Protein AF-0000000067241934 (afdb_homodimer)

Structure (mmCIF, N/CA/C/O backbone):
data_AF-0000000067241934-model_v1
#
loop_
_entity.id
_entity.type
_entity.pdbx_description
1 polymer 'Uncharacterized protein'
#
loop_
_atom_site.group_PDB
_atom_site.id
_atom_site.type_symbol
_atom_site.label_atom_id
_atom_site.label_alt_id
_atom_site.label_comp_id
_atom_site.label_asym_id
_atom_site.label_entity_id
_atom_site.label_seq_id
_atom_site.pdbx_PDB_ins_code
_atom_site.Cartn_x
_atom_site.Cartn_y
_atom_site.Cartn_z
_atom_site.occupancy
_atom_site.B_iso_or_equiv
_atom_site.auth_seq_id
_atom_site.auth_comp_id
_atom_site.auth_asym_id
_atom_site.auth_atom_id
_atom_site.pdbx_PDB_model_num
ATOM 1 N N . MET A 1 1 ? 17.984 2.82 23.75 1 70.12 1 MET A N 1
ATOM 2 C CA . MET A 1 1 ? 17.891 3.857 22.734 1 70.12 1 MET A CA 1
ATOM 3 C C . MET A 1 1 ? 16.5 3.887 22.094 1 70.12 1 MET A C 1
ATOM 5 O O . MET A 1 1 ? 15.758 2.916 22.203 1 70.12 1 MET A O 1
ATOM 9 N N . SER A 1 2 ? 15.906 5.117 21.625 1 90.62 2 SER A N 1
ATOM 10 C CA . SER A 1 2 ? 14.547 5.367 21.141 1 90.62 2 SER A CA 1
ATOM 11 C C . SER A 1 2 ? 14.445 5.148 19.641 1 90.62 2 SER A C 1
ATOM 13 O O . SER A 1 2 ? 15.453 4.938 18.969 1 90.62 2 SER A O 1
ATOM 15 N N . LEU A 1 3 ? 13.258 4.977 19.141 1 98.19 3 LEU A N 1
ATOM 16 C CA . LEU A 1 3 ? 12.992 4.961 17.703 1 98.19 3 LEU A CA 1
ATOM 17 C C . LEU A 1 3 ? 13.531 6.219 17.031 1 98.19 3 LEU A C 1
ATOM 19 O O . LEU A 1 3 ? 13.531 7.297 17.641 1 98.19 3 LEU A O 1
ATOM 23 N N . LYS A 1 4 ? 14.07 6.039 15.773 1 98.69 4 LYS A N 1
ATOM 24 C CA . LYS A 1 4 ? 14.484 7.184 14.969 1 98.69 4 LYS A CA 1
ATOM 25 C C . LYS A 1 4 ? 13.766 7.195 13.625 1 98.69 4 LYS A C 1
ATOM 27 O O . LYS A 1 4 ? 13.594 6.145 13 1 98.69 4 LYS A O 1
ATOM 32 N N . ILE A 1 5 ? 13.328 8.344 13.227 1 98.75 5 ILE A N 1
ATOM 33 C CA . ILE A 1 5 ? 12.789 8.531 11.883 1 98.75 5 ILE A CA 1
ATOM 34 C C . ILE A 1 5 ? 13.781 9.328 11.039 1 98.75 5 ILE A C 1
ATOM 36 O O . ILE A 1 5 ? 14.078 10.484 11.344 1 98.75 5 ILE A O 1
ATOM 40 N N . HIS A 1 6 ? 14.32 8.703 10.023 1 98.81 6 HIS A N 1
ATOM 41 C CA . HIS A 1 6 ? 15.203 9.359 9.062 1 98.81 6 HIS A CA 1
ATOM 42 C C . HIS A 1 6 ? 14.406 9.953 7.902 1 98.81 6 HIS A C 1
ATOM 44 O O . HIS A 1 6 ? 13.734 9.219 7.168 1 98.81 6 HIS A O 1
ATOM 50 N N . TYR A 1 7 ? 14.508 11.258 7.723 1 98.12 7 TYR A N 1
ATOM 51 C CA . TYR A 1 7 ? 13.75 11.883 6.641 1 98.12 7 TYR A CA 1
ATOM 52 C C . TYR A 1 7 ? 14.273 13.289 6.355 1 98.12 7 TYR A C 1
ATOM 54 O O . TYR A 1 7 ? 15.352 13.664 6.82 1 98.12 7 TYR A O 1
ATOM 62 N N . PHE A 1 8 ? 13.648 14.016 5.457 1 96.5 8 PHE A N 1
ATOM 63 C CA . PHE A 1 8 ? 13.961 15.398 5.102 1 96.5 8 PHE A CA 1
ATOM 64 C C . PHE A 1 8 ? 13.227 16.375 6.02 1 96.5 8 PHE A C 1
ATOM 66 O O . PHE A 1 8 ? 12.32 15.977 6.754 1 96.5 8 PHE A O 1
ATOM 73 N N . PRO A 1 9 ? 13.586 17.625 6.043 1 94.31 9 PRO A N 1
ATOM 74 C CA . PRO A 1 9 ? 12.953 18.609 6.918 1 94.31 9 PRO A CA 1
ATOM 75 C C . PRO A 1 9 ? 11.609 19.109 6.379 1 94.31 9 PRO A C 1
ATOM 77 O O . PRO A 1 9 ? 11.391 20.312 6.27 1 94.31 9 PRO A O 1
ATOM 80 N N . VAL A 1 10 ? 10.742 18.266 5.988 1 95 10 VAL A N 1
ATOM 81 C CA . VAL A 1 10 ? 9.383 18.484 5.512 1 95 10 VAL A CA 1
ATOM 82 C C . VAL A 1 10 ? 8.453 17.422 6.07 1 95 10 VAL A C 1
ATOM 84 O O . VAL A 1 10 ? 8.906 16.344 6.496 1 95 10 VAL A O 1
ATOM 87 N N . PRO A 1 11 ? 7.137 17.656 6.215 1 95.94 11 PRO A N 1
ATOM 88 C CA . PRO A 1 11 ? 6.238 16.594 6.672 1 95.94 11 PRO A CA 1
ATOM 89 C C . PRO A 1 11 ? 6.348 15.336 5.824 1 95.94 11 PRO A C 1
ATOM 91 O O . PRO A 1 11 ? 6.84 14.305 6.297 1 95.94 11 PRO A O 1
ATOM 94 N N . GLY A 1 12 ? 5.98 15.484 4.484 1 94.12 12 GLY A N 1
ATOM 95 C CA . GLY A 1 12 ? 6.156 14.438 3.49 1 94.12 12 GLY A CA 1
ATOM 96 C C . GLY A 1 12 ? 5.66 13.078 3.955 1 94.12 12 GLY A C 1
ATOM 97 O O . GLY A 1 12 ? 4.691 12.992 4.711 1 94.12 12 GLY A O 1
ATOM 98 N N . ARG A 1 13 ? 6.324 12.031 3.561 1 96.56 13 ARG A N 1
ATOM 99 C CA . ARG A 1 13 ? 5.887 10.648 3.725 1 96.56 13 ARG A CA 1
ATOM 100 C C . ARG A 1 13 ? 6.199 10.141 5.129 1 96.56 13 ARG A C 1
ATOM 102 O O . ARG A 1 13 ? 5.727 9.07 5.523 1 96.56 13 ARG A O 1
ATOM 109 N N . ALA A 1 14 ? 6.898 10.898 5.926 1 98.31 14 ALA A N 1
ATOM 110 C CA . ALA A 1 14 ? 7.227 10.484 7.289 1 98.31 14 ALA A CA 1
ATOM 111 C C . ALA A 1 14 ? 6.191 11 8.281 1 98.31 14 ALA A C 1
ATOM 113 O O . ALA A 1 14 ? 6.203 10.609 9.453 1 98.31 14 ALA A O 1
ATOM 114 N N . GLU A 1 15 ? 5.332 11.812 7.824 1 98.5 15 GLU A N 1
ATOM 115 C CA . GLU A 1 15 ? 4.535 12.633 8.734 1 98.5 15 GLU A CA 1
ATOM 116 C C . GLU A 1 15 ? 3.471 11.797 9.438 1 98.5 15 GLU A C 1
ATOM 118 O O . GLU A 1 15 ? 3.135 12.062 10.602 1 98.5 15 GLU A O 1
ATOM 123 N N . VAL A 1 16 ? 2.869 10.844 8.766 1 98.88 16 VAL A N 1
ATOM 124 C CA . VAL A 1 16 ? 1.875 9.984 9.398 1 98.88 16 VAL A CA 1
ATOM 125 C C . VAL A 1 16 ? 2.502 9.242 10.578 1 98.88 16 VAL A C 1
ATOM 127 O O . VAL A 1 16 ? 1.904 9.156 11.656 1 98.88 16 VAL A O 1
ATOM 130 N N . ALA A 1 17 ? 3.695 8.734 10.391 1 98.88 17 ALA A N 1
ATOM 131 C CA . ALA A 1 17 ? 4.395 8.023 11.461 1 98.88 17 ALA A CA 1
ATOM 132 C C . ALA A 1 17 ? 4.676 8.961 12.633 1 98.88 17 ALA A C 1
ATOM 134 O O . ALA A 1 17 ? 4.508 8.57 13.797 1 98.88 17 ALA A O 1
ATOM 135 N N . ARG A 1 18 ? 5.098 10.195 12.344 1 98.62 18 ARG A N 1
ATOM 136 C CA . ARG A 1 18 ? 5.324 11.188 13.391 1 98.62 18 ARG A CA 1
ATOM 137 C C . ARG A 1 18 ? 4.055 11.43 14.195 1 98.62 18 ARG A C 1
ATOM 139 O O . ARG A 1 18 ? 4.094 11.477 15.43 1 98.62 18 ARG A O 1
ATOM 146 N N . LEU A 1 19 ? 2.971 11.594 13.516 1 98.75 19 LEU A N 1
ATOM 147 C CA . LEU A 1 19 ? 1.688 11.82 14.172 1 98.75 19 LEU A CA 1
ATOM 148 C C . LEU A 1 19 ? 1.309 10.633 15.047 1 98.75 19 LEU A C 1
ATOM 150 O O . LEU A 1 19 ? 0.893 10.812 16.203 1 98.75 19 LEU A O 1
ATOM 154 N N . CYS A 1 20 ? 1.387 9.391 14.492 1 98.81 20 CYS A N 1
ATOM 155 C CA . CYS A 1 20 ? 1.052 8.203 15.258 1 98.81 20 CYS A CA 1
ATOM 156 C C . CYS A 1 20 ? 1.867 8.133 16.547 1 98.81 20 CYS A C 1
ATOM 158 O O . CYS A 1 20 ? 1.31 7.957 17.625 1 98.81 20 CYS A O 1
ATOM 160 N N . LEU A 1 21 ? 3.18 8.273 16.422 1 98.69 21 LEU A N 1
ATOM 161 C CA . LEU A 1 21 ? 4.059 8.172 17.594 1 98.69 21 LEU A CA 1
ATOM 162 C C . LEU A 1 21 ? 3.75 9.266 18.609 1 98.69 21 LEU A C 1
ATOM 164 O O . LEU A 1 21 ? 3.75 9.016 19.812 1 98.69 21 LEU A O 1
ATOM 168 N N . SER A 1 22 ? 3.48 10.438 18.109 1 98.38 22 SER A N 1
ATOM 169 C CA . SER A 1 22 ? 3.168 11.555 19 1 98.38 22 SER A CA 1
ATOM 170 C C . SER A 1 22 ? 1.851 11.32 19.734 1 98.38 22 SER A C 1
ATOM 172 O O . SER A 1 22 ? 1.782 11.469 20.953 1 98.38 22 SER A O 1
ATOM 174 N N . ILE A 1 23 ? 0.813 11 19.031 1 98.31 23 ILE A N 1
ATOM 175 C CA . ILE A 1 23 ? -0.504 10.758 19.609 1 98.31 23 ILE A CA 1
ATOM 176 C C . ILE A 1 23 ? -0.421 9.617 20.625 1 98.31 23 ILE A C 1
ATOM 178 O O . ILE A 1 23 ? -1.091 9.648 21.656 1 98.31 23 ILE A O 1
ATOM 182 N N . GLY A 1 24 ? 0.376 8.609 20.312 1 98 24 GLY A N 1
ATOM 183 C CA . GLY A 1 24 ? 0.55 7.465 21.203 1 98 24 GLY A CA 1
ATOM 184 C C . GLY A 1 24 ? 1.517 7.727 22.328 1 98 24 GLY A C 1
ATOM 185 O O . GLY A 1 24 ? 1.747 6.855 23.172 1 98 24 GLY A O 1
ATOM 186 N N . ASN A 1 25 ? 2.123 8.859 22.375 1 97.94 25 ASN A N 1
ATOM 187 C CA . ASN A 1 25 ? 3.115 9.242 23.375 1 97.94 25 ASN A CA 1
ATOM 188 C C . ASN A 1 25 ? 4.316 8.305 23.359 1 97.94 25 ASN A C 1
ATOM 190 O O . ASN A 1 25 ? 4.766 7.848 24.406 1 97.94 25 ASN A O 1
ATOM 194 N N . ILE A 1 26 ? 4.758 7.973 22.25 1 98 26 ILE A N 1
ATOM 195 C CA . ILE A 1 26 ? 5.934 7.133 22.062 1 98 26 ILE A CA 1
ATOM 196 C C . ILE A 1 26 ? 7.125 7.996 21.641 1 98 26 ILE A C 1
ATOM 198 O O . ILE A 1 26 ? 7.105 8.625 20.578 1 98 26 ILE A O 1
ATOM 202 N N . PRO A 1 27 ? 8.125 7.996 22.406 1 97.69 27 PRO A N 1
ATOM 203 C CA . PRO A 1 27 ? 9.273 8.844 22.094 1 97.69 27 PRO A CA 1
ATOM 204 C C . PRO A 1 27 ? 10.008 8.391 20.828 1 97.69 27 PRO A C 1
ATOM 206 O O . PRO A 1 27 ? 10.141 7.188 20.594 1 97.69 27 PRO A O 1
ATOM 209 N N . TYR A 1 28 ? 10.477 9.383 20.109 1 98.25 28 TYR A N 1
ATOM 210 C CA . TYR A 1 28 ? 11.297 9.117 18.922 1 98.25 28 TYR A CA 1
ATOM 211 C C . TYR A 1 28 ? 12.195 10.312 18.609 1 98.25 28 TYR A C 1
ATOM 213 O O . TYR A 1 28 ? 11.961 11.422 19.109 1 98.25 28 TYR A O 1
ATOM 221 N N . GLU A 1 29 ? 13.164 10.062 17.812 1 97.94 29 GLU A N 1
ATOM 222 C CA . GLU A 1 29 ? 14.07 11.102 17.328 1 97.94 29 GLU A CA 1
ATOM 223 C C . GLU A 1 29 ? 13.938 11.297 15.82 1 97.94 29 GLU A C 1
ATOM 225 O O . GLU A 1 29 ? 13.906 10.32 15.062 1 97.94 29 GLU A O 1
ATOM 230 N N . ASP A 1 30 ? 13.844 12.555 15.383 1 96.88 30 ASP A N 1
ATOM 231 C CA . ASP A 1 30 ? 13.898 12.875 13.961 1 96.88 30 ASP A CA 1
ATOM 232 C C . ASP A 1 30 ? 15.336 13.109 13.5 1 96.88 30 ASP A C 1
ATOM 234 O O . ASP A 1 30 ? 16 14.016 13.992 1 96.88 30 ASP A O 1
ATOM 238 N N . VAL A 1 31 ? 15.789 12.344 12.641 1 97.88 31 VAL A N 1
ATOM 239 C CA . VAL A 1 31 ? 17.094 12.547 12.008 1 97.88 31 VAL A CA 1
ATOM 240 C C . VAL A 1 31 ? 16.906 13.164 10.617 1 97.88 31 VAL A C 1
ATOM 242 O O . VAL A 1 31 ? 16.453 12.492 9.688 1 97.88 31 VAL A O 1
ATOM 245 N N . ILE A 1 32 ? 17.297 14.375 10.461 1 97.44 32 ILE A N 1
ATOM 246 C CA . ILE A 1 32 ? 16.953 15.172 9.297 1 97.44 32 ILE A CA 1
ATOM 247 C C . ILE A 1 32 ? 18.125 15.219 8.328 1 97.44 32 ILE A C 1
ATOM 249 O O . ILE A 1 32 ? 19.281 15.398 8.742 1 97.44 32 ILE A O 1
ATOM 253 N N . TYR A 1 33 ? 17.812 15.023 7.098 1 97.06 33 TYR A N 1
ATOM 254 C CA . TYR A 1 33 ? 18.812 15.07 6.043 1 97.06 33 TYR A CA 1
ATOM 255 C C . TYR A 1 33 ? 18.547 16.219 5.078 1 97.06 33 TYR A C 1
ATOM 257 O O . TYR A 1 33 ? 17.391 16.609 4.879 1 97.06 33 TYR A O 1
ATOM 265 N N . THR A 1 34 ? 19.625 16.781 4.539 1 92.62 34 THR A N 1
ATOM 266 C CA . THR A 1 34 ? 19.594 17.719 3.42 1 92.62 34 THR A CA 1
ATOM 267 C C . THR A 1 34 ? 20.125 17.062 2.152 1 92.62 34 THR A C 1
ATOM 269 O O . THR A 1 34 ? 20.641 15.938 2.195 1 92.62 34 THR A O 1
ATOM 272 N N . GLY A 1 35 ? 19.891 17.734 1.041 1 86 35 GLY A N 1
ATOM 273 C CA . GLY A 1 35 ? 20.438 17.203 -0.194 1 86 35 GLY A CA 1
ATOM 274 C C . GLY A 1 35 ? 21.891 16.766 -0.07 1 86 35 GLY A C 1
ATOM 275 O O . GLY A 1 35 ? 22.266 15.695 -0.531 1 86 35 GLY A O 1
ATOM 276 N N . ALA A 1 36 ? 22.719 17.5 0.621 1 90.12 36 ALA A N 1
ATOM 277 C CA . ALA A 1 36 ? 24.141 17.25 0.76 1 90.12 36 ALA A CA 1
ATOM 278 C C . ALA A 1 36 ? 24.422 16.078 1.68 1 90.12 36 ALA A C 1
ATOM 280 O O . ALA A 1 36 ? 25.281 15.234 1.386 1 90.12 36 ALA A O 1
ATOM 281 N N . THR A 1 37 ? 23.656 15.969 2.684 1 94.31 37 THR A N 1
ATOM 282 C CA . THR A 1 37 ? 23.938 14.93 3.668 1 94.31 37 THR A CA 1
ATOM 283 C C . THR A 1 37 ? 23.281 13.609 3.27 1 94.31 37 THR A C 1
ATOM 285 O O . THR A 1 37 ? 23.75 12.539 3.656 1 94.31 37 THR A O 1
ATOM 288 N N . PHE A 1 38 ? 22.219 13.727 2.498 1 95.56 38 PHE A N 1
ATOM 289 C CA . PHE A 1 38 ? 21.484 12.523 2.115 1 95.56 38 PHE A CA 1
ATOM 290 C C . PHE A 1 38 ? 22.297 11.68 1.145 1 95.56 38 PHE A C 1
ATOM 292 O O . PHE A 1 38 ? 22.25 10.445 1.196 1 95.56 38 PHE A O 1
ATOM 299 N N . GLY A 1 39 ? 22.922 12.312 0.162 1 94.69 39 GLY A N 1
ATOM 300 C CA . GLY A 1 39 ? 23.75 11.578 -0.779 1 94.69 39 GLY A CA 1
ATOM 301 C C . GLY A 1 39 ? 24.703 10.617 -0.103 1 94.69 39 GLY A C 1
ATOM 302 O O . GLY A 1 39 ? 24.859 9.477 -0.534 1 94.69 39 GLY A O 1
ATOM 303 N N . GLU A 1 40 ? 25.344 11 1.034 1 95.38 40 GLU A N 1
ATOM 304 C CA . GLU A 1 40 ? 26.312 10.188 1.776 1 95.38 40 GLU A CA 1
ATOM 305 C C . GLU A 1 40 ? 25.594 9.117 2.598 1 95.38 40 GLU A C 1
ATOM 307 O O . GLU A 1 40 ? 26.156 8.031 2.816 1 95.38 40 GLU A O 1
ATOM 312 N N . ALA A 1 41 ? 24.422 9.445 3.012 1 96.75 41 ALA A N 1
ATOM 313 C CA . ALA A 1 41 ? 23.703 8.555 3.92 1 96.75 41 ALA A CA 1
ATOM 314 C C . ALA A 1 41 ? 22.953 7.477 3.146 1 96.75 41 ALA A C 1
ATOM 316 O O . ALA A 1 41 ? 22.609 6.426 3.699 1 96.75 41 ALA A O 1
ATOM 317 N N . LYS A 1 42 ? 22.719 7.68 1.909 1 95.81 42 LYS A N 1
ATOM 318 C CA . LYS A 1 42 ? 21.812 6.891 1.065 1 95.81 42 LYS A CA 1
ATOM 319 C C . LYS A 1 42 ? 22.172 5.406 1.128 1 95.81 42 LYS A C 1
ATOM 321 O O . LYS A 1 42 ? 21.297 4.559 1.284 1 95.81 42 LYS A O 1
ATOM 326 N N . PRO A 1 43 ? 23.438 5.008 1.109 1 95.06 43 PRO A N 1
ATOM 327 C CA . PRO A 1 43 ? 23.797 3.588 1.084 1 95.06 43 PRO A CA 1
ATOM 328 C C . PRO A 1 43 ? 23.516 2.883 2.41 1 95.06 43 PRO A C 1
ATOM 330 O O . PRO A 1 43 ? 23.5 1.651 2.467 1 95.06 43 PRO A O 1
ATOM 333 N N . LYS A 1 44 ? 23.281 3.607 3.416 1 95.56 44 LYS A N 1
ATOM 334 C CA . LYS A 1 44 ? 23.047 3.025 4.73 1 95.56 44 LYS A CA 1
ATOM 335 C C . LYS A 1 44 ? 21.609 2.525 4.852 1 95.56 44 LYS A C 1
ATOM 337 O O . LYS A 1 44 ? 21.281 1.746 5.754 1 95.56 44 LYS A O 1
ATOM 342 N N . PHE A 1 45 ? 20.812 3.033 3.973 1 97.75 45 PHE A N 1
ATOM 343 C CA . PHE A 1 45 ? 19.391 2.721 4.098 1 97.75 45 PHE A CA 1
ATOM 344 C C . PHE A 1 45 ? 19.047 1.48 3.287 1 97.75 45 PHE A C 1
ATOM 346 O O . PHE A 1 45 ? 19.641 1.225 2.24 1 97.75 45 PHE A O 1
ATOM 353 N N . PRO A 1 46 ? 18.016 0.747 3.738 1 97.06 46 PRO A N 1
ATOM 354 C CA . PRO A 1 46 ? 17.688 -0.541 3.123 1 97.06 46 PRO A CA 1
ATOM 355 C C . PRO A 1 46 ? 17.5 -0.444 1.611 1 97.06 46 PRO A C 1
ATOM 357 O O . PRO A 1 46 ? 17.984 -1.305 0.87 1 97.06 46 PRO A O 1
ATOM 360 N N . PHE A 1 47 ? 16.797 0.578 1.145 1 97.31 47 PHE A N 1
ATOM 361 C CA . PHE A 1 47 ? 16.5 0.688 -0.277 1 97.31 47 PHE A CA 1
ATOM 362 C C . PHE A 1 47 ? 16.984 2.02 -0.834 1 97.31 47 PHE A C 1
ATOM 364 O O . PHE A 1 47 ? 16.484 2.496 -1.853 1 97.31 47 PHE A O 1
ATOM 371 N N . GLY A 1 48 ? 17.859 2.645 -0.06 1 96.25 48 GLY A N 1
ATOM 372 C CA . GLY A 1 48 ? 18.453 3.893 -0.505 1 96.25 48 GLY A CA 1
ATOM 373 C C . GLY A 1 48 ? 17.469 5.043 -0.551 1 96.25 48 GLY A C 1
ATOM 374 O O . GLY A 1 48 ? 17.609 5.957 -1.364 1 96.25 48 GLY A O 1
ATOM 375 N N . GLN A 1 49 ? 16.453 4.938 0.19 1 95.88 49 GLN A N 1
ATOM 376 C CA . GLN A 1 49 ? 15.422 5.969 0.242 1 95.88 49 GLN A CA 1
ATOM 377 C C . GLN A 1 49 ? 15.008 6.266 1.682 1 95.88 49 GLN A C 1
ATOM 379 O O . GLN A 1 49 ? 15.336 5.504 2.596 1 95.88 49 GLN A O 1
ATOM 384 N N . VAL A 1 50 ? 14.391 7.305 1.905 1 97.5 50 VAL A N 1
ATOM 385 C CA . VAL A 1 50 ? 13.742 7.688 3.156 1 97.5 50 VAL A CA 1
ATOM 386 C C . VAL A 1 50 ? 12.273 8.008 2.904 1 97.5 50 VAL A C 1
ATOM 388 O O . VAL A 1 50 ? 11.891 8.336 1.78 1 97.5 50 VAL A O 1
ATOM 391 N N . PRO A 1 51 ? 11.398 7.781 3.9 1 98.38 51 PRO A N 1
ATOM 392 C CA . PRO A 1 51 ? 11.68 7.633 5.332 1 98.38 51 PRO A CA 1
ATOM 393 C C . PRO A 1 51 ? 12.148 6.227 5.695 1 98.38 51 PRO A C 1
ATOM 395 O O . PRO A 1 51 ? 11.867 5.27 4.973 1 98.38 51 PRO A O 1
ATOM 398 N N . VAL A 1 52 ? 12.922 6.148 6.746 1 98.81 52 VAL A N 1
ATOM 399 C CA . VAL A 1 52 ? 13.344 4.906 7.383 1 98.81 52 VAL A CA 1
ATOM 400 C C . VAL A 1 52 ? 13.133 5 8.891 1 98.81 52 VAL A C 1
ATOM 402 O O . VAL A 1 52 ? 13.438 6.027 9.508 1 98.81 52 VAL A O 1
ATOM 405 N N . LEU A 1 53 ? 12.484 4.035 9.461 1 98.88 53 LEU A N 1
ATOM 406 C CA . LEU A 1 53 ? 12.375 3.9 10.906 1 98.88 53 LEU A CA 1
ATOM 407 C C . LEU A 1 53 ? 13.484 3.008 11.453 1 98.88 53 LEU A C 1
ATOM 409 O O . LEU A 1 53 ? 13.602 1.842 11.07 1 98.88 53 LEU A O 1
ATOM 413 N N . GLU A 1 54 ? 14.305 3.537 12.273 1 98.75 54 GLU A N 1
ATOM 414 C CA . GLU A 1 54 ? 15.383 2.781 12.898 1 98.75 54 GLU A CA 1
ATOM 415 C C . GLU A 1 54 ? 15.008 2.352 14.32 1 98.75 54 GLU A C 1
ATOM 417 O O . GLU A 1 54 ? 14.625 3.184 15.141 1 98.75 54 GLU A O 1
ATOM 422 N N . PHE A 1 55 ? 15.117 1.077 14.57 1 98.19 55 PHE A N 1
ATOM 423 C CA . PHE A 1 55 ? 14.844 0.516 15.883 1 98.19 55 PHE A CA 1
ATOM 424 C C . PHE A 1 55 ? 16.031 0.719 16.828 1 98.19 55 PHE A C 1
ATOM 426 O O . PHE A 1 55 ? 17.141 0.993 16.375 1 98.19 55 PHE A O 1
ATOM 433 N N . PRO A 1 56 ? 15.781 0.542 18.141 1 96.69 56 PRO A N 1
ATOM 434 C CA . PRO A 1 56 ? 16.859 0.729 19.109 1 96.69 56 PRO A CA 1
ATOM 435 C C . PRO A 1 56 ? 18.047 -0.209 18.859 1 96.69 56 PRO A C 1
ATOM 437 O O . PRO A 1 56 ? 19.188 0.144 19.156 1 96.69 56 PRO A O 1
ATOM 440 N N . ASP A 1 57 ? 17.797 -1.371 18.297 1 96 57 ASP A N 1
ATOM 441 C CA . ASP A 1 57 ? 18.859 -2.348 18.062 1 96 57 ASP A CA 1
ATOM 442 C C . ASP A 1 57 ? 19.578 -2.08 16.75 1 96 57 ASP A C 1
ATOM 444 O O . ASP A 1 57 ? 20.469 -2.836 16.359 1 96 57 ASP A O 1
ATOM 448 N N . GLY A 1 58 ? 19.141 -1.08 16.047 1 96.19 58 GLY A N 1
ATOM 449 C CA . GLY A 1 58 ? 19.828 -0.684 14.828 1 96.19 58 GLY A CA 1
ATOM 450 C C . GLY A 1 58 ? 19.156 -1.193 13.562 1 96.19 58 GLY A C 1
ATOM 451 O O . GLY A 1 58 ? 19.453 -0.733 12.461 1 96.19 58 GLY A O 1
ATOM 452 N N . LYS A 1 59 ? 18.25 -2.129 13.727 1 96.19 59 LYS A N 1
ATOM 453 C CA . LYS A 1 59 ? 17.484 -2.594 12.562 1 96.19 59 LYS A CA 1
ATOM 454 C C . LYS A 1 59 ? 16.672 -1.461 11.945 1 96.19 59 LYS A C 1
ATOM 456 O O . LYS A 1 59 ? 16.203 -0.574 12.656 1 96.19 59 LYS A O 1
ATOM 461 N N . MET A 1 60 ? 16.469 -1.48 10.594 1 98.38 60 MET A N 1
ATOM 462 C CA . MET A 1 60 ? 15.812 -0.387 9.891 1 98.38 60 MET A CA 1
ATOM 463 C C . MET A 1 60 ? 14.617 -0.901 9.086 1 98.38 60 MET A C 1
ATOM 465 O O . MET A 1 60 ? 14.695 -1.963 8.469 1 98.38 60 MET A O 1
ATOM 469 N N . LEU A 1 61 ? 13.578 -0.191 9.219 1 98.44 61 LEU A N 1
ATOM 470 C CA . LEU A 1 61 ? 12.352 -0.432 8.469 1 98.44 61 LEU A CA 1
ATOM 471 C C . LEU A 1 61 ? 12.117 0.672 7.441 1 98.44 61 LEU A C 1
ATOM 473 O O . LEU A 1 61 ? 12.078 1.854 7.793 1 98.44 61 LEU A O 1
ATOM 477 N N . ALA A 1 62 ? 11.984 0.264 6.16 1 98.44 62 ALA A N 1
ATOM 478 C CA . ALA A 1 62 ? 11.727 1.221 5.09 1 98.44 62 ALA A CA 1
ATOM 479 C C . ALA A 1 62 ? 10.281 1.131 4.605 1 98.44 62 ALA A C 1
ATOM 481 O O . ALA A 1 62 ? 9.492 0.351 5.145 1 98.44 62 ALA A O 1
ATOM 482 N N . GLN A 1 63 ? 9.984 1.946 3.637 1 98.38 63 GLN A N 1
ATOM 483 C CA . GLN A 1 63 ? 8.648 2.01 3.047 1 98.38 63 GLN A CA 1
ATOM 484 C C . GLN A 1 63 ? 7.66 2.697 3.986 1 98.38 63 GLN A C 1
ATOM 486 O O . GLN A 1 63 ? 7.242 2.115 4.988 1 98.38 63 GLN A O 1
ATOM 491 N N . SER A 1 64 ? 7.199 3.84 3.588 1 98.31 64 SER A N 1
ATOM 492 C CA . SER A 1 64 ? 6.355 4.66 4.449 1 98.31 64 SER A CA 1
ATOM 493 C C . SER A 1 64 ? 5.09 3.914 4.859 1 98.31 64 SER A C 1
ATOM 495 O O . SER A 1 64 ? 4.633 4.035 5.996 1 98.31 64 SER A O 1
ATOM 497 N N . GLY A 1 65 ? 4.504 3.119 3.941 1 98.38 65 GLY A N 1
ATOM 498 C CA . GLY A 1 65 ? 3.309 2.365 4.285 1 98.38 65 GLY A CA 1
ATOM 499 C C . GLY A 1 65 ? 3.529 1.378 5.414 1 98.38 65 GLY A C 1
ATOM 500 O O . GLY A 1 65 ? 2.666 1.212 6.281 1 98.38 65 GLY A O 1
ATOM 501 N N . ALA A 1 66 ? 4.648 0.687 5.379 1 98.62 66 ALA A N 1
ATOM 502 C CA . ALA A 1 66 ? 5 -0.252 6.441 1 98.62 66 ALA A CA 1
ATOM 503 C C . ALA A 1 66 ? 5.258 0.479 7.758 1 98.62 66 ALA A C 1
ATOM 505 O O . ALA A 1 66 ? 4.797 0.049 8.812 1 98.62 66 ALA A O 1
ATOM 506 N N . ILE A 1 67 ? 5.977 1.578 7.664 1 98.88 67 ILE A N 1
ATOM 507 C CA . ILE A 1 67 ? 6.316 2.381 8.836 1 98.88 67 ILE A CA 1
ATOM 508 C C . ILE A 1 67 ? 5.043 2.914 9.484 1 98.88 67 ILE A C 1
ATOM 510 O O . ILE A 1 67 ? 4.887 2.848 10.703 1 98.88 67 ILE A O 1
ATOM 514 N N . ASP A 1 68 ? 4.145 3.438 8.625 1 98.88 68 ASP A N 1
ATOM 515 C CA . ASP A 1 68 ? 2.891 3.992 9.125 1 98.88 68 ASP A CA 1
ATOM 516 C C . ASP A 1 68 ? 2.086 2.938 9.883 1 98.88 68 ASP A C 1
ATOM 518 O O . ASP A 1 68 ? 1.585 3.203 10.977 1 98.88 68 ASP A O 1
ATOM 522 N N . ARG A 1 69 ? 1.942 1.771 9.352 1 98.31 69 ARG A N 1
ATOM 523 C CA . ARG A 1 69 ? 1.158 0.71 9.977 1 98.31 69 ARG A CA 1
ATOM 524 C C . ARG A 1 69 ? 1.791 0.265 11.289 1 98.31 69 ARG A C 1
ATOM 526 O O . ARG A 1 69 ? 1.09 0.043 12.281 1 98.31 69 ARG A O 1
ATOM 533 N N . TYR A 1 70 ? 3.08 0.129 11.312 1 98.69 70 TYR A N 1
ATOM 534 C CA . TYR A 1 70 ? 3.779 -0.278 12.523 1 98.69 70 TYR A CA 1
ATOM 535 C C . TYR A 1 70 ? 3.576 0.744 13.641 1 98.69 70 TYR A C 1
ATOM 537 O O . TYR A 1 70 ? 3.205 0.386 14.758 1 98.69 70 TYR A O 1
ATOM 545 N N . THR A 1 71 ? 3.82 1.997 13.336 1 98.88 71 THR A N 1
ATOM 546 C CA . THR A 1 71 ? 3.709 3.037 14.352 1 98.88 71 THR A CA 1
ATOM 547 C C . THR A 1 71 ? 2.256 3.215 14.781 1 98.88 71 THR A C 1
ATOM 549 O O . THR A 1 71 ? 1.983 3.529 15.945 1 98.88 71 THR A O 1
ATOM 552 N N . ALA A 1 72 ? 1.334 3.041 13.844 1 98.62 72 ALA A N 1
ATOM 553 C CA . ALA A 1 72 ? -0.083 3.078 14.195 1 98.62 72 ALA A CA 1
ATOM 554 C C . ALA A 1 72 ? -0.425 1.984 15.203 1 98.62 72 ALA A C 1
ATOM 556 O O . ALA A 1 72 ? -1.178 2.221 16.156 1 98.62 72 ALA A O 1
ATOM 557 N N . LYS A 1 73 ? 0.102 0.803 14.953 1 97.75 73 LYS A N 1
ATOM 558 C CA . LYS A 1 73 ? -0.128 -0.296 15.891 1 97.75 73 LYS A CA 1
ATOM 559 C C . LYS A 1 73 ? 0.432 0.03 17.266 1 97.75 73 LYS A C 1
ATOM 561 O O . LYS A 1 73 ? -0.23 -0.199 18.281 1 97.75 73 LYS A O 1
ATOM 566 N N . LEU A 1 74 ? 1.628 0.552 17.344 1 97.38 74 LEU A N 1
ATOM 567 C CA . LEU A 1 74 ? 2.24 0.947 18.609 1 97.38 74 LEU A CA 1
ATOM 568 C C . LEU A 1 74 ? 1.363 1.954 19.344 1 97.38 74 LEU A C 1
ATOM 570 O O . LEU A 1 74 ? 1.258 1.91 20.562 1 97.38 74 LEU A O 1
ATOM 574 N N . ALA A 1 75 ? 0.743 2.811 18.609 1 98.06 75 ALA A N 1
ATOM 575 C CA . ALA A 1 75 ? 0.013 3.938 19.188 1 98.06 75 ALA A CA 1
ATOM 576 C C . ALA A 1 75 ? -1.44 3.566 19.453 1 98.06 75 ALA A C 1
ATOM 578 O O . ALA A 1 75 ? -2.205 4.379 19.984 1 98.06 75 ALA A O 1
ATOM 579 N N . GLY A 1 76 ? -1.854 2.352 19.062 1 96.94 76 GLY A N 1
ATOM 580 C CA . GLY A 1 76 ? -3.246 1.955 19.219 1 96.94 76 GLY A CA 1
ATOM 581 C C . GLY A 1 76 ? -4.168 2.617 18.203 1 96.94 76 GLY A C 1
ATOM 582 O O . GLY A 1 76 ? -5.355 2.799 18.469 1 96.94 76 GLY A O 1
ATOM 583 N N . LEU A 1 77 ? -3.65 2.982 17.062 1 98.19 77 LEU A N 1
ATOM 584 C CA . LEU A 1 77 ? -4.395 3.701 16.031 1 98.19 77 LEU A CA 1
ATOM 585 C C . LEU A 1 77 ? -4.648 2.809 14.82 1 98.19 77 LEU A C 1
ATOM 587 O O . LEU A 1 77 ? -5.215 3.256 13.82 1 98.19 77 LEU A O 1
ATOM 591 N N . TYR A 1 78 ? -4.152 1.6 14.844 1 97.56 78 TYR A N 1
ATOM 592 C CA . TYR A 1 78 ? -4.551 0.58 13.883 1 97.56 78 TYR A CA 1
ATOM 593 C C . TYR A 1 78 ? -5.703 -0.261 14.422 1 97.56 78 TYR A C 1
ATOM 595 O O . TYR A 1 78 ? -5.602 -0.838 15.508 1 97.56 78 TYR A O 1
ATOM 603 N N . PRO A 1 79 ? -6.781 -0.312 13.648 1 96.56 79 PRO A N 1
ATOM 604 C CA . PRO A 1 79 ? -7.961 -0.993 14.195 1 96.56 79 PRO A CA 1
ATOM 605 C C . PRO A 1 79 ? -7.684 -2.451 14.555 1 96.56 79 PRO A C 1
ATOM 607 O O . PRO A 1 79 ? -7.004 -3.158 13.812 1 96.56 79 PRO A O 1
ATOM 610 N N . GLU A 1 80 ? -8.203 -2.916 15.68 1 93.25 80 GLU A N 1
ATOM 611 C CA . GLU A 1 80 ? -8.055 -4.297 16.125 1 93.25 80 GLU A CA 1
ATOM 612 C C . GLU A 1 80 ? -9.008 -5.227 15.391 1 93.25 80 GLU A C 1
ATOM 614 O O . GLU A 1 80 ? -8.672 -6.375 15.102 1 93.25 80 GLU A O 1
ATOM 619 N N . ASP A 1 81 ? -10.211 -4.711 15.18 1 95.06 81 ASP A N 1
ATOM 620 C CA . ASP A 1 81 ? -11.18 -5.488 14.406 1 95.06 81 ASP A CA 1
ATOM 621 C C . ASP A 1 81 ? -10.719 -5.668 12.961 1 95.06 81 ASP A C 1
ATOM 623 O O . ASP A 1 81 ? -10.445 -4.688 12.266 1 95.06 81 ASP A O 1
ATOM 627 N N . PRO A 1 82 ? -10.648 -6.887 12.492 1 95.06 82 PRO A N 1
ATOM 628 C CA . PRO A 1 82 ? -10.086 -7.145 11.164 1 95.06 82 PRO A CA 1
ATOM 629 C C . PRO A 1 82 ? -10.867 -6.461 10.055 1 95.06 82 PRO A C 1
ATOM 631 O O . PRO A 1 82 ? -10.281 -6.004 9.07 1 95.06 82 PRO A O 1
ATOM 634 N N . ILE A 1 83 ? -12.172 -6.406 10.18 1 96.25 83 ILE A N 1
ATOM 635 C CA . ILE A 1 83 ? -12.992 -5.785 9.148 1 96.25 83 ILE A CA 1
ATOM 636 C C . ILE A 1 83 ? -12.758 -4.277 9.141 1 96.25 83 ILE A C 1
ATOM 638 O O . ILE A 1 83 ? -12.586 -3.67 8.078 1 96.25 83 ILE A O 1
ATOM 642 N N . GLN A 1 84 ? -12.711 -3.648 10.344 1 96.69 84 GLN A N 1
ATOM 643 C CA . GLN A 1 84 ? -12.422 -2.225 10.445 1 96.69 84 GLN A CA 1
ATOM 644 C C . GLN A 1 84 ? -11.031 -1.907 9.898 1 96.69 84 GLN A C 1
ATOM 646 O O . GLN A 1 84 ? -10.844 -0.905 9.203 1 96.69 84 GLN A O 1
ATOM 651 N N . ALA A 1 85 ? -10.086 -2.787 10.211 1 97.12 85 ALA A N 1
ATOM 652 C CA . ALA A 1 85 ? -8.727 -2.619 9.703 1 97.12 85 ALA A CA 1
ATOM 653 C C . ALA A 1 85 ? -8.703 -2.686 8.172 1 97.12 85 ALA A C 1
ATOM 655 O O . ALA A 1 85 ? -7.996 -1.908 7.527 1 97.12 85 ALA A O 1
ATOM 656 N N . ALA A 1 86 ? -9.469 -3.568 7.629 1 97.75 86 ALA A N 1
ATOM 657 C CA . ALA A 1 86 ? -9.516 -3.744 6.18 1 97.75 86 ALA A CA 1
ATOM 658 C C . ALA A 1 86 ? -10.055 -2.492 5.496 1 97.75 86 ALA A C 1
ATOM 660 O O . ALA A 1 86 ? -9.531 -2.066 4.461 1 97.75 86 ALA A O 1
ATOM 661 N N . PHE A 1 87 ? -11.055 -1.933 6.051 1 97.44 87 PHE A N 1
ATOM 662 C CA . PHE A 1 87 ? -11.633 -0.733 5.457 1 97.44 87 PHE A CA 1
ATOM 663 C C . PHE A 1 87 ? -10.703 0.46 5.625 1 97.44 87 PHE A C 1
ATOM 665 O O . PHE A 1 87 ? -10.633 1.328 4.754 1 97.44 87 PHE A O 1
ATOM 672 N N . ALA A 1 88 ? -10 0.531 6.738 1 97.94 88 ALA A N 1
ATOM 673 C CA . ALA A 1 88 ? -8.953 1.538 6.891 1 97.94 88 ALA A CA 1
ATOM 674 C C . ALA A 1 88 ? -7.895 1.397 5.801 1 97.94 88 ALA A C 1
ATOM 676 O O . ALA A 1 88 ? -7.527 2.381 5.152 1 97.94 88 ALA A O 1
ATOM 677 N N . ASP A 1 89 ? -7.48 0.184 5.578 1 98.31 89 ASP A N 1
ATOM 678 C CA . ASP A 1 89 ? -6.488 -0.091 4.543 1 98.31 89 ASP A CA 1
ATOM 679 C C . ASP A 1 89 ? -7.02 0.27 3.158 1 98.31 89 ASP A C 1
ATOM 681 O O . ASP A 1 89 ? -6.289 0.818 2.33 1 98.31 89 ASP A O 1
ATOM 685 N N . GLN A 1 90 ? -8.273 -0.041 2.91 1 98.38 90 GLN A N 1
ATOM 686 C CA . GLN A 1 90 ? -8.898 0.3 1.635 1 98.38 90 GLN A CA 1
ATOM 687 C C . GLN A 1 90 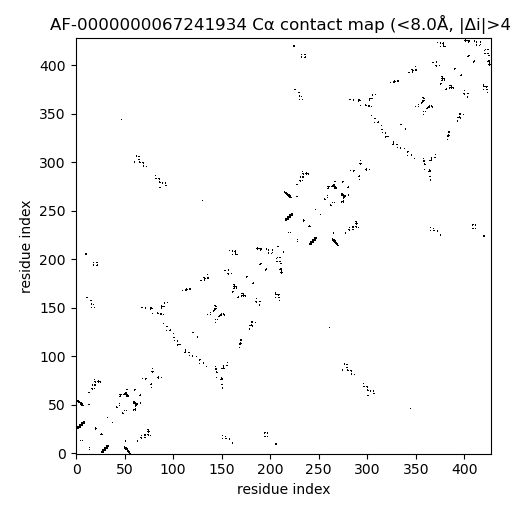? -8.773 1.792 1.342 1 98.38 90 GLN A C 1
ATOM 689 O O . GLN A 1 90 ? -8.414 2.184 0.231 1 98.38 90 GLN A O 1
ATOM 694 N N . ALA A 1 91 ? -9.07 2.582 2.34 1 98.5 91 ALA A N 1
ATOM 695 C CA . ALA A 1 91 ? -9.016 4.031 2.174 1 98.5 91 ALA A CA 1
ATOM 696 C C . ALA A 1 91 ? -7.594 4.484 1.837 1 98.5 91 ALA A C 1
ATOM 698 O O . ALA A 1 91 ? -7.398 5.328 0.958 1 98.5 91 ALA A O 1
ATOM 699 N N . VAL A 1 92 ? -6.656 3.898 2.486 1 98.62 92 VAL A N 1
ATOM 700 C CA . VAL A 1 92 ? -5.262 4.297 2.305 1 98.62 92 VAL A CA 1
ATOM 701 C C . VAL A 1 92 ? -4.77 3.848 0.932 1 98.62 92 VAL A C 1
ATOM 703 O O . VAL A 1 92 ? -4.035 4.574 0.26 1 98.62 92 VAL A O 1
ATOM 706 N N . PHE A 1 93 ? -5.16 2.668 0.559 1 98.38 93 PHE A N 1
ATOM 707 C CA . PHE A 1 93 ? -4.727 2.197 -0.751 1 98.38 93 PHE A CA 1
ATOM 708 C C . PHE A 1 93 ? -5.383 3.008 -1.862 1 98.38 93 PHE A C 1
ATOM 710 O O . PHE A 1 93 ? -4.77 3.25 -2.904 1 98.38 93 PHE A O 1
ATOM 717 N N . LEU A 1 94 ? -6.645 3.445 -1.708 1 98.38 94 LEU A N 1
ATOM 718 C CA . LEU A 1 94 ? -7.258 4.363 -2.662 1 98.38 94 LEU A CA 1
ATOM 719 C C . LEU A 1 94 ? -6.488 5.684 -2.715 1 98.38 94 LEU A C 1
ATOM 721 O O . LEU A 1 94 ? -6.258 6.227 -3.795 1 98.38 94 LEU A O 1
ATOM 725 N N . LEU A 1 95 ? -6.141 6.152 -1.558 1 98.38 95 LEU A N 1
ATOM 726 C CA . LEU A 1 95 ? -5.332 7.363 -1.469 1 98.38 95 LEU A CA 1
ATOM 727 C C . LEU A 1 95 ? -4.027 7.207 -2.242 1 98.38 95 LEU A C 1
ATOM 729 O O . LEU A 1 95 ? -3.611 8.117 -2.959 1 98.38 95 LEU A O 1
ATOM 733 N N . ASN A 1 96 ? -3.375 6.074 -2.066 1 97.31 96 ASN A N 1
ATOM 734 C CA . ASN A 1 96 ? -2.121 5.809 -2.764 1 97.31 96 ASN A CA 1
ATOM 735 C C . ASN A 1 96 ? -2.314 5.797 -4.277 1 97.31 96 ASN A C 1
ATOM 737 O O . ASN A 1 96 ? -1.437 6.234 -5.023 1 97.31 96 ASN A O 1
ATOM 741 N N . ASP A 1 97 ? -3.459 5.25 -4.746 1 96.31 97 ASP A N 1
ATOM 742 C CA . ASP A 1 97 ? -3.764 5.297 -6.172 1 96.31 97 ASP A CA 1
ATOM 743 C C . ASP A 1 97 ? -3.746 6.734 -6.688 1 96.31 97 ASP A C 1
ATOM 745 O O . ASP A 1 97 ? -3.363 6.988 -7.832 1 96.31 97 ASP A O 1
ATOM 749 N N . PHE A 1 98 ? -4.199 7.672 -5.887 1 97.31 98 PHE A N 1
ATOM 750 C CA . PHE A 1 98 ? -4.242 9.086 -6.246 1 97.31 98 PHE A CA 1
ATOM 751 C C . PHE A 1 98 ? -2.842 9.688 -6.223 1 97.31 98 PHE A C 1
ATOM 753 O O . PHE A 1 98 ? -2.391 10.258 -7.215 1 97.31 98 PHE A O 1
ATOM 760 N N . THR A 1 99 ? -2.119 9.461 -5.16 1 96 99 THR A N 1
ATOM 761 C CA . THR A 1 99 ? -0.847 10.148 -4.98 1 96 99 THR A CA 1
ATOM 762 C C . THR A 1 99 ? 0.212 9.586 -5.926 1 96 99 THR A C 1
ATOM 764 O O . THR A 1 99 ? 1.103 10.312 -6.371 1 96 99 THR A O 1
ATOM 767 N N . ASP A 1 100 ? 0.125 8.344 -6.266 1 93.31 100 ASP A N 1
ATOM 768 C CA . ASP A 1 100 ? 1.104 7.688 -7.129 1 93.31 100 ASP A CA 1
ATOM 769 C C . ASP A 1 100 ? 1.025 8.234 -8.555 1 93.31 100 ASP A C 1
ATOM 771 O O . ASP A 1 100 ? 1.969 8.078 -9.336 1 93.31 100 ASP A O 1
ATOM 775 N N . LEU A 1 101 ? -0.097 8.812 -8.93 1 93.62 101 LEU A N 1
ATOM 776 C CA . LEU A 1 101 ? -0.256 9.406 -10.258 1 93.62 101 LEU A CA 1
ATOM 777 C C . LEU A 1 101 ? 0.809 10.469 -10.516 1 93.62 101 LEU A C 1
ATOM 779 O O . LEU A 1 101 ? 1.175 10.719 -11.664 1 93.62 101 LEU A O 1
ATOM 783 N N . PHE A 1 102 ? 1.337 10.992 -9.445 1 93.19 102 PHE A N 1
ATOM 784 C CA . PHE A 1 102 ? 2.225 12.141 -9.594 1 93.19 102 PHE A CA 1
ATOM 785 C C . PHE A 1 102 ? 3.686 11.703 -9.555 1 93.19 102 PHE A C 1
ATOM 787 O O . PHE A 1 102 ? 4.59 12.531 -9.703 1 93.19 102 PHE A O 1
ATOM 794 N N . SER A 1 103 ? 3.959 10.43 -9.398 1 88.5 103 SER A N 1
ATOM 795 C CA . SER A 1 103 ? 5.309 9.922 -9.188 1 88.5 103 SER A CA 1
ATOM 796 C C . SER A 1 103 ? 6.211 10.25 -10.375 1 88.5 103 SER A C 1
ATOM 798 O O . SER A 1 103 ? 7.387 10.57 -10.195 1 88.5 103 SER A O 1
ATOM 800 N N . SER A 1 104 ? 5.695 10.18 -11.57 1 85.81 104 SER A N 1
ATOM 801 C CA . SER A 1 104 ? 6.496 10.367 -12.773 1 85.81 104 SER A CA 1
ATOM 802 C C . SER A 1 104 ? 6.863 11.836 -12.969 1 85.81 104 SER A C 1
ATOM 804 O O . SER A 1 104 ? 7.754 12.164 -13.758 1 85.81 104 SER A O 1
ATOM 806 N N . SER A 1 105 ? 6.176 12.727 -12.273 1 91.88 105 SER A N 1
ATOM 807 C CA . SER A 1 105 ? 6.402 14.148 -12.484 1 91.88 105 SER A CA 1
ATOM 808 C C . SER A 1 105 ? 7.605 14.641 -11.688 1 91.88 105 SER A C 1
ATOM 810 O O . SER A 1 105 ? 8.148 15.711 -11.969 1 91.88 105 SER A O 1
ATOM 812 N N . TYR A 1 106 ? 8.055 13.859 -10.695 1 88.44 106 TYR A N 1
ATOM 813 C CA . TYR A 1 106 ? 9.047 14.352 -9.742 1 88.44 106 TYR A CA 1
ATOM 814 C C . TYR A 1 106 ? 10.383 14.586 -10.43 1 88.44 106 TYR A C 1
ATOM 816 O O . TYR A 1 106 ? 11.172 15.43 -10 1 88.44 106 TYR A O 1
ATOM 824 N N . SER A 1 107 ? 10.672 13.898 -11.469 1 88.31 107 SER A N 1
ATOM 825 C CA . SER A 1 107 ? 11.977 13.977 -12.125 1 88.31 107 SER A CA 1
ATOM 826 C C . SER A 1 107 ? 11.953 14.992 -13.266 1 88.31 107 SER A C 1
ATOM 828 O O . SER A 1 107 ? 12.984 15.242 -13.898 1 88.31 107 SER A O 1
ATOM 830 N N . LEU A 1 108 ? 10.836 15.602 -13.508 1 93.06 108 LEU A N 1
ATOM 831 C CA . LEU A 1 108 ? 10.703 16.531 -14.633 1 93.06 108 LEU A CA 1
ATOM 832 C C . LEU A 1 108 ? 11.211 17.922 -14.25 1 93.06 108 LEU A C 1
ATOM 834 O O . LEU A 1 108 ? 11.172 18.297 -13.078 1 93.06 108 LEU A O 1
ATOM 838 N N . PRO A 1 109 ? 11.672 18.578 -15.289 1 95.44 109 PRO A N 1
ATOM 839 C CA . PRO A 1 109 ? 11.969 20 -15.039 1 95.44 109 PRO A CA 1
ATOM 840 C C . PRO A 1 109 ? 10.75 20.781 -14.578 1 95.44 109 PRO A C 1
ATOM 842 O O . PRO A 1 109 ? 9.617 20.391 -14.852 1 95.44 109 PRO A O 1
ATOM 845 N N . LEU A 1 110 ? 10.984 21.922 -14.047 1 95.19 110 LEU A N 1
ATOM 846 C CA . LEU A 1 110 ? 9.961 22.656 -13.32 1 95.19 110 LEU A CA 1
ATOM 847 C C . LEU A 1 110 ? 8.75 22.938 -14.203 1 95.19 110 LEU A C 1
ATOM 849 O O . LEU A 1 110 ? 7.621 22.609 -13.844 1 95.19 110 LEU A O 1
ATOM 853 N N . GLU A 1 111 ? 8.93 23.5 -15.352 1 95.94 111 GLU A N 1
ATOM 854 C CA . GLU A 1 111 ? 7.816 23.859 -16.219 1 95.94 111 GLU A CA 1
ATOM 855 C C . GLU A 1 111 ? 7.051 22.625 -16.688 1 95.94 111 GLU A C 1
ATOM 857 O O . GLU A 1 111 ? 5.816 22.625 -16.703 1 95.94 111 GLU A O 1
ATOM 862 N N . GLU A 1 112 ? 7.781 21.594 -17.062 1 96.56 112 GLU A N 1
ATOM 863 C CA . GLU A 1 112 ? 7.156 20.344 -17.469 1 96.56 112 GLU A CA 1
ATOM 864 C C . GLU A 1 112 ? 6.453 19.672 -16.297 1 96.56 112 GLU A C 1
ATOM 866 O O . GLU A 1 112 ? 5.391 19.062 -16.469 1 96.56 112 GLU A O 1
ATOM 871 N N . LYS A 1 113 ? 7.078 19.844 -15.172 1 96.31 113 LYS A N 1
ATOM 872 C CA . LYS A 1 113 ? 6.52 19.312 -13.93 1 96.31 113 LYS A CA 1
ATOM 873 C C . LYS A 1 113 ? 5.164 19.938 -13.625 1 96.31 113 LYS A C 1
ATOM 875 O O . LYS A 1 113 ? 4.195 19.234 -13.336 1 96.31 113 LYS A O 1
ATOM 880 N N . ILE A 1 114 ? 5.098 21.203 -13.68 1 97 114 ILE A N 1
ATOM 881 C CA . ILE A 1 114 ? 3.873 21.938 -13.398 1 97 114 ILE A CA 1
ATOM 882 C C . ILE A 1 114 ? 2.777 21.531 -14.375 1 97 114 ILE A C 1
ATOM 884 O O . ILE A 1 114 ? 1.663 21.188 -13.969 1 97 114 ILE A O 1
ATOM 888 N N . LYS A 1 115 ? 3.09 21.484 -15.641 1 97.12 115 LYS A N 1
ATOM 889 C CA . LYS A 1 115 ? 2.119 21.109 -16.672 1 97.12 115 LYS A CA 1
ATOM 890 C C . LYS A 1 115 ? 1.639 19.688 -16.484 1 97.12 115 LYS A C 1
ATOM 892 O O . LYS A 1 115 ? 0.443 19.406 -16.594 1 97.12 115 LYS A O 1
ATOM 897 N N . ALA A 1 116 ? 2.537 18.828 -16.219 1 96 116 ALA A N 1
ATOM 898 C CA . ALA A 1 116 ? 2.205 17.422 -16.031 1 96 116 ALA A CA 1
ATOM 899 C C . ALA A 1 116 ? 1.233 17.234 -14.867 1 96 116 ALA A C 1
ATOM 901 O O . ALA A 1 116 ? 0.28 16.453 -14.969 1 96 116 ALA A O 1
ATOM 902 N N . ARG A 1 117 ? 1.516 17.906 -13.789 1 97.31 117 ARG A N 1
ATOM 903 C CA . ARG A 1 117 ? 0.679 17.781 -12.602 1 97.31 117 ARG A CA 1
ATOM 904 C C . ARG A 1 117 ? -0.704 18.375 -12.836 1 97.31 117 ARG A C 1
ATOM 906 O O . ARG A 1 117 ? -1.71 17.812 -12.398 1 97.31 117 ARG A O 1
ATOM 913 N N . GLN A 1 118 ? -0.758 19.453 -13.523 1 97 118 GLN A N 1
ATOM 914 C CA . GLN A 1 118 ? -2.039 20.062 -13.852 1 97 118 GLN A CA 1
ATOM 915 C C . GLN A 1 118 ? -2.852 19.172 -14.789 1 97 118 GLN A C 1
ATOM 917 O O . GLN A 1 118 ? -4.062 19.031 -14.617 1 97 118 GLN A O 1
ATOM 922 N N . ASP A 1 119 ? -2.174 18.609 -15.781 1 96.31 119 ASP A N 1
ATOM 923 C CA . ASP A 1 119 ? -2.836 17.672 -16.688 1 96.31 119 ASP A CA 1
ATOM 924 C C . ASP A 1 119 ? -3.352 16.453 -15.93 1 96.31 119 ASP A C 1
ATOM 926 O O . ASP A 1 119 ? -4.445 15.953 -16.219 1 96.31 119 ASP A O 1
ATOM 930 N N . MET A 1 120 ? -2.58 16.047 -14.992 1 96 120 MET A N 1
ATOM 931 C CA . MET A 1 120 ? -2.969 14.898 -14.18 1 96 120 MET A CA 1
ATOM 932 C C . MET A 1 120 ? -4.23 15.203 -13.375 1 96 120 MET A C 1
ATOM 934 O O . MET A 1 120 ? -5.152 14.383 -13.328 1 96 120 MET A O 1
ATOM 938 N N . LEU A 1 121 ? -4.277 16.328 -12.773 1 97.12 121 LEU A N 1
ATOM 939 C CA . LEU A 1 121 ? -5.414 16.734 -11.953 1 97.12 121 LEU A CA 1
ATOM 940 C C . LEU A 1 121 ? -6.668 16.891 -12.805 1 97.12 121 LEU A C 1
ATOM 942 O O . LEU A 1 121 ? -7.777 16.625 -12.344 1 97.12 121 LEU A O 1
ATOM 946 N N . ALA A 1 122 ? -6.492 17.297 -14.031 1 96.31 122 ALA A N 1
ATOM 947 C CA . ALA A 1 122 ? -7.617 17.5 -14.938 1 96.31 122 ALA A CA 1
ATOM 948 C C . ALA A 1 122 ? -8.156 16.156 -15.453 1 96.31 122 ALA A C 1
ATOM 950 O O . ALA A 1 122 ? -9.289 16.078 -15.93 1 96.31 122 ALA A O 1
ATOM 951 N N . GLY A 1 123 ? -7.379 15.148 -15.375 1 95.75 123 GLY A N 1
ATOM 952 C CA . GLY A 1 123 ? -7.742 13.82 -15.852 1 95.75 123 GLY A CA 1
ATOM 953 C C . GLY A 1 123 ? -7.91 12.805 -14.734 1 95.75 123 GLY A C 1
ATOM 954 O O . GLY A 1 123 ? -8.789 12.953 -13.891 1 95.75 123 GLY A O 1
ATOM 955 N N . LYS A 1 124 ? -6.984 11.898 -14.68 1 94.88 124 LYS A N 1
ATOM 956 C CA . LYS A 1 124 ? -7.066 10.773 -13.758 1 94.88 124 LYS A CA 1
ATOM 957 C C . LYS A 1 124 ? -7.059 11.242 -12.305 1 94.88 124 LYS A C 1
ATOM 959 O O . LYS A 1 124 ? -7.695 10.633 -11.445 1 94.88 124 LYS A O 1
ATOM 964 N N . GLY A 1 125 ? -6.266 12.258 -12.031 1 96.81 125 GLY A N 1
ATOM 965 C CA . GLY A 1 125 ? -6.242 12.805 -10.688 1 96.81 125 GLY A CA 1
ATOM 966 C C . GLY A 1 125 ? -7.598 13.297 -10.211 1 96.81 125 GLY A C 1
ATOM 967 O O . GLY A 1 125 ? -7.992 13.047 -9.07 1 96.81 125 GLY A O 1
ATOM 968 N N . GLY A 1 126 ? -8.273 14.023 -11.102 1 97.44 126 GLY A N 1
ATOM 969 C CA . GLY A 1 126 ? -9.625 14.461 -10.781 1 97.44 126 GLY A CA 1
ATOM 970 C C . GLY A 1 126 ? -10.586 13.312 -10.539 1 97.44 126 GLY A C 1
ATOM 971 O O . GLY A 1 126 ? -11.438 13.391 -9.656 1 97.44 126 GLY A O 1
ATOM 972 N N . GLU A 1 127 ? -10.453 12.258 -11.312 1 96.88 127 GLU A N 1
ATOM 973 C CA . GLU A 1 127 ? -11.289 11.07 -11.141 1 96.88 127 GLU A CA 1
ATOM 974 C C . GLU A 1 127 ? -11.062 10.43 -9.766 1 96.88 127 GLU A C 1
ATOM 976 O O . GLU A 1 127 ? -12.023 10.039 -9.102 1 96.88 127 GLU A O 1
ATOM 981 N N . LYS A 1 128 ? -9.828 10.352 -9.383 1 97.81 128 LYS A N 1
ATOM 982 C CA . LYS A 1 128 ? -9.508 9.766 -8.086 1 97.81 128 LYS A CA 1
ATOM 983 C C . LYS A 1 128 ? -9.992 10.656 -6.941 1 97.81 128 LYS A C 1
ATOM 985 O O . LYS A 1 128 ? -10.445 10.156 -5.906 1 97.81 128 LYS A O 1
ATOM 990 N N . LEU A 1 129 ? -9.852 11.938 -7.094 1 98.38 129 LEU A N 1
ATOM 991 C CA . LEU A 1 129 ? -10.344 12.867 -6.078 1 98.38 129 LEU A CA 1
ATOM 992 C C . LEU A 1 129 ? -11.852 12.719 -5.887 1 98.38 129 LEU A C 1
ATOM 994 O O . LEU A 1 129 ? -12.344 12.797 -4.762 1 98.38 129 LEU A O 1
ATOM 998 N N . LYS A 1 130 ? -12.547 12.484 -6.965 1 98.19 130 LYS A N 1
ATOM 999 C CA . LYS A 1 130 ? -13.992 12.273 -6.871 1 98.19 130 LYS A CA 1
ATOM 1000 C C . LYS A 1 130 ? -14.312 11.008 -6.082 1 98.19 130 LYS A C 1
ATOM 1002 O O . LYS A 1 130 ? -15.266 10.984 -5.305 1 98.19 130 LYS A O 1
ATOM 1007 N N . LEU A 1 131 ? -13.555 10 -6.309 1 98.19 131 LEU A N 1
ATOM 1008 C CA . LEU A 1 131 ? -13.75 8.766 -5.562 1 98.19 131 LEU A CA 1
ATOM 1009 C C . LEU A 1 131 ? -13.469 8.984 -4.078 1 98.19 131 LEU A C 1
ATOM 1011 O O . LEU A 1 131 ? -14.195 8.477 -3.223 1 98.19 131 LEU A O 1
ATOM 1015 N N . LEU A 1 132 ? -12.398 9.703 -3.783 1 98.62 132 LEU A N 1
ATOM 1016 C CA . LEU A 1 132 ? -12.07 10.016 -2.396 1 98.62 132 LEU A CA 1
ATOM 1017 C C . LEU A 1 132 ? -13.156 10.875 -1.762 1 98.62 132 LEU A C 1
ATOM 1019 O O . LEU A 1 132 ? -13.508 10.68 -0.595 1 98.62 132 LEU A O 1
ATOM 1023 N N . GLU A 1 133 ? -13.648 11.812 -2.512 1 98.44 133 GLU A N 1
ATOM 1024 C CA . GLU A 1 133 ? -14.766 12.641 -2.066 1 98.44 133 GLU A CA 1
ATOM 1025 C C . GLU A 1 133 ? -15.977 11.781 -1.7 1 98.44 133 GLU A C 1
ATOM 1027 O O . GLU A 1 133 ? -16.594 11.992 -0.658 1 98.44 133 GLU A O 1
ATOM 1032 N N . LYS A 1 134 ? -16.281 10.859 -2.564 1 97.62 134 LYS A N 1
ATOM 1033 C CA . LYS A 1 134 ? -17.406 9.961 -2.322 1 97.62 134 LYS A CA 1
ATOM 1034 C C . LYS A 1 134 ? -17.172 9.117 -1.073 1 97.62 134 LYS A C 1
ATOM 1036 O O . LYS A 1 134 ? -18.078 8.93 -0.265 1 97.62 134 LYS A O 1
ATOM 1041 N N . LEU A 1 135 ? -16.016 8.594 -0.935 1 97.62 135 LEU A N 1
ATOM 1042 C CA . LEU A 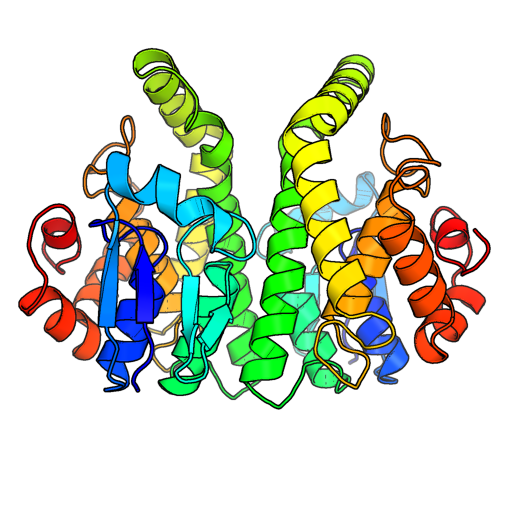1 135 ? -15.656 7.777 0.222 1 97.62 135 LEU A CA 1
ATOM 1043 C C . LEU A 1 135 ? -15.844 8.562 1.518 1 97.62 135 LEU A C 1
ATOM 1045 O O . LEU A 1 135 ? -16.516 8.094 2.441 1 97.62 135 LEU A O 1
ATOM 1049 N N . VAL A 1 136 ? -15.289 9.719 1.581 1 97.5 136 VAL A N 1
ATOM 1050 C CA . VAL A 1 136 ? -15.32 10.539 2.787 1 97.5 136 VAL A CA 1
ATOM 1051 C C . VAL A 1 136 ? -16.75 11 3.066 1 97.5 136 VAL A C 1
ATOM 1053 O O . VAL A 1 136 ? -17.188 11.031 4.219 1 97.5 136 VAL A O 1
ATOM 1056 N N . ALA A 1 137 ? -17.453 11.328 2.057 1 97.12 137 ALA A N 1
ATOM 1057 C CA . ALA A 1 137 ? -18.844 11.742 2.213 1 97.12 137 ALA A CA 1
ATOM 1058 C C . ALA A 1 137 ? -19.688 10.609 2.795 1 97.12 137 ALA A C 1
ATOM 1060 O O . ALA A 1 137 ? -20.594 10.852 3.59 1 97.12 137 ALA A O 1
ATOM 1061 N N . SER A 1 138 ? -19.406 9.43 2.443 1 95.06 138 SER A N 1
ATOM 1062 C CA . SER A 1 138 ? -20.219 8.273 2.834 1 95.06 138 SER A CA 1
ATOM 1063 C C . SER A 1 138 ? -20.062 7.98 4.324 1 95.06 138 SER A C 1
ATOM 1065 O O . SER A 1 138 ? -20.953 7.387 4.934 1 95.06 138 SER A O 1
ATOM 1067 N N . ILE A 1 139 ? -19 8.422 4.93 1 93.12 139 ILE A N 1
ATOM 1068 C CA . ILE A 1 139 ? -18.781 8.039 6.32 1 93.12 139 ILE A CA 1
ATOM 1069 C C . ILE A 1 139 ? -19.375 9.109 7.246 1 93.12 139 ILE A C 1
ATOM 1071 O O . ILE A 1 139 ? -19.484 8.891 8.453 1 93.12 139 ILE A O 1
ATOM 1075 N N . GLY A 1 140 ? -19.703 10.266 6.695 1 87.62 140 GLY A N 1
ATOM 1076 C CA . GLY A 1 140 ? -20.281 11.328 7.504 1 87.62 140 GLY A CA 1
ATOM 1077 C C . GLY A 1 140 ? -19.359 11.828 8.594 1 87.62 140 GLY A C 1
ATOM 1078 O O . GLY A 1 140 ? -18.203 12.18 8.32 1 87.62 140 GLY A O 1
ATOM 1079 N N . ASP A 1 141 ? -19.828 11.688 9.828 1 85.56 141 ASP A N 1
ATOM 1080 C CA . ASP A 1 141 ? -19.047 12.211 10.945 1 85.56 141 ASP A CA 1
ATOM 1081 C C . ASP A 1 141 ? -18.219 11.102 11.602 1 85.56 141 ASP A C 1
ATOM 1083 O O . ASP A 1 141 ? -17.578 11.328 12.625 1 85.56 141 ASP A O 1
ATOM 1087 N N . LYS A 1 142 ? -18.328 10 11.078 1 91.88 142 LYS A N 1
ATOM 1088 C CA . LYS A 1 142 ? -17.531 8.883 11.578 1 91.88 142 LYS A CA 1
ATOM 1089 C C . LYS A 1 142 ? -16.109 8.922 11.023 1 91.88 142 LYS A C 1
ATOM 1091 O O . LYS A 1 142 ? -15.711 9.914 10.414 1 91.88 142 LYS A O 1
ATOM 1096 N N . TYR A 1 143 ? -15.297 8.016 11.453 1 97.31 143 TYR A N 1
ATOM 1097 C CA . TYR A 1 143 ? -13.938 7.84 10.945 1 97.31 143 TYR A CA 1
ATOM 1098 C C . TYR A 1 143 ? -13.898 6.762 9.867 1 97.31 143 TYR A C 1
ATOM 1100 O O . TYR A 1 143 ? -14.867 6.031 9.672 1 97.31 143 TYR A O 1
ATOM 1108 N N . LEU A 1 144 ? -12.82 6.715 9.109 1 97.31 144 LEU A N 1
ATOM 1109 C CA . LEU A 1 144 ? -12.688 5.805 7.973 1 97.31 144 LEU A CA 1
ATOM 1110 C C . LEU A 1 144 ? -12.805 4.355 8.422 1 97.31 144 LEU A C 1
ATOM 1112 O O . LEU A 1 144 ? -13.305 3.506 7.684 1 97.31 144 LEU A O 1
ATOM 1116 N N . ALA A 1 145 ? -12.344 4.039 9.648 1 92.38 145 ALA A N 1
ATOM 1117 C CA . ALA A 1 145 ? -12.414 2.684 10.188 1 92.38 145 ALA A CA 1
ATOM 1118 C C . ALA A 1 145 ? -13.688 2.492 11.016 1 92.38 145 ALA A C 1
ATOM 1120 O O . ALA A 1 145 ? -13.914 1.418 11.578 1 92.38 145 ALA A O 1
ATOM 1121 N N . GLY A 1 146 ? -14.484 3.475 11.141 1 89.12 146 GLY A N 1
ATOM 1122 C CA . GLY A 1 146 ? -15.719 3.395 11.922 1 89.12 146 GLY A CA 1
ATOM 1123 C C . GLY A 1 146 ? -15.766 4.387 13.062 1 89.12 146 GLY A C 1
ATOM 1124 O O . GLY A 1 146 ? -15.758 5.602 12.844 1 89.12 146 GLY A O 1
ATOM 1125 N N . ALA A 1 147 ? -15.625 3.928 14.258 1 79.62 147 ALA A N 1
ATOM 1126 C CA . ALA A 1 147 ? -16.047 4.844 15.32 1 79.62 147 ALA A CA 1
ATOM 1127 C C . ALA A 1 147 ? -14.836 5.566 15.922 1 79.62 147 ALA A C 1
ATOM 1129 O O . ALA A 1 147 ? -14.992 6.59 16.594 1 79.62 147 ALA A O 1
ATOM 1130 N N . LYS A 1 148 ? -13.695 5.176 15.656 1 93.44 148 LYS A N 1
ATOM 1131 C CA . LYS A 1 148 ? -12.562 5.836 16.297 1 93.44 148 LYS A CA 1
ATOM 1132 C C . LYS A 1 148 ? -11.508 6.238 15.273 1 93.44 148 LYS A C 1
ATOM 1134 O O . LYS A 1 148 ? -11.43 5.648 14.195 1 93.44 148 LYS A O 1
ATOM 1139 N N . LEU A 1 149 ? -10.742 7.27 15.672 1 97.62 149 LEU A N 1
ATOM 1140 C CA . LEU A 1 149 ? -9.609 7.727 14.875 1 97.62 149 LEU A CA 1
ATOM 1141 C C . LEU A 1 149 ? -8.648 6.578 14.594 1 97.62 149 LEU A C 1
ATOM 1143 O O . LEU A 1 149 ? -8.336 5.793 15.492 1 97.62 149 LEU A O 1
ATOM 1147 N N . SER A 1 150 ? -8.258 6.41 13.383 1 98.19 150 SER A N 1
ATOM 1148 C CA . SER A 1 150 ? -7.262 5.418 12.992 1 98.19 150 SER A CA 1
ATOM 1149 C C . SER A 1 150 ? -6.168 6.039 12.133 1 98.19 150 SER A C 1
ATOM 1151 O O . SER A 1 150 ? -6.266 7.203 11.742 1 98.19 150 SER A O 1
ATOM 1153 N N . TYR A 1 151 ? -5.172 5.262 11.727 1 98.31 151 TYR A N 1
ATOM 1154 C CA . TYR A 1 151 ? -4.066 5.742 10.906 1 98.31 151 TYR A CA 1
ATOM 1155 C C . TYR A 1 151 ? -4.551 6.16 9.523 1 98.31 151 TYR A C 1
ATOM 1157 O O . TYR A 1 151 ? -3.904 6.969 8.852 1 98.31 151 TYR A O 1
ATOM 1165 N N . ALA A 1 152 ? -5.688 5.531 9.094 1 98.69 152 ALA A N 1
ATOM 1166 C CA . ALA A 1 152 ? -6.227 5.875 7.781 1 98.69 152 ALA A CA 1
ATOM 1167 C C . ALA A 1 152 ? -6.684 7.328 7.738 1 98.69 152 ALA A C 1
ATOM 1169 O O . ALA A 1 152 ? -6.477 8.023 6.738 1 98.69 152 ALA A O 1
ATOM 1170 N N . ASP A 1 153 ? -7.301 7.777 8.828 1 98.81 153 ASP A N 1
ATOM 1171 C CA . ASP A 1 153 ? -7.711 9.18 8.898 1 98.81 153 ASP A CA 1
ATOM 1172 C C . ASP A 1 153 ? -6.496 10.109 8.852 1 98.81 153 ASP A C 1
ATOM 1174 O O . ASP A 1 153 ? -6.523 11.133 8.164 1 98.81 153 ASP A O 1
ATOM 1178 N N . LEU A 1 154 ? -5.508 9.734 9.547 1 98.88 154 LEU A N 1
ATOM 1179 C CA . LEU A 1 154 ? -4.285 10.531 9.578 1 98.88 154 LEU A CA 1
ATOM 1180 C C . LEU A 1 154 ? -3.615 10.547 8.203 1 98.88 154 LEU A C 1
ATOM 1182 O O . LEU A 1 154 ? -3.096 11.578 7.773 1 98.88 154 LEU A O 1
ATOM 1186 N N . ALA A 1 155 ? -3.582 9.43 7.551 1 98.81 155 ALA A N 1
ATOM 1187 C CA . ALA A 1 155 ? -2.967 9.328 6.23 1 98.81 155 ALA A CA 1
ATOM 1188 C C . ALA A 1 155 ? -3.656 10.25 5.227 1 98.81 155 ALA A C 1
ATOM 1190 O O . ALA A 1 155 ? -2.994 10.984 4.488 1 98.81 155 ALA A O 1
ATOM 1191 N N . LEU A 1 156 ? -4.996 10.18 5.168 1 98.62 156 LEU A N 1
ATOM 1192 C CA . LEU A 1 156 ? -5.727 11.062 4.262 1 98.62 156 LEU A CA 1
ATOM 1193 C C . LEU A 1 156 ? -5.504 12.523 4.633 1 98.62 156 LEU A C 1
ATOM 1195 O O . LEU A 1 156 ? -5.254 13.359 3.762 1 98.62 156 LEU A O 1
ATOM 1199 N N . PHE A 1 157 ? -5.574 12.828 5.918 1 98.56 157 PHE A N 1
ATOM 1200 C CA . PHE A 1 157 ? -5.371 14.188 6.41 1 98.56 157 PHE A CA 1
ATOM 1201 C C . PHE A 1 157 ? -4.008 14.719 5.977 1 98.56 157 PHE A C 1
ATOM 1203 O O . PHE A 1 157 ? -3.914 15.812 5.414 1 98.56 157 PHE A O 1
ATOM 1210 N N . VAL A 1 158 ? -2.971 13.93 6.207 1 98.5 158 VAL A N 1
ATOM 1211 C CA . VAL A 1 158 ? -1.607 14.352 5.898 1 98.5 158 VAL A CA 1
ATOM 1212 C C . VAL A 1 158 ? -1.453 14.555 4.395 1 98.5 158 VAL A C 1
ATOM 1214 O O . VAL A 1 158 ? -0.864 15.539 3.951 1 98.5 158 VAL A O 1
ATOM 1217 N N . SER A 1 159 ? -1.949 13.617 3.664 1 98.12 159 SER A N 1
ATOM 1218 C CA . SER A 1 159 ? -1.84 13.711 2.211 1 98.12 159 SER A CA 1
ATOM 1219 C C . SER A 1 159 ? -2.561 14.938 1.679 1 98.12 159 SER A C 1
ATOM 1221 O O . SER A 1 159 ? -2.008 15.688 0.87 1 98.12 159 SER A O 1
ATOM 1223 N N . PHE A 1 160 ? -3.795 15.156 2.133 1 97.44 160 PHE A N 1
ATOM 1224 C CA . PHE A 1 160 ? -4.574 16.297 1.68 1 97.44 160 PHE A CA 1
ATOM 1225 C C . PHE A 1 160 ? -3.896 17.609 2.074 1 97.44 160 PHE A C 1
ATOM 1227 O O . PHE A 1 160 ? -3.854 18.562 1.284 1 97.44 160 PHE A O 1
ATOM 1234 N N . SER A 1 161 ? -3.398 17.672 3.262 1 97.62 161 SER A N 1
ATOM 1235 C CA . SER A 1 161 ? -2.691 18.859 3.721 1 97.62 161 SER A CA 1
ATOM 1236 C C . SER A 1 161 ? -1.417 19.094 2.916 1 97.62 161 SER A C 1
ATOM 1238 O O . SER A 1 161 ? -1.083 20.234 2.584 1 97.62 161 SER A O 1
ATOM 1240 N N . THR A 1 162 ? -0.732 18.047 2.598 1 97 162 THR A N 1
ATOM 1241 C CA . THR A 1 162 ? 0.476 18.125 1.784 1 97 162 THR A CA 1
ATOM 1242 C C . THR A 1 162 ? 0.153 18.672 0.394 1 97 162 THR A C 1
ATOM 1244 O O . THR A 1 162 ? 0.894 19.5 -0.145 1 97 162 THR A O 1
ATOM 1247 N N . MET A 1 163 ? -0.941 18.219 -0.173 1 96.12 163 MET A N 1
ATOM 1248 C CA . MET A 1 163 ? -1.332 18.641 -1.516 1 96.12 163 MET A CA 1
ATOM 1249 C C . MET A 1 163 ? -1.537 20.156 -1.574 1 96.12 163 MET A C 1
ATOM 1251 O O . MET A 1 163 ? -1.216 20.797 -2.58 1 96.12 163 MET A O 1
ATOM 1255 N N . ILE A 1 164 ? -1.966 20.766 -0.484 1 95.31 164 ILE A N 1
ATOM 1256 C CA . ILE A 1 164 ? -2.393 22.156 -0.59 1 95.31 164 ILE A CA 1
ATOM 1257 C C . ILE A 1 164 ? -1.416 23.062 0.164 1 95.31 164 ILE A C 1
ATOM 1259 O O . ILE A 1 164 ? -1.618 24.281 0.25 1 95.31 164 ILE A O 1
ATOM 1263 N N . CYS A 1 165 ? -0.351 22.516 0.75 1 95.75 165 CYS A N 1
ATOM 1264 C CA . CYS A 1 165 ? 0.52 23.297 1.619 1 95.75 165 CYS A CA 1
ATOM 1265 C C . CYS A 1 165 ? 1.551 24.078 0.805 1 95.75 165 CYS A C 1
ATOM 1267 O O . CYS A 1 165 ? 2.328 24.859 1.357 1 95.75 165 CYS A O 1
ATOM 1269 N N . GLY A 1 166 ? 1.671 23.812 -0.478 1 93.81 166 GLY A N 1
ATOM 1270 C CA . GLY A 1 166 ? 2.592 24.547 -1.334 1 93.81 166 GLY A CA 1
ATOM 1271 C C . GLY A 1 166 ? 3.881 23.797 -1.602 1 93.81 166 GLY A C 1
ATOM 1272 O O . GLY A 1 166 ? 4.754 24.281 -2.32 1 93.81 166 GLY A O 1
ATOM 1273 N N . GLN A 1 167 ? 3.963 22.625 -1.078 1 91.56 167 GLN A N 1
ATOM 1274 C CA . GLN A 1 167 ? 5.156 21.797 -1.25 1 91.56 167 GLN A CA 1
ATOM 1275 C C . GLN A 1 167 ? 5.262 21.266 -2.678 1 91.56 167 GLN A C 1
ATOM 1277 O O . GLN A 1 167 ? 6.363 21.047 -3.188 1 91.56 167 GLN A O 1
ATOM 1282 N N . LEU A 1 168 ? 4.164 21.078 -3.33 1 94.12 168 LEU A N 1
ATOM 1283 C CA . LEU A 1 168 ? 4.129 20.469 -4.656 1 94.12 168 LEU A CA 1
ATOM 1284 C C . LEU A 1 168 ? 3.828 21.516 -5.727 1 94.12 168 LEU A C 1
ATOM 1286 O O . LEU A 1 168 ? 2.695 22 -5.832 1 94.12 168 LEU A O 1
ATOM 1290 N N . ASP A 1 169 ? 4.801 21.75 -6.527 1 94.5 169 ASP A N 1
ATOM 1291 C CA . ASP A 1 169 ? 4.633 22.719 -7.613 1 94.5 169 ASP A CA 1
ATOM 1292 C C . ASP A 1 169 ? 3.506 22.297 -8.555 1 94.5 169 ASP A C 1
ATOM 1294 O O . ASP A 1 169 ? 3.365 21.109 -8.867 1 94.5 169 ASP A O 1
ATOM 1298 N N . GLY A 1 170 ? 2.713 23.25 -8.914 1 94.94 170 GLY A N 1
ATOM 1299 C CA . GLY A 1 170 ? 1.695 22.984 -9.914 1 94.94 170 GLY A CA 1
ATOM 1300 C C . GLY A 1 170 ? 0.378 22.531 -9.32 1 94.94 170 GLY A C 1
ATOM 1301 O O . GLY A 1 170 ? -0.633 22.453 -10.016 1 94.94 170 GLY A O 1
ATOM 1302 N N . ILE A 1 171 ? 0.363 22.219 -8.062 1 96.31 171 ILE A N 1
ATOM 1303 C CA . ILE A 1 171 ? -0.874 21.859 -7.379 1 96.31 171 ILE A CA 1
ATOM 1304 C C . ILE A 1 171 ? -1.457 23.109 -6.699 1 96.31 171 ILE A C 1
ATOM 1306 O O . ILE A 1 171 ? -0.809 23.719 -5.848 1 96.31 171 ILE A O 1
ATOM 1310 N N . PRO A 1 172 ? -2.656 23.469 -7.059 1 95.44 172 PRO A N 1
ATOM 1311 C CA . PRO A 1 172 ? -3.232 24.703 -6.492 1 95.44 172 PRO A CA 1
ATOM 1312 C C . PRO A 1 172 ? -3.537 24.578 -5.004 1 95.44 172 PRO A C 1
ATOM 1314 O O . PRO A 1 172 ? -3.967 23.516 -4.543 1 95.44 172 PRO A O 1
ATOM 1317 N N . LYS A 1 173 ? -3.436 25.625 -4.234 1 93.81 173 LYS A N 1
ATOM 1318 C CA . LYS A 1 173 ? -3.693 25.656 -2.797 1 93.81 173 LYS A CA 1
ATOM 1319 C C . LYS A 1 173 ? -5.18 25.453 -2.504 1 93.81 173 LYS A C 1
ATOM 1321 O O . LYS A 1 173 ? -5.555 25.078 -1.391 1 93.81 173 LYS A O 1
ATOM 1326 N N . ASP A 1 174 ? -5.992 25.75 -3.451 1 94.88 174 ASP A N 1
ATOM 1327 C CA . ASP A 1 174 ? -7.434 25.594 -3.291 1 94.88 174 ASP A CA 1
ATOM 1328 C C . ASP A 1 174 ? -7.926 24.328 -4 1 94.88 174 ASP A C 1
ATOM 1330 O O . ASP A 1 174 ? -9.047 24.297 -4.516 1 94.88 174 ASP A O 1
ATOM 1334 N N . LEU A 1 175 ? -7.074 23.312 -4.117 1 96.31 175 LEU A N 1
ATOM 1335 C CA . LEU A 1 175 ? -7.336 22.062 -4.82 1 96.31 175 LEU A CA 1
ATOM 1336 C C . LEU A 1 175 ? -8.695 21.5 -4.426 1 96.31 175 LEU A C 1
ATOM 1338 O O . LEU A 1 175 ? -9.391 20.906 -5.258 1 96.31 175 LEU A O 1
ATOM 1342 N N . PHE A 1 176 ? -9.086 21.672 -3.152 1 96.19 176 PHE A N 1
ATOM 1343 C CA . PHE A 1 176 ? -10.266 20.984 -2.641 1 96.19 176 PHE A CA 1
ATOM 1344 C C . PHE A 1 176 ? -11.484 21.906 -2.666 1 96.19 176 PHE A C 1
ATOM 1346 O O . PHE A 1 176 ? -12.508 21.594 -2.043 1 96.19 176 PHE A O 1
ATOM 1353 N N . LYS A 1 177 ? -11.414 23.031 -3.326 1 94.94 177 LYS A N 1
ATOM 1354 C CA . LYS A 1 177 ? -12.508 24 -3.389 1 94.94 177 LYS A CA 1
ATOM 1355 C C . LYS A 1 177 ? -13.789 23.344 -3.893 1 94.94 177 LYS A C 1
ATOM 1357 O O . LYS A 1 177 ? -14.883 23.672 -3.424 1 94.94 177 LYS A O 1
ATOM 1362 N N . ASN A 1 178 ? -13.672 22.391 -4.832 1 95.69 178 ASN A N 1
ATOM 1363 C CA . ASN A 1 178 ? -14.836 21.719 -5.41 1 95.69 178 ASN A CA 1
ATOM 1364 C C . ASN A 1 178 ? -15.086 20.359 -4.77 1 95.69 178 ASN A C 1
ATOM 1366 O O . ASN A 1 178 ? -15.828 19.547 -5.312 1 95.69 178 ASN A O 1
ATOM 1370 N N . TYR A 1 179 ? -14.445 20.125 -3.678 1 97.38 179 TYR A N 1
ATOM 1371 C CA . TYR A 1 179 ? -14.578 18.875 -2.924 1 97.38 179 TYR A CA 1
ATOM 1372 C C . TYR A 1 179 ? -14.875 19.156 -1.456 1 97.38 179 TYR A C 1
ATOM 1374 O O . TYR A 1 179 ? -14.023 18.938 -0.591 1 97.38 179 TYR A O 1
ATOM 1382 N N . PRO A 1 180 ? -16.094 19.531 -1.179 1 96.5 180 PRO A N 1
ATOM 1383 C CA . PRO A 1 180 ? -16.453 20 0.164 1 96.5 180 PRO A CA 1
ATOM 1384 C C . PRO A 1 180 ? -16.281 18.922 1.23 1 96.5 180 PRO A C 1
ATOM 1386 O O . PRO A 1 180 ? -15.945 19.219 2.377 1 96.5 180 PRO A O 1
ATOM 1389 N N . ALA A 1 181 ? -16.578 17.656 0.894 1 97.31 181 ALA A N 1
ATOM 1390 C CA . ALA A 1 181 ? -16.422 16.594 1.878 1 97.31 181 ALA A CA 1
ATOM 1391 C C . ALA A 1 181 ? -14.953 16.406 2.266 1 97.31 181 ALA A C 1
ATOM 1393 O O . ALA A 1 181 ? -14.641 16.188 3.436 1 97.31 181 ALA A O 1
ATOM 1394 N N . LEU A 1 182 ? -14.07 16.516 1.273 1 97.31 182 LEU A N 1
ATOM 1395 C CA . LEU A 1 182 ? -12.641 16.391 1.562 1 97.31 182 LEU A CA 1
ATOM 1396 C C . LEU A 1 182 ? -12.164 17.547 2.441 1 97.31 182 LEU A C 1
ATOM 1398 O O . LEU A 1 182 ? -11.383 17.328 3.371 1 97.31 182 LEU A O 1
ATOM 1402 N N . LYS A 1 183 ? -12.617 18.719 2.066 1 95 183 LYS A N 1
ATOM 1403 C CA . LYS A 1 183 ? -12.25 19.891 2.846 1 95 183 LYS A CA 1
ATOM 1404 C C . LYS A 1 183 ? -12.719 19.766 4.293 1 95 183 LYS A C 1
ATOM 1406 O O . LYS A 1 183 ? -11.953 20.016 5.223 1 95 183 LYS A O 1
ATOM 1411 N N . ALA A 1 184 ? -13.953 19.375 4.477 1 95.44 184 ALA A N 1
ATOM 1412 C CA . ALA A 1 184 ? -14.523 19.219 5.812 1 95.44 184 ALA A CA 1
ATOM 1413 C C . ALA A 1 184 ? -13.805 18.125 6.59 1 95.44 184 ALA A C 1
ATOM 1415 O O . ALA A 1 184 ? -13.555 18.266 7.793 1 95.44 184 ALA A O 1
ATOM 1416 N N . PHE A 1 185 ? -13.539 17.031 5.938 1 96.94 185 PHE A N 1
ATOM 1417 C CA . PHE A 1 185 ? -12.836 15.914 6.555 1 96.94 185 PHE A CA 1
ATOM 1418 C C . PHE A 1 185 ? -11.469 16.359 7.066 1 96.94 185 PHE A C 1
ATOM 1420 O O . PHE A 1 185 ? -11.117 16.078 8.219 1 96.94 185 PHE A O 1
ATOM 1427 N N . ARG A 1 186 ? -10.672 17.031 6.199 1 96.75 186 ARG A N 1
ATOM 1428 C CA . ARG A 1 186 ? -9.344 17.5 6.578 1 96.75 186 ARG A CA 1
ATOM 1429 C C . ARG A 1 186 ? -9.414 18.406 7.805 1 96.75 186 ARG A C 1
ATOM 1431 O O . ARG A 1 186 ? -8.617 18.25 8.734 1 96.75 186 ARG A O 1
ATOM 1438 N N . SER A 1 187 ? -10.328 19.312 7.777 1 95.44 187 SER A N 1
ATOM 1439 C CA . SER A 1 187 ? -10.5 20.234 8.891 1 95.44 187 SER A CA 1
ATOM 1440 C C . SER A 1 187 ? -10.867 19.5 10.172 1 95.44 187 SER A C 1
ATOM 1442 O O . SER A 1 187 ? -10.359 19.828 11.25 1 95.44 187 SER A O 1
ATOM 1444 N N . ARG A 1 188 ? -11.773 18.594 10.07 1 95.81 188 ARG A N 1
ATOM 1445 C CA . ARG A 1 188 ? -12.195 17.812 11.227 1 95.81 188 ARG A CA 1
ATOM 1446 C C . ARG A 1 188 ? -11.031 17.062 11.844 1 95.81 188 ARG A C 1
ATOM 1448 O O . ARG A 1 188 ? -10.844 17.062 13.062 1 95.81 188 ARG A O 1
ATOM 1455 N N . ILE A 1 189 ? -10.266 16.375 11.047 1 97.75 189 ILE A N 1
ATOM 1456 C CA . ILE A 1 189 ? -9.141 15.609 11.562 1 97.75 189 ILE A CA 1
ATOM 1457 C C . ILE A 1 189 ? -8.086 16.547 12.148 1 97.75 189 ILE A C 1
ATOM 1459 O O . ILE A 1 189 ? -7.449 16.219 13.148 1 97.75 189 ILE A O 1
ATOM 1463 N N . ALA A 1 190 ? -7.895 17.719 11.547 1 97.25 190 ALA A N 1
ATOM 1464 C CA . ALA A 1 190 ? -6.941 18.719 12.039 1 97.25 190 ALA A CA 1
ATOM 1465 C C . ALA A 1 190 ? -7.289 19.141 13.461 1 97.25 190 ALA A C 1
ATOM 1467 O O . ALA A 1 190 ? -6.414 19.578 14.219 1 97.25 190 ALA A O 1
ATOM 1468 N N . THR A 1 191 ? -8.539 19 13.836 1 96.62 191 THR A N 1
ATOM 1469 C CA . THR A 1 191 ? -9 19.484 15.125 1 96.62 191 THR A CA 1
ATOM 1470 C C . THR A 1 191 ? -8.961 18.375 16.172 1 96.62 191 THR A C 1
ATOM 1472 O O . THR A 1 191 ? -9.203 18.625 17.359 1 96.62 191 THR A O 1
ATOM 1475 N N . GLU A 1 192 ? -8.766 17.125 15.703 1 97.12 192 GLU A N 1
ATOM 1476 C CA . GLU A 1 192 ? -8.594 16.047 16.672 1 97.12 192 GLU A CA 1
ATOM 1477 C C . GLU A 1 192 ? -7.535 16.422 17.719 1 97.12 192 GLU A C 1
ATOM 1479 O O . GLU A 1 192 ? -6.473 16.938 17.375 1 97.12 192 GLU A O 1
ATOM 1484 N N . PRO A 1 193 ? -7.738 16.188 19 1 96.62 193 PRO A N 1
ATOM 1485 C CA . PRO A 1 193 ? -6.863 16.656 20.062 1 96.62 193 PRO A CA 1
ATOM 1486 C C . PRO A 1 193 ? -5.398 16.281 19.844 1 96.62 193 PRO A C 1
ATOM 1488 O O . PRO A 1 193 ? -4.516 17.141 19.953 1 96.62 193 PRO A O 1
ATOM 1491 N N . GLY A 1 194 ? -5.09 15.062 19.547 1 97.19 194 GLY A N 1
ATOM 1492 C CA . GLY A 1 194 ? -3.717 14.641 19.328 1 97.19 194 GLY A CA 1
ATOM 1493 C C . GLY A 1 194 ? -3.084 15.281 18.109 1 97.19 194 GLY A C 1
ATOM 1494 O O . GLY A 1 194 ? -1.893 15.602 18.125 1 97.19 194 GLY A O 1
ATOM 1495 N N . VAL A 1 195 ? -3.846 15.508 17.047 1 98.12 195 VAL A N 1
ATOM 1496 C CA . VAL A 1 195 ? -3.361 16.125 15.828 1 98.12 195 VAL A CA 1
ATOM 1497 C C . VAL A 1 195 ? -3.1 17.609 16.062 1 98.12 195 VAL A C 1
ATOM 1499 O O . VAL A 1 195 ? -2.035 18.125 15.719 1 98.12 195 VAL A O 1
ATOM 1502 N N . LYS A 1 196 ? -4.062 18.234 16.672 1 96.62 196 LYS A N 1
ATOM 1503 C CA . LYS A 1 196 ? -3.938 19.656 16.984 1 96.62 196 LYS A CA 1
ATOM 1504 C C . LYS A 1 196 ? -2.721 19.906 17.875 1 96.62 196 LYS A C 1
ATOM 1506 O O . LYS A 1 196 ? -1.955 20.844 17.625 1 96.62 196 LYS A O 1
ATOM 1511 N N . ALA A 1 197 ? -2.566 19.125 18.906 1 96.94 197 ALA A N 1
ATOM 1512 C CA . ALA A 1 197 ? -1.43 19.266 19.812 1 96.94 197 ALA A CA 1
ATOM 1513 C C . ALA A 1 197 ? -0.109 19.156 19.062 1 96.94 197 ALA A C 1
ATOM 1515 O O . ALA A 1 197 ? 0.843 19.891 19.344 1 96.94 197 ALA A O 1
ATOM 1516 N N . PHE A 1 198 ? -0.021 18.203 18.141 1 97.75 198 PHE A N 1
ATOM 1517 C CA . PHE A 1 198 ? 1.187 17.984 17.344 1 97.75 198 PHE A CA 1
ATOM 1518 C C . PHE A 1 198 ? 1.531 19.234 16.547 1 97.75 198 PHE A C 1
ATOM 1520 O O . PHE A 1 198 ? 2.678 19.688 16.562 1 97.75 198 PHE A O 1
ATOM 1527 N N . TYR A 1 199 ? 0.534 19.828 15.875 1 96.94 199 TYR A N 1
ATOM 1528 C CA . TYR A 1 199 ? 0.829 20.938 14.977 1 96.94 199 TYR A CA 1
ATOM 1529 C C . TYR A 1 199 ? 0.902 22.25 15.734 1 96.94 199 TYR A C 1
ATOM 1531 O O . TYR A 1 199 ? 1.4 23.25 15.203 1 96.94 199 TYR A O 1
ATOM 1539 N N . ASP A 1 200 ? 0.391 22.328 16.922 1 94.56 200 ASP A N 1
ATOM 1540 C CA . ASP A 1 200 ? 0.652 23.484 17.781 1 94.56 200 ASP A CA 1
ATOM 1541 C C . ASP A 1 200 ? 2.137 23.594 18.125 1 94.56 200 ASP A C 1
ATOM 1543 O O . ASP A 1 200 ? 2.666 24.688 18.281 1 94.56 200 ASP A O 1
ATOM 1547 N N . LYS A 1 201 ? 2.754 22.422 18.188 1 94.25 201 LYS A N 1
ATOM 1548 C CA . LYS A 1 201 ? 4.168 22.375 18.547 1 94.25 201 LYS A CA 1
ATOM 1549 C C . LYS A 1 201 ? 5.055 22.406 17.312 1 94.25 201 LYS A C 1
ATOM 1551 O O . LYS A 1 201 ? 6.238 22.75 17.391 1 94.25 201 LYS A O 1
ATOM 1556 N N . ASN A 1 202 ? 4.438 21.938 16.188 1 92.5 202 ASN A N 1
ATOM 1557 C CA . ASN A 1 202 ? 5.156 21.844 14.914 1 92.5 202 ASN A CA 1
ATOM 1558 C C . ASN A 1 202 ? 4.441 22.625 13.812 1 92.5 202 ASN A C 1
ATOM 1560 O O . ASN A 1 202 ? 3.816 22.031 12.938 1 92.5 202 ASN A O 1
ATOM 1564 N N . SER A 1 203 ? 4.555 23.906 13.727 1 85.44 203 SER A N 1
ATOM 1565 C CA . SER A 1 203 ? 3.715 24.719 12.844 1 85.44 203 SER A CA 1
ATOM 1566 C C . SER A 1 203 ? 4.559 25.516 11.859 1 85.44 203 SER A C 1
ATOM 1568 O O . SER A 1 203 ? 4.035 26.344 11.125 1 85.44 203 SER A O 1
ATOM 1570 N N . GLU A 1 204 ? 5.734 25.203 11.812 1 88.12 204 GLU A N 1
ATOM 1571 C CA . GLU A 1 204 ? 6.594 26 10.945 1 88.12 204 GLU A CA 1
ATOM 1572 C C . GLU A 1 204 ? 6.578 25.469 9.516 1 88.12 204 GLU A C 1
ATOM 1574 O O . GLU A 1 204 ? 6.254 24.297 9.289 1 88.12 204 GLU A O 1
ATOM 1579 N N . GLY A 1 205 ? 6.863 26.359 8.586 1 92.5 205 GLY A N 1
ATOM 1580 C CA . GLY A 1 205 ? 6.98 25.984 7.188 1 92.5 205 GLY A CA 1
ATOM 1581 C C . GLY A 1 205 ? 5.695 25.406 6.617 1 92.5 205 GLY A C 1
ATOM 1582 O O . GLY A 1 205 ? 4.625 26 6.77 1 92.5 205 GLY A O 1
ATOM 1583 N N . PHE A 1 206 ? 5.848 24.328 5.922 1 95.06 206 PHE A N 1
ATOM 1584 C CA . PHE A 1 206 ? 4.719 23.703 5.238 1 95.06 206 PHE A CA 1
ATOM 1585 C C . PHE A 1 206 ? 3.656 23.266 6.234 1 95.06 206 PHE A C 1
ATOM 1587 O O . PHE A 1 206 ? 2.475 23.188 5.898 1 95.06 206 PHE A O 1
ATOM 1594 N N . ARG A 1 207 ? 4.047 23.016 7.484 1 96.12 207 ARG A N 1
ATOM 1595 C CA . ARG A 1 207 ? 3.141 22.469 8.492 1 96.12 207 ARG A CA 1
ATOM 1596 C C . ARG A 1 207 ? 2.115 23.516 8.93 1 96.12 207 ARG A C 1
ATOM 1598 O O . ARG A 1 207 ? 1.12 23.172 9.578 1 96.12 207 ARG A O 1
ATOM 1605 N N . ALA A 1 208 ? 2.383 24.719 8.586 1 93.25 208 ALA A N 1
ATOM 1606 C CA . ALA A 1 208 ? 1.403 25.766 8.891 1 93.25 208 ALA A CA 1
ATOM 1607 C C . ALA A 1 208 ? 0.06 25.453 8.234 1 93.25 208 ALA A C 1
ATOM 1609 O O . ALA A 1 208 ? -0.995 25.766 8.789 1 93.25 208 ALA A O 1
ATOM 1610 N N . ALA A 1 209 ? 0.109 24.797 7.129 1 93.81 209 ALA A N 1
ATOM 1611 C CA . ALA A 1 209 ? -1.089 24.5 6.352 1 93.81 209 ALA A CA 1
ATOM 1612 C C . ALA A 1 209 ? -1.82 23.281 6.926 1 93.81 209 ALA A C 1
ATOM 1614 O O . ALA A 1 209 ? -2.93 22.969 6.5 1 93.81 209 ALA A O 1
ATOM 1615 N N . PHE A 1 210 ? -1.229 22.625 7.871 1 96.62 210 PHE A N 1
ATOM 1616 C CA . PHE A 1 210 ? -1.825 21.422 8.438 1 96.62 210 PHE A CA 1
ATOM 1617 C C . PHE A 1 210 ? -2.768 21.766 9.586 1 96.62 210 PHE A C 1
ATOM 1619 O O . PHE A 1 210 ? -3.533 20.922 10.039 1 96.62 210 PHE A O 1
ATOM 1626 N N . LYS A 1 211 ? -2.832 22.953 9.977 1 93.19 211 LYS A N 1
ATOM 1627 C CA . LYS A 1 211 ? -3.715 23.406 11.047 1 93.19 211 LYS A CA 1
ATOM 1628 C C . LYS A 1 211 ? -5.152 23.531 10.555 1 93.19 211 LYS A C 1
ATOM 1630 O O . LYS A 1 211 ? -5.398 23.641 9.352 1 93.19 211 LYS A O 1
ATOM 1635 N N . PRO A 1 212 ? -6.242 23.297 11.367 1 83.81 212 PRO A N 1
ATOM 1636 C CA . PRO A 1 212 ? -7.652 23.266 10.969 1 83.81 212 PRO A CA 1
ATOM 1637 C C . PRO A 1 212 ? -8.039 24.438 10.086 1 83.81 212 PRO A C 1
ATOM 1639 O O . PRO A 1 212 ? -8.805 24.281 9.133 1 83.81 212 PRO A O 1
ATOM 1642 N N . ASP A 1 213 ? -7.605 25.672 10.32 1 73.62 213 ASP A N 1
ATOM 1643 C CA . ASP A 1 213 ? -8.117 26.875 9.688 1 73.62 213 ASP A CA 1
ATOM 1644 C C . ASP A 1 213 ? -7.203 27.344 8.562 1 73.62 213 ASP A C 1
ATOM 1646 O O . ASP A 1 213 ? -7.262 28.5 8.141 1 73.62 213 ASP A O 1
ATOM 1650 N N . ALA A 1 214 ? -6.617 26.266 8.094 1 70.88 214 ALA A N 1
ATOM 1651 C CA . ALA A 1 214 ? -5.738 26.672 6.996 1 70.88 214 ALA A CA 1
ATOM 1652 C C . ALA A 1 214 ? -6.441 26.531 5.648 1 70.88 214 ALA A C 1
ATOM 1654 O O . ALA A 1 214 ? -7.336 25.703 5.488 1 70.88 214 ALA A O 1
ATOM 1655 N N . MET B 1 1 ? -24.25 -17.047 3.943 1 69.62 1 MET B N 1
ATOM 1656 C CA . MET B 1 1 ? -23.609 -16.938 2.637 1 69.62 1 MET B CA 1
ATOM 1657 C C . MET B 1 1 ? -22.109 -16.719 2.781 1 69.62 1 MET B C 1
ATOM 1659 O O . MET B 1 1 ? -21.641 -16.312 3.844 1 69.62 1 MET B O 1
ATOM 1663 N N . SER B 1 2 ? -21.156 -17.25 1.812 1 90.62 2 SER B N 1
ATOM 1664 C CA . SER B 1 2 ? -19.703 -17.281 1.863 1 90.62 2 SER B CA 1
ATOM 1665 C C . SER B 1 2 ? -19.094 -16.031 1.257 1 90.62 2 SER B C 1
ATOM 1667 O O . SER B 1 2 ? -19.812 -15.203 0.687 1 90.62 2 SER B O 1
ATOM 1669 N N . LEU B 1 3 ? -17.875 -15.75 1.545 1 98.25 3 LEU B N 1
ATOM 1670 C CA . LEU B 1 3 ? -17.094 -14.703 0.881 1 98.25 3 LEU B CA 1
ATOM 1671 C C . LEU B 1 3 ? -17.125 -14.891 -0.633 1 98.25 3 LEU B C 1
ATOM 1673 O O . LEU B 1 3 ? -17.156 -16.016 -1.125 1 98.25 3 LEU B O 1
ATOM 1677 N N . LYS B 1 4 ? -17.188 -13.727 -1.371 1 98.75 4 LYS B N 1
ATOM 1678 C CA . LYS B 1 4 ? -17.062 -13.758 -2.826 1 98.75 4 LYS B CA 1
ATOM 1679 C C . LYS B 1 4 ? -15.922 -12.867 -3.301 1 98.75 4 LYS B C 1
ATOM 1681 O O . LYS B 1 4 ? -15.727 -11.766 -2.783 1 98.75 4 LYS B O 1
ATOM 1686 N N . ILE B 1 5 ? -15.172 -13.367 -4.227 1 98.75 5 ILE B N 1
ATOM 1687 C CA . ILE B 1 5 ? -14.156 -12.562 -4.898 1 98.75 5 ILE B CA 1
ATOM 1688 C C . ILE B 1 5 ? -14.602 -12.242 -6.32 1 98.75 5 ILE B C 1
ATOM 1690 O O . ILE B 1 5 ? -14.781 -13.148 -7.141 1 98.75 5 ILE B O 1
ATOM 1694 N N . HIS B 1 6 ? -14.836 -10.984 -6.59 1 98.81 6 HIS B N 1
ATOM 1695 C CA . HIS B 1 6 ? -15.172 -10.508 -7.926 1 98.81 6 HIS B CA 1
ATOM 1696 C C . HIS B 1 6 ? -13.914 -10.141 -8.711 1 98.81 6 HIS B C 1
ATOM 1698 O O . HIS B 1 6 ? -13.164 -9.242 -8.312 1 98.81 6 HIS B O 1
ATOM 1704 N N . TYR B 1 7 ? -13.703 -10.805 -9.828 1 98.06 7 TYR B N 1
ATOM 1705 C CA . TYR B 1 7 ? -12.508 -10.508 -10.617 1 98.06 7 TYR B CA 1
ATOM 1706 C C . TYR B 1 7 ? -12.625 -11.078 -12.023 1 98.06 7 TYR B C 1
ATOM 1708 O O . TYR B 1 7 ? -13.719 -11.469 -12.453 1 98.06 7 TYR B O 1
ATOM 1716 N N . PHE B 1 8 ? -11.594 -10.984 -12.828 1 96.5 8 PHE B N 1
ATOM 1717 C CA . PHE B 1 8 ? -11.5 -11.523 -14.18 1 96.5 8 PHE B CA 1
ATOM 1718 C C . PHE B 1 8 ? -10.992 -12.953 -14.156 1 96.5 8 PHE B C 1
ATOM 1720 O O . PHE B 1 8 ? -10.5 -13.43 -13.133 1 96.5 8 PHE B O 1
ATOM 1727 N N . PRO B 1 9 ? -11.109 -13.695 -15.234 1 94.31 9 PRO B N 1
ATOM 1728 C CA . PRO B 1 9 ? -10.664 -15.094 -15.273 1 94.31 9 PRO B CA 1
ATOM 1729 C C . PRO B 1 9 ? -9.156 -15.227 -15.453 1 94.31 9 PRO B C 1
ATOM 1731 O O . PRO B 1 9 ? -8.695 -15.945 -16.344 1 94.31 9 PRO B O 1
ATOM 1734 N N . VAL B 1 10 ? -8.367 -14.555 -14.711 1 95.06 10 VAL B N 1
ATOM 1735 C CA . VAL B 1 10 ? -6.91 -14.578 -14.641 1 95.06 10 VAL B CA 1
ATOM 1736 C C . VAL B 1 10 ? -6.457 -14.5 -13.188 1 95.06 10 VAL B C 1
ATOM 1738 O O . VAL B 1 10 ? -7.219 -14.07 -12.312 1 95.06 10 VAL B O 1
ATOM 1741 N N . PRO B 1 11 ? -5.273 -15 -12.828 1 96.06 11 PRO B N 1
ATOM 1742 C CA . PRO B 1 11 ? -4.812 -14.852 -11.445 1 96.06 11 PRO B CA 1
ATOM 1743 C C . PRO B 1 11 ? -4.824 -13.398 -10.977 1 96.06 11 PRO B C 1
ATOM 1745 O O . PRO B 1 11 ? -5.613 -13.031 -10.102 1 96.06 11 PRO B O 1
ATOM 1748 N N . GLY B 1 12 ? -3.984 -12.531 -11.672 1 94.31 12 GLY B N 1
ATOM 1749 C CA . GLY B 1 12 ? -3.969 -11.094 -11.484 1 94.31 12 GLY B CA 1
ATOM 1750 C C . GLY B 1 12 ? -3.926 -10.688 -10.016 1 94.31 12 GLY B C 1
ATOM 1751 O O . GLY B 1 12 ? -3.326 -11.383 -9.195 1 94.31 12 GLY B O 1
ATOM 1752 N N . ARG B 1 13 ? -4.566 -9.609 -9.688 1 96.62 13 ARG B N 1
ATOM 1753 C CA . ARG B 1 13 ? -4.473 -8.945 -8.383 1 96.62 13 ARG B CA 1
ATOM 1754 C C . ARG B 1 13 ? -5.359 -9.633 -7.355 1 96.62 13 ARG B C 1
ATOM 1756 O O . ARG B 1 13 ? -5.262 -9.359 -6.16 1 96.62 13 ARG B O 1
ATOM 1763 N N . ALA B 1 14 ? -6.164 -10.578 -7.75 1 98.31 14 ALA B N 1
ATOM 1764 C CA . ALA B 1 14 ? -7.035 -11.289 -6.82 1 98.31 14 ALA B CA 1
ATOM 1765 C C . ALA B 1 14 ? -6.363 -12.562 -6.297 1 98.31 14 ALA B C 1
ATOM 1767 O O . ALA B 1 14 ? -6.871 -13.203 -5.375 1 98.31 14 ALA B O 1
ATOM 1768 N N . GLU B 1 15 ? -5.27 -12.883 -6.855 1 98.5 15 GLU B N 1
ATOM 1769 C CA . GLU B 1 15 ? -4.73 -14.227 -6.695 1 98.5 15 GLU B CA 1
ATOM 1770 C C . GLU B 1 15 ? -4.168 -14.438 -5.293 1 98.5 15 GLU B C 1
ATOM 1772 O O . GLU B 1 15 ? -4.238 -15.539 -4.746 1 98.5 15 GLU B O 1
ATOM 1777 N N . VAL B 1 16 ? -3.537 -13.438 -4.715 1 98.88 16 VAL B N 1
ATOM 1778 C CA . VAL B 1 16 ? -3.014 -13.555 -3.357 1 98.88 16 VAL B CA 1
ATOM 1779 C C . VAL B 1 16 ? -4.152 -13.875 -2.391 1 98.88 16 VAL B C 1
ATOM 1781 O O . VAL B 1 16 ? -4.016 -14.742 -1.525 1 98.88 16 VAL B O 1
ATOM 1784 N N . ALA B 1 17 ? -5.266 -13.195 -2.533 1 98.88 17 ALA B N 1
ATOM 1785 C CA . ALA B 1 17 ? -6.422 -13.438 -1.678 1 98.88 17 ALA B CA 1
ATOM 1786 C C . ALA B 1 17 ? -6.941 -14.859 -1.849 1 98.88 17 ALA B C 1
ATOM 1788 O O . ALA B 1 17 ? -7.285 -15.523 -0.869 1 98.88 17 ALA B O 1
ATOM 1789 N N . ARG B 1 18 ? -6.992 -15.336 -3.104 1 98.62 18 ARG B N 1
ATOM 1790 C CA . ARG B 1 18 ? -7.406 -16.719 -3.373 1 98.62 18 ARG B CA 1
ATOM 1791 C C . ARG B 1 18 ? -6.496 -17.703 -2.654 1 98.62 18 ARG B C 1
ATOM 1793 O O . ARG B 1 18 ? -6.977 -18.656 -2.037 1 98.62 18 ARG B O 1
ATOM 1800 N N . LEU B 1 19 ? -5.227 -17.484 -2.748 1 98.75 19 LEU B N 1
ATOM 1801 C CA . LEU B 1 19 ? -4.258 -18.359 -2.098 1 98.75 19 LEU B CA 1
ATOM 1802 C C . LEU B 1 19 ? -4.445 -18.344 -0.584 1 98.75 19 LEU B C 1
ATOM 1804 O O . LEU B 1 19 ? -4.449 -19.406 0.053 1 98.75 19 LEU B O 1
ATOM 1808 N N . CYS B 1 20 ? -4.531 -17.141 0.017 1 98.81 20 CYS B N 1
ATOM 1809 C CA . CYS B 1 20 ? -4.723 -17.031 1.459 1 98.81 20 CYS B CA 1
ATOM 1810 C C . CYS B 1 20 ? -5.949 -17.812 1.907 1 98.81 20 CYS B C 1
ATOM 1812 O O . CYS B 1 20 ? -5.867 -18.625 2.828 1 98.81 20 CYS B O 1
ATOM 1814 N N . LEU B 1 21 ? -7.078 -17.578 1.256 1 98.69 21 LEU B N 1
ATOM 1815 C CA . LEU B 1 21 ? -8.32 -18.234 1.643 1 98.69 21 LEU B CA 1
ATOM 1816 C C . LEU B 1 21 ? -8.219 -19.75 1.473 1 98.69 21 LEU B C 1
ATOM 1818 O O . LEU B 1 21 ? -8.703 -20.5 2.314 1 98.69 21 LEU B O 1
ATOM 1822 N N . SER B 1 22 ? -7.586 -20.156 0.421 1 98.38 22 SER B N 1
ATOM 1823 C CA . SER B 1 22 ? -7.422 -21.578 0.167 1 98.38 22 SER B CA 1
ATOM 1824 C C . SER B 1 22 ? -6.527 -22.234 1.22 1 98.38 22 SER B C 1
ATOM 1826 O O . SER B 1 22 ? -6.887 -23.266 1.795 1 98.38 22 SER B O 1
ATOM 1828 N N . ILE B 1 23 ? -5.379 -21.672 1.474 1 98.31 23 ILE B N 1
ATOM 1829 C CA . ILE B 1 23 ? -4.43 -22.203 2.453 1 98.31 23 ILE B CA 1
ATOM 1830 C C . ILE B 1 23 ? -5.082 -22.234 3.832 1 98.31 23 ILE B C 1
ATOM 1832 O O . ILE B 1 23 ? -4.844 -23.156 4.613 1 98.31 23 ILE B O 1
ATOM 1836 N N . GLY B 1 24 ? -5.883 -21.234 4.137 1 98 24 GLY B N 1
ATOM 1837 C CA . GLY B 1 24 ? -6.574 -21.156 5.414 1 98 24 GLY B CA 1
ATOM 1838 C C . GLY B 1 24 ? -7.824 -22.016 5.473 1 98 24 GLY B C 1
ATOM 1839 O O . GLY B 1 24 ? -8.5 -22.062 6.504 1 98 24 GLY B O 1
ATOM 1840 N N . ASN B 1 25 ? -8.188 -22.641 4.406 1 97.94 25 ASN B N 1
ATOM 1841 C CA . ASN B 1 25 ? -9.391 -23.469 4.289 1 97.94 25 ASN B CA 1
ATOM 1842 C C . ASN B 1 25 ? -10.648 -22.656 4.555 1 97.94 25 ASN B C 1
ATOM 1844 O O . ASN B 1 25 ? -11.531 -23.078 5.305 1 97.94 25 ASN B O 1
ATOM 1848 N N . ILE B 1 26 ? -10.711 -21.516 4.059 1 98 26 ILE B N 1
ATOM 1849 C CA . ILE B 1 26 ? -11.867 -20.625 4.156 1 98 26 ILE B CA 1
ATOM 1850 C C . ILE B 1 26 ? -12.641 -20.641 2.846 1 98 26 ILE B C 1
ATOM 1852 O O . ILE B 1 26 ? -12.125 -20.234 1.804 1 98 26 ILE B O 1
ATOM 1856 N N . PRO B 1 27 ? -13.836 -21.047 2.893 1 97.69 27 PRO B N 1
ATOM 1857 C CA . PRO B 1 27 ? -14.617 -21.125 1.653 1 97.69 27 PRO B CA 1
ATOM 1858 C C . PRO B 1 27 ? -14.914 -19.766 1.05 1 97.69 27 PRO B C 1
ATOM 1860 O O . PRO B 1 27 ? -15.156 -18.797 1.784 1 97.69 27 PRO B O 1
ATOM 1863 N N . TYR B 1 28 ? -14.891 -19.734 -0.261 1 98.19 28 TYR B N 1
ATOM 1864 C CA . TYR B 1 28 ? -15.266 -18.531 -1 1 98.19 28 TYR B CA 1
ATOM 1865 C C . TYR B 1 28 ? -15.75 -18.891 -2.4 1 98.19 28 TYR B C 1
ATOM 1867 O O . TYR B 1 28 ? -15.516 -20 -2.889 1 98.19 28 TYR B O 1
ATOM 1875 N N . GLU B 1 29 ? -16.391 -17.953 -2.994 1 97.94 29 GLU B N 1
ATOM 1876 C CA . GLU B 1 29 ? -16.859 -18.062 -4.371 1 97.94 29 GLU B CA 1
ATOM 1877 C C . GLU B 1 29 ? -16.141 -17.062 -5.285 1 97.94 29 GLU B C 1
ATOM 1879 O O . GLU B 1 29 ? -16.016 -15.891 -4.941 1 97.94 29 GLU B O 1
ATOM 1884 N N . ASP B 1 30 ? -15.672 -17.547 -6.438 1 96.81 30 ASP B N 1
ATOM 1885 C CA . ASP B 1 30 ? -15.141 -16.656 -7.469 1 96.81 30 ASP B CA 1
ATOM 1886 C C . ASP B 1 30 ? -16.234 -16.203 -8.422 1 96.81 30 ASP B C 1
ATOM 1888 O O . ASP B 1 30 ? -16.859 -17.016 -9.094 1 96.81 30 ASP B O 1
ATOM 1892 N N . VAL B 1 31 ? -16.484 -14.984 -8.469 1 97.88 31 VAL B N 1
ATOM 1893 C CA . VAL B 1 31 ? -17.406 -14.398 -9.438 1 97.88 31 VAL B CA 1
ATOM 1894 C C . VAL B 1 31 ? -16.609 -13.773 -10.586 1 97.88 31 VAL B C 1
ATOM 1896 O O . VAL B 1 31 ? -15.984 -12.727 -10.422 1 97.88 31 VAL B O 1
ATOM 1899 N N . ILE B 1 32 ? -16.703 -14.344 -11.734 1 97.38 32 ILE B N 1
ATOM 1900 C CA . ILE B 1 32 ? -15.805 -14.023 -12.844 1 97.38 32 ILE B CA 1
ATOM 1901 C C . ILE B 1 32 ? -16.516 -13.109 -13.836 1 97.38 32 ILE B C 1
ATOM 1903 O O . ILE B 1 32 ? -17.688 -13.328 -14.164 1 97.38 32 ILE B O 1
ATOM 1907 N N . TYR B 1 33 ? -15.812 -12.109 -14.234 1 97 33 TYR B N 1
ATOM 1908 C CA . TYR B 1 33 ? -16.344 -11.156 -15.203 1 97 33 TYR B CA 1
ATOM 1909 C C . TYR B 1 33 ? -15.539 -11.188 -16.5 1 97 33 TYR B C 1
ATOM 1911 O O . TYR B 1 33 ? -14.344 -11.5 -16.484 1 97 33 TYR B O 1
ATOM 1919 N N . THR B 1 34 ? -16.234 -10.938 -17.594 1 92.31 34 THR B N 1
ATOM 1920 C CA . THR B 1 34 ? -15.625 -10.672 -18.906 1 92.31 34 THR B CA 1
ATOM 1921 C C . THR B 1 34 ? -15.766 -9.203 -19.281 1 92.31 34 THR B C 1
ATOM 1923 O O . THR B 1 34 ? -16.438 -8.438 -18.578 1 92.31 34 THR B O 1
ATOM 1926 N N . GLY B 1 35 ? -15.039 -8.828 -20.312 1 85.69 35 GLY B N 1
ATOM 1927 C CA . GLY B 1 35 ? -15.172 -7.445 -20.766 1 85.69 35 GLY B CA 1
ATOM 1928 C C . GLY B 1 35 ? -16.609 -6.992 -20.875 1 85.69 35 GLY B C 1
ATOM 1929 O O . GLY B 1 35 ? -16.969 -5.902 -20.422 1 85.69 35 GLY B O 1
ATOM 1930 N N . ALA B 1 36 ? -17.5 -7.789 -21.359 1 89.94 36 ALA B N 1
ATOM 1931 C CA . ALA B 1 36 ? -18.891 -7.461 -21.609 1 89.94 36 ALA B CA 1
ATOM 1932 C C . ALA B 1 36 ? -19.688 -7.391 -20.312 1 89.94 36 ALA B C 1
ATOM 1934 O O . ALA B 1 36 ? -20.469 -6.469 -20.109 1 89.94 36 ALA B O 1
ATOM 1935 N N . THR B 1 37 ? -19.391 -8.266 -19.453 1 94.19 37 THR B N 1
ATOM 1936 C CA . THR B 1 37 ? -20.188 -8.328 -18.234 1 94.19 37 THR B CA 1
ATOM 1937 C C . THR B 1 37 ? -19.672 -7.324 -17.203 1 94.19 37 THR B C 1
ATOM 1939 O O . THR B 1 37 ? -20.422 -6.871 -16.328 1 94.19 37 THR B O 1
ATOM 1942 N N . PHE B 1 38 ? -18.391 -7.012 -17.312 1 95.38 38 PHE B N 1
ATOM 1943 C CA . PHE B 1 38 ? -17.797 -6.098 -16.344 1 95.38 38 PHE B CA 1
ATOM 1944 C C . PHE B 1 38 ? -18.328 -4.688 -16.531 1 95.38 38 PHE B C 1
ATOM 1946 O O . PHE B 1 38 ? -18.531 -3.959 -15.562 1 95.38 38 PHE B O 1
ATOM 1953 N N . GLY B 1 39 ? -18.422 -4.223 -17.781 1 94.56 39 GLY B N 1
ATOM 1954 C CA . GLY B 1 39 ? -18.969 -2.9 -18.031 1 94.56 39 GLY B CA 1
ATOM 1955 C C . GLY B 1 39 ? -20.266 -2.645 -17.297 1 94.56 39 GLY B C 1
ATOM 1956 O O . GLY B 1 39 ? -20.469 -1.573 -16.719 1 94.56 39 GLY B O 1
ATOM 1957 N N . GLU B 1 40 ? -21.188 -3.633 -17.203 1 95.25 40 GLU B N 1
ATOM 1958 C CA . GLU B 1 40 ? -22.484 -3.521 -16.547 1 95.25 40 GLU B CA 1
ATOM 1959 C C . GLU B 1 40 ? -22.344 -3.592 -15.031 1 95.25 40 GLU B C 1
ATOM 1961 O O . GLU B 1 40 ? -23.141 -2.984 -14.305 1 95.25 40 GLU B O 1
ATOM 1966 N N . ALA B 1 41 ? -21.359 -4.32 -14.633 1 96.69 41 ALA B N 1
ATOM 1967 C CA . ALA B 1 41 ? -21.203 -4.574 -13.203 1 96.69 41 ALA B CA 1
ATOM 1968 C C . ALA B 1 41 ? -20.422 -3.451 -12.523 1 96.69 41 ALA B C 1
ATOM 1970 O O . ALA B 1 41 ? -20.516 -3.271 -11.305 1 96.69 41 ALA B O 1
ATOM 1971 N N . LYS B 1 42 ? -19.719 -2.678 -13.258 1 95.81 42 LYS B N 1
ATOM 1972 C CA . LYS B 1 42 ? -18.734 -1.705 -12.789 1 95.81 42 LYS B CA 1
ATOM 1973 C C . LYS B 1 42 ? -19.344 -0.763 -11.75 1 95.81 42 LYS B C 1
ATOM 1975 O O . LYS B 1 42 ? -18.75 -0.51 -10.703 1 95.81 42 LYS B O 1
ATOM 1980 N N . PRO B 1 43 ? -20.578 -0.273 -11.914 1 95.06 43 PRO B N 1
ATOM 1981 C CA . PRO B 1 43 ? -21.156 0.697 -10.977 1 95.06 43 PRO B CA 1
ATOM 1982 C C . PRO B 1 43 ? -21.5 0.079 -9.625 1 95.06 43 PRO B C 1
ATOM 1984 O O . PRO B 1 43 ? -21.734 0.802 -8.648 1 95.06 43 PRO B O 1
ATOM 1987 N N . LYS B 1 44 ? -21.516 -1.186 -9.555 1 95.56 44 LYS B N 1
ATOM 1988 C CA . LYS B 1 44 ? -21.875 -1.869 -8.32 1 95.56 44 LYS B CA 1
ATOM 1989 C C . LYS B 1 44 ? -20.703 -1.905 -7.352 1 95.56 44 LYS B C 1
ATOM 1991 O O . LYS B 1 44 ? -20.875 -2.17 -6.16 1 95.56 44 LYS B O 1
ATOM 1996 N N . PHE B 1 45 ? -19.578 -1.688 -7.914 1 97.75 45 PHE B N 1
ATOM 1997 C 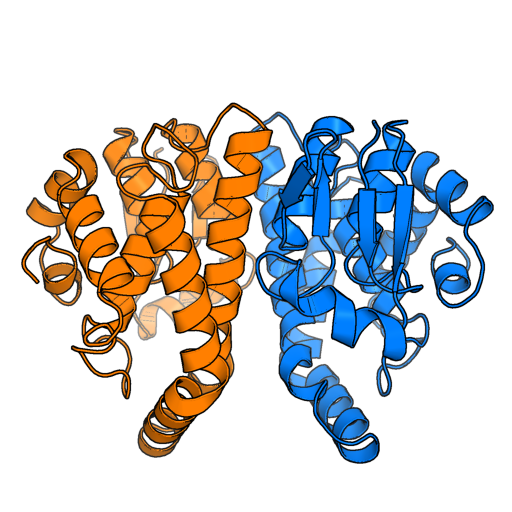CA . PHE B 1 45 ? -18.375 -1.843 -7.094 1 97.75 45 PHE B CA 1
ATOM 1998 C C . PHE B 1 45 ? -17.984 -0.514 -6.465 1 97.75 45 PHE B C 1
ATOM 2000 O O . PHE B 1 45 ? -18.188 0.548 -7.055 1 97.75 45 PHE B O 1
ATOM 2007 N N . PRO B 1 46 ? -17.344 -0.571 -5.293 1 97.06 46 PRO B N 1
ATOM 2008 C CA . PRO B 1 46 ? -17.047 0.641 -4.523 1 97.06 46 PRO B CA 1
ATOM 2009 C C . PRO B 1 46 ? -16.297 1.693 -5.348 1 97.06 46 PRO B C 1
ATOM 2011 O O . PRO B 1 46 ? -16.625 2.881 -5.27 1 97.06 46 PRO B O 1
ATOM 2014 N N . PHE B 1 47 ? -15.312 1.281 -6.121 1 97.25 47 PHE B N 1
ATOM 2015 C CA . PHE B 1 47 ? -14.5 2.238 -6.863 1 97.25 47 PHE B CA 1
ATOM 2016 C C . PHE B 1 47 ? -14.508 1.917 -8.352 1 97.25 47 PHE B C 1
ATOM 2018 O O . PHE B 1 47 ? -13.594 2.303 -9.078 1 97.25 47 PHE B O 1
ATOM 2025 N N . GLY B 1 48 ? -15.477 1.1 -8.727 1 96.25 48 GLY B N 1
ATOM 2026 C CA . GLY B 1 48 ? -15.633 0.766 -10.133 1 96.25 48 GLY B CA 1
ATOM 2027 C C . GLY B 1 48 ? -14.508 -0.096 -10.672 1 96.25 48 GLY B C 1
ATOM 2028 O O . GLY B 1 48 ? -14.172 -0.019 -11.859 1 96.25 48 GLY B O 1
ATOM 2029 N N . GLN B 1 49 ? -13.875 -0.778 -9.828 1 95.81 49 GLN B N 1
ATOM 2030 C CA . GLN B 1 49 ? -12.766 -1.647 -10.203 1 95.81 49 GLN B CA 1
ATOM 2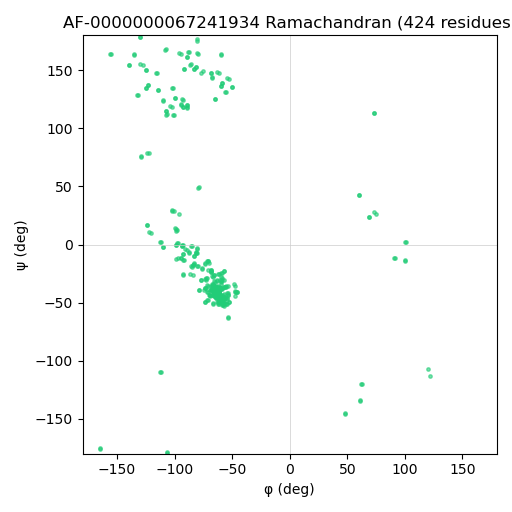031 C C . GLN B 1 49 ? -12.859 -2.998 -9.508 1 95.81 49 GLN B C 1
ATOM 2033 O O . GLN B 1 49 ? -13.633 -3.158 -8.555 1 95.81 49 GLN B O 1
ATOM 2038 N N . VAL B 1 50 ? -12.188 -3.93 -9.945 1 97.5 50 VAL B N 1
ATOM 2039 C CA . VAL B 1 50 ? -11.984 -5.234 -9.328 1 97.5 50 VAL B CA 1
ATOM 2040 C C . VAL B 1 50 ? -10.492 -5.504 -9.164 1 97.5 50 VAL B C 1
ATOM 2042 O O . VAL B 1 50 ? -9.672 -4.926 -9.875 1 97.5 50 VAL B O 1
ATOM 2045 N N . PRO B 1 51 ? -10.094 -6.273 -8.133 1 98.38 51 PRO B N 1
ATOM 2046 C CA . PRO B 1 51 ? -10.891 -7.219 -7.348 1 98.38 51 PRO B CA 1
ATOM 2047 C C . PRO B 1 51 ? -11.711 -6.535 -6.258 1 98.38 51 PRO B C 1
ATOM 2049 O O . PRO B 1 51 ? -11.367 -5.438 -5.812 1 98.38 51 PRO B O 1
ATOM 2052 N N . VAL B 1 52 ? -12.82 -7.156 -5.91 1 98.81 52 VAL B N 1
ATOM 2053 C CA . VAL B 1 52 ? -13.664 -6.785 -4.777 1 98.81 52 VAL B CA 1
ATOM 2054 C C . VAL B 1 52 ? -14.008 -8.031 -3.961 1 98.81 52 VAL B C 1
ATOM 2056 O O . VAL B 1 52 ? -14.32 -9.078 -4.523 1 98.81 52 VAL B O 1
ATOM 2059 N N . LEU B 1 53 ? -13.789 -7.973 -2.68 1 98.88 53 LEU B N 1
ATOM 2060 C CA . LEU B 1 53 ? -14.25 -9.008 -1.758 1 98.88 53 LEU B CA 1
ATOM 2061 C C . LEU B 1 53 ? -15.625 -8.656 -1.195 1 98.88 53 LEU B C 1
ATOM 2063 O O . LEU B 1 53 ? -15.797 -7.621 -0.554 1 98.88 53 LEU B O 1
ATOM 2067 N N . GLU B 1 54 ? -16.578 -9.469 -1.452 1 98.75 54 GLU B N 1
ATOM 2068 C CA . GLU B 1 54 ? -17.922 -9.273 -0.939 1 98.75 54 GLU B CA 1
ATOM 2069 C C . GLU B 1 54 ? -18.188 -10.148 0.285 1 98.75 54 GLU B C 1
ATOM 2071 O O . GLU B 1 54 ? -17.984 -11.359 0.239 1 98.75 54 GLU B O 1
ATOM 2076 N N . PHE B 1 55 ? -18.609 -9.516 1.346 1 98.19 55 PHE B N 1
ATOM 2077 C CA . PHE B 1 55 ? -18.938 -10.219 2.582 1 98.19 55 PHE B CA 1
ATOM 2078 C C . PHE B 1 55 ? -20.328 -10.836 2.502 1 98.19 55 PHE B C 1
ATOM 2080 O O . PHE B 1 55 ? -21.125 -10.469 1.645 1 98.19 55 PHE B O 1
ATOM 2087 N N . PRO B 1 56 ? -20.609 -11.766 3.43 1 96.69 56 PRO B N 1
ATOM 2088 C CA . PRO B 1 56 ? -21.922 -12.43 3.412 1 96.69 56 PRO B CA 1
ATOM 2089 C C . PRO B 1 56 ? -23.078 -11.445 3.562 1 96.69 56 PRO B C 1
ATOM 2091 O O . PRO B 1 56 ? -24.172 -11.68 3.033 1 96.69 56 PRO B O 1
ATOM 2094 N N . ASP B 1 57 ? -22.859 -10.32 4.23 1 96 57 ASP B N 1
ATOM 2095 C CA . ASP B 1 57 ? -23.922 -9.344 4.461 1 96 57 ASP B CA 1
ATOM 2096 C C . ASP B 1 57 ? -24.047 -8.375 3.281 1 96 57 ASP B C 1
ATOM 2098 O O . ASP B 1 57 ? -24.844 -7.445 3.318 1 96 57 ASP B O 1
ATOM 2102 N N . GLY B 1 58 ? -23.203 -8.555 2.311 1 96.12 58 GLY B N 1
ATOM 2103 C CA . GLY B 1 58 ? -23.312 -7.754 1.104 1 96.12 58 GLY B CA 1
ATOM 2104 C C . GLY B 1 58 ? -22.328 -6.602 1.06 1 96.12 58 GLY B C 1
ATOM 2105 O O . GLY B 1 58 ? -22.125 -6 0.005 1 96.12 58 GLY B O 1
ATOM 2106 N N . LYS B 1 59 ? -21.719 -6.309 2.184 1 96.12 59 LYS B N 1
ATOM 2107 C CA . LYS B 1 59 ? -20.703 -5.273 2.186 1 96.12 59 LYS B CA 1
ATOM 2108 C C . LYS B 1 59 ? -19.516 -5.66 1.291 1 96.12 59 LYS B C 1
ATOM 2110 O O . LYS B 1 59 ? -19.188 -6.84 1.176 1 96.12 59 LYS B O 1
ATOM 2115 N N . MET B 1 60 ? -18.844 -4.66 0.656 1 98.31 60 MET B N 1
ATOM 2116 C CA . MET B 1 60 ? -17.781 -4.93 -0.309 1 98.31 60 MET B CA 1
ATOM 2117 C C . MET B 1 60 ? -16.5 -4.207 0.082 1 98.31 60 MET B C 1
ATOM 2119 O O . MET B 1 60 ? -16.531 -3.059 0.523 1 98.31 60 MET B O 1
ATOM 2123 N N . LEU B 1 61 ? -15.469 -4.941 -0.01 1 98.44 61 LEU B N 1
ATOM 2124 C CA . LEU B 1 61 ? -14.117 -4.438 0.214 1 98.44 61 LEU B CA 1
ATOM 2125 C C . LEU B 1 61 ? -13.328 -4.398 -1.091 1 98.44 61 LEU B C 1
ATOM 2127 O O . LEU B 1 61 ? -13.203 -5.414 -1.778 1 98.44 61 LEU B O 1
ATOM 2131 N N . ALA B 1 62 ? -12.805 -3.199 -1.418 1 98.44 62 ALA B N 1
ATOM 2132 C CA . ALA B 1 62 ? -12.008 -3.035 -2.629 1 98.44 62 ALA B CA 1
ATOM 2133 C C . ALA B 1 62 ? -10.523 -2.871 -2.293 1 98.44 62 ALA B C 1
ATOM 2135 O O . ALA B 1 62 ? -10.133 -2.941 -1.125 1 98.44 62 ALA B O 1
ATOM 2136 N N . GLN B 1 63 ? -9.75 -2.695 -3.332 1 98.38 63 GLN B N 1
ATOM 2137 C CA . GLN B 1 63 ? -8.305 -2.525 -3.211 1 98.38 63 GLN B CA 1
ATOM 2138 C C . GLN B 1 63 ? -7.625 -3.846 -2.861 1 98.38 63 GLN B C 1
ATOM 2140 O O . GLN B 1 63 ? -7.711 -4.312 -1.723 1 98.38 63 GLN B O 1
ATOM 2145 N N . SER B 1 64 ? -6.852 -4.336 -3.764 1 98.31 64 SER B N 1
ATOM 2146 C CA . SER B 1 64 ? -6.242 -5.656 -3.613 1 98.31 64 SER B CA 1
ATOM 2147 C C . SER B 1 64 ? -5.371 -5.723 -2.363 1 98.31 64 SER B C 1
ATOM 2149 O O . SER B 1 64 ? -5.344 -6.742 -1.673 1 98.31 64 SER B O 1
ATOM 2151 N N . GLY B 1 65 ? -4.645 -4.637 -2.043 1 98.38 65 GLY B N 1
ATOM 2152 C CA . GLY B 1 65 ? -3.812 -4.637 -0.85 1 98.38 65 GLY B CA 1
ATOM 2153 C C . GLY B 1 65 ? -4.605 -4.836 0.429 1 98.38 65 GLY B C 1
ATOM 2154 O O . GLY B 1 65 ? -4.156 -5.531 1.342 1 98.38 65 GLY B O 1
ATOM 2155 N N . ALA B 1 66 ? -5.742 -4.184 0.522 1 98.62 66 ALA B N 1
ATOM 2156 C CA . ALA B 1 66 ? -6.621 -4.34 1.681 1 98.62 66 ALA B CA 1
ATOM 2157 C C . ALA B 1 66 ? -7.203 -5.746 1.741 1 98.62 66 ALA B C 1
ATOM 2159 O O . ALA B 1 66 ? -7.242 -6.367 2.807 1 98.62 66 ALA B O 1
ATOM 2160 N N . ILE B 1 67 ? -7.633 -6.238 0.6 1 98.88 67 ILE B N 1
ATOM 2161 C CA . ILE B 1 67 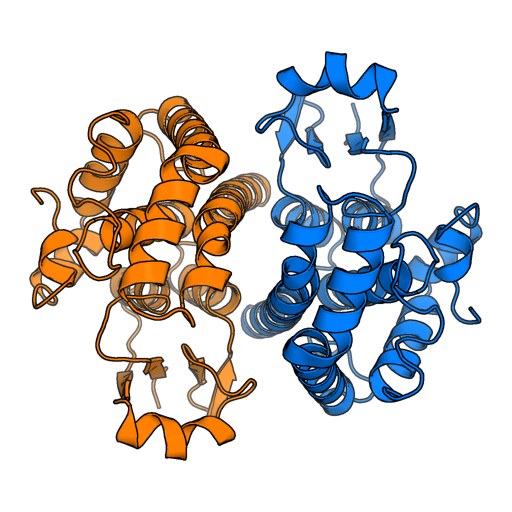? -8.227 -7.566 0.498 1 98.88 67 ILE B CA 1
ATOM 2162 C C . ILE B 1 67 ? -7.207 -8.625 0.909 1 98.88 67 ILE B C 1
ATOM 2164 O O . ILE B 1 67 ? -7.523 -9.531 1.677 1 98.88 67 ILE B O 1
ATOM 2168 N N . ASP B 1 68 ? -5.98 -8.461 0.383 1 98.88 68 ASP B N 1
ATOM 2169 C CA . ASP B 1 68 ? -4.914 -9.414 0.688 1 98.88 68 ASP B CA 1
ATOM 2170 C C . ASP B 1 68 ? -4.648 -9.477 2.189 1 98.88 68 ASP B C 1
ATOM 2172 O O . ASP B 1 68 ? -4.543 -10.562 2.762 1 98.88 68 ASP B O 1
ATOM 2176 N N . ARG B 1 69 ? -4.531 -8.359 2.844 1 98.31 69 ARG B N 1
ATOM 2177 C CA . ARG B 1 69 ? -4.234 -8.32 4.27 1 98.31 69 ARG B CA 1
ATOM 2178 C C . ARG B 1 69 ? -5.375 -8.914 5.086 1 98.31 69 ARG B C 1
ATOM 2180 O O . ARG B 1 69 ? -5.141 -9.648 6.047 1 98.31 69 ARG B O 1
ATOM 2187 N N . TYR B 1 70 ? -6.578 -8.617 4.723 1 98.69 70 TYR B N 1
ATOM 2188 C CA . TYR B 1 70 ? -7.734 -9.156 5.43 1 98.69 70 TYR B CA 1
ATOM 2189 C C . TYR B 1 70 ? -7.773 -10.672 5.328 1 98.69 70 TYR B C 1
ATOM 2191 O O . TYR B 1 70 ? -7.906 -11.367 6.34 1 98.69 70 TYR B O 1
ATOM 2199 N N . THR B 1 71 ? -7.668 -11.188 4.125 1 98.88 71 THR B N 1
ATOM 2200 C CA . THR B 1 71 ? -7.746 -12.633 3.924 1 98.88 71 THR B CA 1
ATOM 2201 C C . THR B 1 71 ? -6.547 -13.336 4.555 1 98.88 71 THR B C 1
ATOM 2203 O O . THR B 1 71 ? -6.668 -14.461 5.043 1 98.88 71 THR B O 1
ATOM 2206 N N . ALA B 1 72 ? -5.391 -12.68 4.516 1 98.62 72 ALA B N 1
ATOM 2207 C CA . ALA B 1 72 ? -4.219 -13.227 5.199 1 98.62 72 ALA B CA 1
ATOM 2208 C C . ALA B 1 72 ? -4.473 -13.367 6.695 1 98.62 72 ALA B C 1
ATOM 2210 O O . ALA B 1 72 ? -4.09 -14.367 7.305 1 98.62 72 ALA B O 1
ATOM 2211 N N . LYS B 1 73 ? -5.074 -12.344 7.266 1 97.75 73 LYS B N 1
ATOM 2212 C CA . LYS B 1 73 ? -5.402 -12.406 8.688 1 97.75 73 LYS B CA 1
ATOM 2213 C C . LYS B 1 73 ? -6.359 -13.555 8.984 1 97.75 73 LYS B C 1
ATOM 2215 O O . LYS B 1 73 ? -6.164 -14.297 9.945 1 97.75 73 LYS B O 1
ATOM 2220 N N . LEU B 1 74 ? -7.387 -13.711 8.188 1 97.38 74 LEU B N 1
ATOM 2221 C CA . LEU B 1 74 ? -8.336 -14.805 8.352 1 97.38 74 LEU B CA 1
ATOM 2222 C C . LEU B 1 74 ? -7.629 -16.156 8.305 1 97.38 74 LEU B C 1
ATOM 2224 O O . LEU B 1 74 ? -7.988 -17.078 9.039 1 97.38 74 LEU B O 1
ATOM 2228 N N . ALA B 1 75 ? -6.637 -16.25 7.477 1 98.12 75 ALA B N 1
ATOM 2229 C CA . ALA B 1 75 ? -5.977 -17.516 7.199 1 98.12 75 ALA B CA 1
ATOM 2230 C C . ALA B 1 75 ? -4.816 -17.766 8.164 1 98.12 75 ALA B C 1
ATOM 2232 O O . ALA B 1 75 ? -4.168 -18.812 8.117 1 98.12 75 ALA B O 1
ATOM 2233 N N . GLY B 1 76 ? -4.52 -16.781 9.023 1 97 76 GLY B N 1
ATOM 2234 C CA . GLY B 1 76 ? -3.377 -16.891 9.914 1 97 76 GLY B CA 1
ATOM 2235 C C . GLY B 1 76 ? -2.047 -16.719 9.211 1 97 76 GLY B C 1
ATOM 2236 O O . GLY B 1 76 ? -1.025 -17.25 9.648 1 97 76 GLY B O 1
ATOM 2237 N N . LEU B 1 77 ? -2.029 -15.977 8.117 1 98.19 77 LEU B N 1
ATOM 2238 C CA . LEU B 1 77 ? -0.844 -15.781 7.293 1 98.19 77 LEU B CA 1
ATOM 2239 C C . LEU B 1 77 ? -0.326 -14.352 7.41 1 98.19 77 LEU B C 1
ATOM 2241 O O . LEU B 1 77 ? 0.641 -13.977 6.742 1 98.19 77 LEU B O 1
ATOM 2245 N N . TYR B 1 78 ? -1.002 -13.523 8.164 1 97.62 78 TYR B N 1
ATOM 2246 C CA . TYR B 1 78 ? -0.467 -12.219 8.562 1 97.62 78 TYR B CA 1
ATOM 2247 C C . TYR B 1 78 ? 0.234 -12.312 9.914 1 97.62 78 TYR B C 1
ATOM 2249 O O . TYR B 1 78 ? -0.359 -12.75 10.898 1 97.62 78 TYR B O 1
ATOM 2257 N N . PRO B 1 79 ? 1.498 -11.883 9.922 1 96.62 79 PRO B N 1
ATOM 2258 C CA . PRO B 1 79 ? 2.254 -12.078 11.164 1 96.62 79 PRO B CA 1
ATOM 2259 C C . PRO B 1 79 ? 1.606 -11.391 12.359 1 96.62 79 PRO B C 1
ATOM 2261 O O . PRO B 1 79 ? 1.128 -10.266 12.25 1 96.62 79 PRO B O 1
ATOM 2264 N N . GLU B 1 80 ? 1.588 -12.039 13.508 1 93.25 80 GLU B N 1
ATOM 2265 C CA . GLU B 1 80 ? 1.04 -11.492 14.742 1 93.25 80 GLU B CA 1
ATOM 2266 C C . GLU B 1 80 ? 2.02 -10.523 15.398 1 93.25 80 GLU B C 1
ATOM 2268 O O . GLU B 1 80 ? 1.607 -9.523 15.992 1 93.25 80 GLU B O 1
ATOM 2273 N N . ASP B 1 81 ? 3.283 -10.898 15.336 1 95.06 81 ASP B N 1
ATOM 2274 C CA . ASP B 1 81 ? 4.309 -10.008 15.867 1 95.06 81 ASP B CA 1
ATOM 2275 C C . ASP B 1 81 ? 4.383 -8.711 15.055 1 95.06 81 ASP B C 1
ATOM 2277 O O . ASP B 1 81 ? 4.57 -8.75 13.836 1 95.06 81 ASP B O 1
ATOM 2281 N N . PRO B 1 82 ? 4.258 -7.594 15.695 1 95.06 82 PRO B N 1
ATOM 2282 C CA . PRO B 1 82 ? 4.184 -6.324 14.977 1 95.06 82 PRO B CA 1
ATOM 2283 C C . PRO B 1 82 ? 5.43 -6.047 14.141 1 95.06 82 PRO B C 1
ATOM 2285 O O . PRO B 1 82 ? 5.332 -5.473 13.047 1 95.06 82 PRO B O 1
ATOM 2288 N N . ILE B 1 83 ? 6.582 -6.41 14.641 1 96.31 83 ILE B N 1
ATOM 2289 C CA . ILE B 1 83 ? 7.82 -6.16 13.914 1 96.31 83 ILE B CA 1
ATOM 2290 C C . ILE B 1 83 ? 7.879 -7.059 12.68 1 96.31 83 ILE B C 1
ATOM 2292 O O . ILE B 1 83 ? 8.219 -6.598 11.586 1 96.31 83 ILE B O 1
ATOM 2296 N N . GLN B 1 84 ? 7.52 -8.352 12.836 1 96.75 84 GLN B N 1
ATOM 2297 C CA . GLN B 1 84 ? 7.469 -9.266 11.695 1 96.75 84 GLN B CA 1
ATOM 2298 C C . GLN B 1 84 ? 6.453 -8.797 10.656 1 96.75 84 GLN B C 1
ATOM 2300 O O . GLN B 1 84 ? 6.711 -8.859 9.453 1 96.75 84 GLN B O 1
ATOM 2305 N N . ALA B 1 85 ? 5.316 -8.32 11.148 1 97.12 85 ALA B N 1
ATOM 2306 C CA . ALA B 1 85 ? 4.293 -7.789 10.25 1 97.12 85 ALA B CA 1
ATOM 2307 C C . ALA B 1 85 ? 4.816 -6.586 9.469 1 97.12 85 ALA B C 1
ATOM 2309 O O . ALA B 1 85 ? 4.547 -6.449 8.273 1 97.12 85 ALA B O 1
ATOM 2310 N N . ALA B 1 86 ? 5.555 -5.754 10.133 1 97.81 86 ALA B N 1
ATOM 2311 C CA . ALA B 1 86 ? 6.102 -4.555 9.5 1 97.81 86 ALA B CA 1
ATOM 2312 C C . ALA B 1 86 ? 7.066 -4.918 8.375 1 97.81 86 ALA B C 1
ATOM 2314 O O . ALA B 1 86 ? 7.043 -4.309 7.305 1 97.81 86 ALA B O 1
ATOM 2315 N N . PHE B 1 87 ? 7.871 -5.879 8.609 1 97.44 87 PHE B N 1
ATOM 2316 C CA . PHE B 1 87 ? 8.828 -6.281 7.586 1 97.44 87 PHE B CA 1
ATOM 2317 C C . PHE B 1 87 ? 8.133 -6.988 6.434 1 97.44 87 PHE B C 1
ATOM 2319 O O . PHE B 1 87 ? 8.547 -6.863 5.277 1 97.44 87 PHE B O 1
ATOM 2326 N N . ALA B 1 88 ? 7.102 -7.746 6.727 1 98 88 ALA B N 1
ATOM 2327 C CA . ALA B 1 88 ? 6.27 -8.297 5.664 1 98 88 ALA B CA 1
ATOM 2328 C C . ALA B 1 88 ? 5.676 -7.191 4.797 1 98 88 ALA B C 1
ATOM 2330 O O . ALA B 1 88 ? 5.754 -7.25 3.566 1 98 88 ALA B O 1
ATOM 2331 N N . ASP B 1 89 ? 5.16 -6.195 5.441 1 98.31 89 ASP B N 1
ATOM 2332 C CA . ASP B 1 89 ? 4.582 -5.059 4.73 1 98.31 89 ASP B CA 1
ATOM 2333 C C . ASP B 1 89 ? 5.645 -4.332 3.902 1 98.31 89 ASP B C 1
ATOM 2335 O O . ASP B 1 89 ? 5.379 -3.916 2.773 1 98.31 89 ASP B O 1
ATOM 2339 N N . GLN B 1 90 ? 6.824 -4.176 4.461 1 98.38 90 GLN B N 1
ATOM 2340 C CA . GLN B 1 90 ? 7.922 -3.537 3.744 1 98.38 90 GLN B CA 1
ATOM 2341 C C . GLN B 1 90 ? 8.18 -4.23 2.408 1 98.38 90 GLN B C 1
ATOM 2343 O O . GLN B 1 90 ? 8.328 -3.566 1.378 1 98.38 90 GLN B O 1
ATOM 2348 N N . ALA B 1 91 ? 8.227 -5.531 2.459 1 98.5 91 ALA B N 1
ATOM 2349 C CA . ALA B 1 91 ? 8.492 -6.301 1.247 1 98.5 91 ALA B CA 1
ATOM 2350 C C . ALA B 1 91 ? 7.402 -6.074 0.205 1 98.5 91 ALA B C 1
ATOM 2352 O O . ALA B 1 91 ? 7.691 -5.898 -0.98 1 98.5 91 ALA B O 1
ATOM 2353 N N . VAL B 1 92 ? 6.203 -6.027 0.655 1 98.62 92 VAL B N 1
ATOM 2354 C CA . VAL B 1 92 ? 5.07 -5.887 -0.252 1 98.62 92 VAL B CA 1
ATOM 2355 C C . VAL B 1 92 ? 5.039 -4.477 -0.831 1 98.62 92 VAL B C 1
ATOM 2357 O O . VAL B 1 92 ? 4.742 -4.289 -2.012 1 98.62 92 VAL B O 1
ATOM 2360 N N . PHE B 1 93 ? 5.316 -3.523 0.007 1 98.38 93 PHE B N 1
ATOM 2361 C CA . PHE B 1 93 ? 5.32 -2.156 -0.501 1 98.38 93 PHE B CA 1
ATOM 2362 C C . PHE B 1 93 ? 6.469 -1.946 -1.48 1 98.38 93 PHE B C 1
ATOM 2364 O O . PHE B 1 93 ? 6.336 -1.198 -2.451 1 98.38 93 PHE B O 1
ATOM 2371 N N . LEU B 1 94 ? 7.641 -2.561 -1.269 1 98.38 94 LEU B N 1
ATOM 2372 C CA . LEU B 1 94 ? 8.711 -2.527 -2.26 1 98.38 94 LEU B CA 1
ATOM 2373 C C . LEU B 1 94 ? 8.266 -3.172 -3.566 1 98.38 94 LEU B C 1
ATOM 2375 O O . LEU B 1 94 ? 8.547 -2.65 -4.648 1 98.38 94 LEU B O 1
ATOM 2379 N N . LEU B 1 95 ? 7.602 -4.285 -3.424 1 98.44 95 LEU B N 1
ATOM 2380 C CA . LEU B 1 95 ? 7.047 -4.961 -4.59 1 98.44 95 LEU B CA 1
ATOM 2381 C C . LEU B 1 95 ? 6.113 -4.035 -5.363 1 98.44 95 LEU B C 1
ATOM 2383 O O . LEU B 1 95 ? 6.16 -3.986 -6.594 1 98.44 95 LEU B O 1
ATOM 2387 N N . ASN B 1 96 ? 5.254 -3.346 -4.645 1 97.38 96 ASN B N 1
ATOM 2388 C CA . ASN B 1 96 ? 4.316 -2.422 -5.277 1 97.38 96 ASN B CA 1
ATOM 2389 C C . ASN B 1 96 ? 5.047 -1.304 -6.016 1 97.38 96 ASN B C 1
ATOM 2391 O O . ASN B 1 96 ? 4.598 -0.854 -7.074 1 97.38 96 ASN B O 1
ATOM 2395 N N . ASP B 1 97 ? 6.168 -0.809 -5.438 1 96.31 97 ASP B N 1
ATOM 2396 C CA . ASP B 1 97 ? 6.977 0.186 -6.133 1 96.31 97 ASP B CA 1
ATOM 2397 C C . ASP B 1 97 ? 7.402 -0.322 -7.512 1 96.31 97 ASP B C 1
ATOM 2399 O O . ASP B 1 97 ? 7.516 0.459 -8.461 1 96.31 97 ASP B O 1
ATOM 2403 N N . PHE B 1 98 ? 7.688 -1.597 -7.621 1 97.31 98 PHE B N 1
ATOM 2404 C CA . PHE B 1 98 ? 8.109 -2.219 -8.867 1 97.31 98 PHE B CA 1
ATOM 2405 C C . PHE B 1 98 ? 6.926 -2.359 -9.828 1 97.31 98 PHE B C 1
ATOM 2407 O O . PHE B 1 98 ? 6.98 -1.884 -10.961 1 97.31 98 PHE B O 1
ATOM 2414 N N . THR B 1 99 ? 5.832 -2.893 -9.344 1 96.06 99 THR B N 1
ATOM 2415 C CA . THR B 1 99 ? 4.73 -3.229 -10.234 1 96.06 99 THR B CA 1
ATOM 2416 C C . THR B 1 99 ? 4.008 -1.967 -10.703 1 96.06 99 THR B C 1
ATOM 2418 O O . THR B 1 99 ? 3.484 -1.921 -11.82 1 96.06 99 THR B O 1
ATOM 2421 N N . ASP B 1 100 ? 3.996 -0.941 -9.914 1 93.31 100 ASP B N 1
ATOM 2422 C CA . ASP B 1 100 ? 3.305 0.302 -10.234 1 93.31 100 ASP B CA 1
ATOM 2423 C C . ASP B 1 100 ? 3.994 1.027 -11.391 1 93.31 100 ASP B C 1
ATOM 2425 O O . ASP B 1 100 ? 3.391 1.883 -12.039 1 93.31 100 ASP B O 1
ATOM 2429 N N . LEU B 1 101 ? 5.266 0.743 -11.633 1 93.69 101 LEU B N 1
ATOM 2430 C CA . LEU B 1 101 ? 5.996 1.348 -12.734 1 93.69 101 LEU B CA 1
ATOM 2431 C C . LEU B 1 101 ? 5.305 1.068 -14.062 1 93.69 101 LEU B C 1
ATOM 2433 O O . LEU B 1 101 ? 5.438 1.843 -15.016 1 93.69 101 LEU B O 1
ATOM 2437 N N . PHE B 1 102 ? 4.527 0.025 -14.078 1 93.31 102 PHE B N 1
ATOM 2438 C CA . PHE B 1 102 ? 3.971 -0.424 -15.352 1 93.31 102 PHE B CA 1
ATOM 2439 C C . PHE B 1 102 ? 2.547 0.087 -15.531 1 93.31 102 PHE B C 1
ATOM 2441 O O . PHE B 1 102 ? 1.921 -0.149 -16.562 1 93.31 102 PHE B O 1
ATOM 2448 N N . SER B 1 103 ? 2.008 0.81 -14.586 1 88.56 103 SER B N 1
ATOM 2449 C CA . SER B 1 103 ? 0.606 1.217 -14.578 1 88.56 103 SER B CA 1
ATOM 2450 C C . SER B 1 103 ? 0.272 2.076 -15.797 1 88.56 103 SER B C 1
ATOM 2452 O O . SER B 1 103 ? -0.811 1.951 -16.375 1 88.56 103 SER B O 1
ATOM 2454 N N . SER B 1 104 ? 1.171 2.934 -16.203 1 85.94 104 SER B N 1
ATOM 2455 C CA . SER B 1 104 ? 0.915 3.869 -17.281 1 85.94 104 SER B CA 1
ATOM 2456 C C . SER B 1 104 ? 0.905 3.16 -18.641 1 85.94 104 SER B C 1
ATOM 2458 O O . SER B 1 104 ? 0.437 3.715 -19.641 1 85.94 104 SER B O 1
ATOM 2460 N N . SER B 1 105 ? 1.438 1.955 -18.688 1 9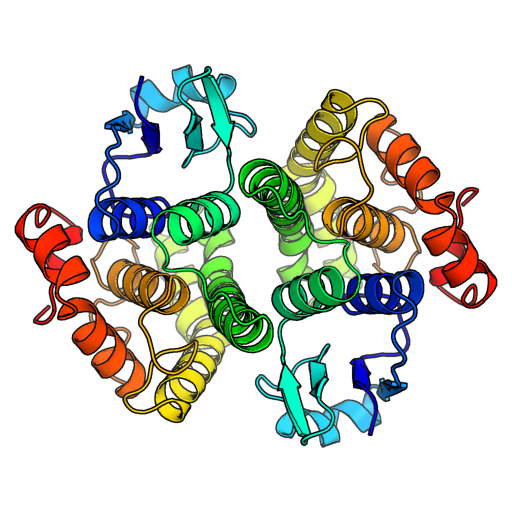1.94 105 SER B N 1
ATOM 2461 C CA . SER B 1 105 ? 1.562 1.259 -19.969 1 91.94 105 SER B CA 1
ATOM 2462 C C . SER B 1 105 ? 0.261 0.559 -20.344 1 91.94 105 SER B C 1
ATOM 2464 O O . SER B 1 105 ? 0.059 0.197 -21.5 1 91.94 105 SER B O 1
ATOM 2466 N N . TYR B 1 106 ? -0.643 0.384 -19.359 1 88.56 106 TYR B N 1
ATOM 2467 C CA . TYR B 1 106 ? -1.807 -0.468 -19.578 1 88.56 106 TYR B CA 1
ATOM 2468 C C . TYR B 1 106 ? -2.742 0.142 -20.625 1 88.56 106 TYR B C 1
ATOM 2470 O O . TYR B 1 106 ? -3.471 -0.578 -21.312 1 88.56 106 TYR B O 1
ATOM 2478 N N . SER B 1 107 ? -2.76 1.401 -20.766 1 88.44 107 SER B N 1
ATOM 2479 C CA . SER B 1 107 ? -3.695 2.084 -21.656 1 88.44 107 SER B CA 1
ATOM 2480 C C . SER B 1 107 ? -3.084 2.316 -23.031 1 88.44 107 SER B C 1
ATOM 2482 O O . SER B 1 107 ? -3.75 2.824 -23.938 1 88.44 107 SER B O 1
ATOM 2484 N N . LEU B 1 108 ? -1.852 1.913 -23.234 1 93.25 108 LEU B N 1
ATOM 2485 C CA . LEU B 1 108 ? -1.158 2.164 -24.484 1 93.25 108 LEU B CA 1
ATOM 2486 C C . LEU B 1 108 ? -1.516 1.104 -25.531 1 93.25 108 LEU B C 1
ATOM 2488 O O . LEU B 1 108 ? -1.828 -0.036 -25.172 1 93.25 108 LEU B O 1
ATOM 2492 N N . PRO B 1 109 ? -1.448 1.569 -26.766 1 95.56 109 PRO B N 1
ATOM 2493 C CA . PRO B 1 109 ? -1.555 0.551 -27.812 1 95.56 109 PRO B CA 1
ATOM 2494 C C . PRO B 1 109 ? -0.46 -0.509 -27.719 1 95.56 109 PRO B C 1
ATOM 2496 O O . PRO B 1 109 ? 0.6 -0.258 -27.125 1 95.56 109 PRO B O 1
ATOM 2499 N N . LEU B 1 110 ? -0.658 -1.587 -28.359 1 95.38 110 LEU B N 1
ATOM 2500 C CA . LEU B 1 110 ? 0.146 -2.787 -28.156 1 95.38 110 LEU B CA 1
ATOM 2501 C C . LEU B 1 110 ? 1.623 -2.5 -28.406 1 95.38 110 LEU B C 1
ATOM 2503 O O . LEU B 1 110 ? 2.463 -2.771 -27.547 1 95.38 110 LEU B O 1
ATOM 2507 N N . GLU B 1 111 ? 1.976 -1.948 -29.516 1 96.12 111 GLU B N 1
ATOM 2508 C CA . GLU B 1 111 ? 3.377 -1.715 -29.859 1 96.12 111 GLU B CA 1
ATOM 2509 C C . GLU B 1 111 ? 4.023 -0.73 -28.891 1 96.12 111 GLU B C 1
ATOM 2511 O O . GLU B 1 111 ? 5.156 -0.938 -28.453 1 96.12 111 GLU B O 1
ATOM 2516 N N . GLU B 1 112 ? 3.297 0.34 -28.578 1 96.62 112 GLU B N 1
ATOM 2517 C CA . GLU B 1 112 ? 3.793 1.324 -27.625 1 96.62 112 GLU B CA 1
ATOM 2518 C C . GLU B 1 112 ? 3.887 0.731 -26.219 1 96.62 112 GLU B C 1
ATOM 2520 O O . GLU B 1 112 ? 4.809 1.05 -25.469 1 96.62 112 GLU B O 1
ATOM 2525 N N . LYS B 1 113 ? 2.949 -0.126 -25.984 1 96.44 113 LYS B N 1
ATOM 2526 C CA . LYS B 1 113 ? 2.908 -0.835 -24.703 1 96.44 113 LYS B CA 1
ATOM 2527 C C . LYS B 1 113 ? 4.148 -1.707 -24.516 1 96.44 113 LYS B C 1
ATOM 2529 O O . LYS B 1 113 ? 4.801 -1.654 -23.469 1 96.44 113 LYS B O 1
ATOM 2534 N N . ILE B 1 114 ? 4.453 -2.471 -25.469 1 97.12 114 ILE B N 1
ATOM 2535 C CA . ILE B 1 114 ? 5.602 -3.367 -25.438 1 97.12 114 ILE B CA 1
ATOM 2536 C C . ILE B 1 114 ? 6.883 -2.561 -25.25 1 97.12 114 ILE B C 1
ATOM 2538 O O . ILE B 1 114 ? 7.695 -2.867 -24.375 1 97.12 114 ILE B O 1
ATOM 2542 N N . LYS B 1 115 ? 7.055 -1.513 -26.016 1 97.19 115 LYS B N 1
ATOM 2543 C CA . LYS B 1 115 ? 8.25 -0.677 -25.938 1 97.19 115 LYS B CA 1
ATOM 2544 C C . LYS B 1 115 ? 8.359 -0.005 -24.578 1 97.19 115 LYS B C 1
ATOM 2546 O O . LYS B 1 115 ? 9.445 0.039 -23.984 1 97.19 115 LYS B O 1
ATOM 2551 N N . ALA B 1 116 ? 7.289 0.479 -24.094 1 96.06 116 ALA B N 1
ATOM 2552 C CA . ALA B 1 116 ? 7.27 1.16 -22.812 1 96.06 116 ALA B CA 1
ATOM 2553 C C . ALA B 1 116 ? 7.703 0.22 -21.688 1 96.06 116 ALA B C 1
ATOM 2555 O O . ALA B 1 116 ? 8.477 0.608 -20.812 1 96.06 116 ALA B O 1
ATOM 2556 N N . ARG B 1 117 ? 7.176 -0.975 -21.734 1 97.44 117 ARG B N 1
ATOM 2557 C CA . ARG B 1 117 ? 7.484 -1.949 -20.688 1 97.44 117 ARG B CA 1
ATOM 2558 C C . ARG B 1 117 ? 8.945 -2.389 -20.766 1 97.44 117 ARG B C 1
ATOM 2560 O O . ARG B 1 117 ? 9.602 -2.557 -19.734 1 97.44 117 ARG B O 1
ATOM 2567 N N . GLN B 1 118 ? 9.438 -2.547 -21.938 1 97.12 118 GLN B N 1
ATOM 2568 C CA . GLN B 1 118 ? 10.836 -2.908 -22.109 1 97.12 118 GLN B CA 1
ATOM 2569 C C . GLN B 1 118 ? 11.758 -1.785 -21.641 1 97.12 118 GLN B C 1
ATOM 2571 O O . GLN B 1 118 ? 12.773 -2.039 -21 1 97.12 118 GLN B O 1
ATOM 2576 N N . ASP B 1 119 ? 11.391 -0.565 -22 1 96.38 119 ASP B N 1
ATOM 2577 C CA . ASP B 1 119 ? 12.156 0.588 -21.531 1 96.38 119 ASP B CA 1
ATOM 2578 C C . ASP B 1 119 ? 12.141 0.686 -20.016 1 96.38 119 ASP B C 1
ATOM 2580 O O . ASP B 1 119 ? 13.156 1.016 -19.391 1 96.38 119 ASP B O 1
ATOM 2584 N N . MET B 1 120 ? 11.023 0.364 -19.484 1 96.06 120 MET B N 1
ATOM 2585 C CA . MET B 1 120 ? 10.883 0.398 -18.031 1 96.06 120 MET B CA 1
ATOM 2586 C C . MET B 1 120 ? 11.797 -0.628 -17.359 1 96.06 120 MET B C 1
ATOM 2588 O O . MET B 1 120 ? 12.477 -0.319 -16.391 1 96.06 120 MET B O 1
ATOM 2592 N N . LEU B 1 121 ? 11.82 -1.805 -17.875 1 97.19 121 LEU B N 1
ATOM 2593 C CA . LEU B 1 121 ? 12.633 -2.885 -17.328 1 97.19 121 LEU B CA 1
ATOM 2594 C C . LEU B 1 121 ? 14.117 -2.566 -17.469 1 97.19 121 LEU B C 1
ATOM 2596 O O . LEU B 1 121 ? 14.914 -2.945 -16.609 1 97.19 121 LEU B O 1
ATOM 2600 N N . ALA B 1 122 ? 14.477 -1.853 -18.484 1 96.38 122 ALA B N 1
ATOM 2601 C CA . ALA B 1 122 ? 15.867 -1.489 -18.734 1 96.38 122 ALA B CA 1
ATOM 2602 C C . ALA B 1 122 ? 16.312 -0.364 -17.797 1 96.38 122 ALA B C 1
ATOM 2604 O O . ALA B 1 122 ? 17.516 -0.159 -17.578 1 96.38 122 ALA B O 1
ATOM 2605 N N . GLY B 1 123 ? 15.383 0.352 -17.266 1 95.75 123 GLY B N 1
ATOM 2606 C CA . GLY B 1 123 ? 15.656 1.479 -16.391 1 95.75 123 GLY B CA 1
ATOM 2607 C C . GLY B 1 123 ? 15.219 1.236 -14.953 1 95.75 123 GLY B C 1
ATOM 2608 O O . GLY B 1 123 ? 15.734 0.333 -14.289 1 95.75 123 GLY B O 1
ATOM 2609 N N . LYS B 1 124 ? 14.203 1.927 -14.562 1 95 124 LYS B N 1
ATOM 2610 C CA . LYS B 1 124 ? 13.742 1.919 -13.18 1 95 124 LYS B CA 1
ATOM 2611 C C . LYS B 1 124 ? 13.289 0.523 -12.758 1 95 124 LYS B C 1
ATOM 2613 O O . LYS B 1 124 ? 13.445 0.136 -11.594 1 95 124 LYS B O 1
ATOM 2618 N N . GLY B 1 125 ? 12.656 -0.177 -13.664 1 96.88 125 GLY B N 1
ATOM 2619 C CA . GLY B 1 125 ? 12.242 -1.538 -13.367 1 96.88 125 GLY B CA 1
ATOM 2620 C C . GLY B 1 125 ? 13.398 -2.445 -12.992 1 96.88 125 GLY B C 1
ATOM 2621 O O . GLY B 1 125 ? 13.297 -3.229 -12.039 1 96.88 125 GLY B O 1
ATOM 2622 N N . GLY B 1 126 ? 14.469 -2.348 -13.781 1 97.5 126 GLY B N 1
ATOM 2623 C CA . GLY B 1 126 ? 15.664 -3.109 -13.445 1 97.5 126 GLY B CA 1
ATOM 2624 C C . GLY B 1 126 ? 16.25 -2.744 -12.094 1 97.5 126 GLY B C 1
ATOM 2625 O O . GLY B 1 126 ? 16.719 -3.617 -11.359 1 97.5 126 GLY B O 1
ATOM 2626 N N . GLU B 1 127 ? 16.203 -1.476 -11.758 1 96.94 127 GLU B N 1
ATOM 2627 C CA . GLU B 1 127 ? 16.688 -1.015 -10.453 1 96.94 127 GLU B CA 1
ATOM 2628 C C . GLU B 1 127 ? 15.875 -1.615 -9.32 1 96.94 127 GLU B C 1
ATOM 2630 O O . GLU B 1 127 ? 16.438 -2.045 -8.305 1 96.94 127 GLU B O 1
ATOM 2635 N N . LYS B 1 128 ? 14.586 -1.642 -9.5 1 97.88 128 LYS B N 1
ATOM 2636 C CA . LYS B 1 128 ? 13.719 -2.201 -8.469 1 97.88 128 LYS B CA 1
ATOM 2637 C C . LYS B 1 128 ? 13.906 -3.711 -8.352 1 97.88 128 LYS B C 1
ATOM 2639 O O . LYS B 1 128 ? 13.844 -4.266 -7.254 1 97.88 128 LYS B O 1
ATOM 2644 N N . LEU B 1 129 ? 14.07 -4.375 -9.461 1 98.38 129 LEU B N 1
ATOM 2645 C CA . LEU B 1 129 ? 14.312 -5.812 -9.438 1 98.38 129 LEU B CA 1
ATOM 2646 C C . LEU B 1 129 ? 15.586 -6.137 -8.672 1 98.38 129 LEU B C 1
ATOM 2648 O O . LEU B 1 129 ? 15.648 -7.129 -7.941 1 98.38 129 LEU B O 1
ATOM 2652 N N . LYS B 1 130 ? 16.578 -5.301 -8.82 1 98.25 130 LYS B N 1
ATOM 2653 C CA . LYS B 1 130 ? 17.828 -5.496 -8.086 1 98.25 130 LYS B CA 1
ATOM 2654 C C . LYS B 1 130 ? 17.594 -5.359 -6.582 1 98.25 130 LYS B C 1
ATOM 2656 O O . LYS B 1 130 ? 18.188 -6.102 -5.789 1 98.25 130 LYS B O 1
ATOM 2661 N N . LEU B 1 131 ? 16.812 -4.414 -6.215 1 98.19 131 LEU B N 1
ATOM 2662 C CA . LEU B 1 131 ? 16.484 -4.242 -4.805 1 98.19 131 LEU B CA 1
ATOM 2663 C C . LEU B 1 131 ? 15.727 -5.453 -4.27 1 98.19 131 LEU B C 1
ATOM 2665 O O . LEU B 1 131 ? 15.992 -5.914 -3.156 1 98.19 131 LEU B O 1
ATOM 2669 N N . LEU B 1 132 ? 14.773 -5.941 -5.043 1 98.62 132 LEU B N 1
ATOM 2670 C CA . LEU B 1 132 ? 14.023 -7.133 -4.652 1 98.62 132 LEU B CA 1
ATOM 2671 C C . LEU B 1 132 ? 14.945 -8.344 -4.559 1 98.62 132 LEU B C 1
ATOM 2673 O O . LEU B 1 132 ? 14.805 -9.172 -3.654 1 98.62 132 LEU B O 1
ATOM 2677 N N . GLU B 1 133 ? 15.844 -8.445 -5.496 1 98.5 133 GLU B N 1
ATOM 2678 C CA . GLU B 1 133 ? 16.844 -9.5 -5.477 1 98.5 133 GLU B CA 1
ATOM 2679 C C . GLU B 1 133 ? 17.672 -9.461 -4.188 1 98.5 133 GLU B C 1
ATOM 2681 O O . GLU B 1 133 ? 17.891 -10.492 -3.555 1 98.5 133 GLU B O 1
ATOM 2686 N N . LYS B 1 134 ? 18.094 -8.281 -3.842 1 97.62 134 LYS B N 1
ATOM 2687 C CA . LYS B 1 134 ? 18.859 -8.094 -2.617 1 97.62 134 LYS B CA 1
ATOM 2688 C C . LYS B 1 134 ? 18.047 -8.477 -1.388 1 97.62 134 LYS B C 1
ATOM 2690 O O . LYS B 1 134 ? 18.547 -9.141 -0.479 1 97.62 134 LYS B O 1
ATOM 2695 N N . LEU B 1 135 ? 16.844 -8.047 -1.345 1 97.62 135 LEU B N 1
ATOM 2696 C CA . LEU B 1 135 ? 15.953 -8.352 -0.229 1 97.62 135 LEU B CA 1
ATOM 2697 C C . LEU B 1 135 ? 15.789 -9.859 -0.059 1 97.62 135 LEU B C 1
ATOM 2699 O O . LEU B 1 135 ? 15.977 -10.391 1.039 1 97.62 135 LEU B O 1
ATOM 2703 N N . VAL B 1 136 ? 15.469 -10.539 -1.102 1 97.56 136 VAL B N 1
ATOM 2704 C CA . VAL B 1 136 ? 15.203 -11.977 -1.063 1 97.56 136 VAL B CA 1
ATOM 2705 C C . VAL B 1 136 ? 16.484 -12.727 -0.735 1 97.56 136 VAL B C 1
ATOM 2707 O O . VAL B 1 136 ? 16.469 -13.695 0.028 1 97.56 136 VAL B O 1
ATOM 2710 N N . ALA B 1 137 ? 17.562 -12.297 -1.286 1 97.12 137 ALA B N 1
ATOM 2711 C CA . ALA B 1 137 ? 18.844 -12.922 -1.006 1 97.12 137 ALA B CA 1
ATOM 2712 C C . ALA B 1 137 ? 19.203 -12.805 0.474 1 97.12 137 ALA B C 1
ATOM 2714 O O . ALA B 1 137 ? 19.781 -13.719 1.051 1 97.12 137 ALA B O 1
ATOM 2715 N N . SER B 1 138 ? 18.875 -11.742 1.075 1 95.12 138 SER B N 1
ATOM 2716 C CA . SER B 1 138 ? 19.25 -11.453 2.453 1 95.12 138 SER B CA 1
ATOM 2717 C C . SER B 1 138 ? 18.531 -12.375 3.432 1 95.12 138 SER B C 1
ATOM 2719 O O . SER B 1 138 ? 19.016 -12.625 4.535 1 95.12 138 SER B O 1
ATOM 2721 N N . ILE B 1 139 ? 17.406 -12.914 3.037 1 93.12 139 ILE B N 1
ATOM 2722 C CA . ILE B 1 139 ? 16.625 -13.695 3.994 1 93.12 139 ILE B CA 1
ATOM 2723 C C . ILE B 1 139 ? 17.016 -15.172 3.9 1 93.12 139 ILE B C 1
ATOM 2725 O O . ILE B 1 139 ? 16.656 -15.969 4.762 1 93.12 139 ILE B O 1
ATOM 2729 N N . GLY B 1 140 ? 17.734 -15.531 2.852 1 87.62 140 GLY B N 1
ATOM 2730 C CA . GLY B 1 140 ? 18.156 -16.906 2.697 1 87.62 140 GLY B CA 1
ATOM 2731 C C . GLY B 1 140 ? 17 -17.891 2.566 1 87.62 140 GLY B C 1
ATOM 2732 O O . GLY B 1 140 ? 16.125 -17.688 1.733 1 87.62 140 GLY B O 1
ATOM 2733 N N . ASP B 1 141 ? 16.969 -18.828 3.516 1 85.5 141 ASP B N 1
ATOM 2734 C CA . ASP B 1 141 ? 15.938 -19.859 3.436 1 85.5 141 ASP B CA 1
ATOM 2735 C C . ASP B 1 141 ? 14.75 -19.516 4.328 1 85.5 141 ASP B C 1
ATOM 2737 O O . ASP B 1 141 ? 13.82 -20.297 4.469 1 85.5 141 ASP B O 1
ATOM 2741 N N . LYS B 1 142 ? 14.836 -18.453 4.922 1 91.75 142 LYS B N 1
ATOM 2742 C CA . LYS B 1 142 ? 13.727 -17.984 5.754 1 91.75 142 LYS B CA 1
ATOM 2743 C C . LYS B 1 142 ? 12.641 -17.328 4.906 1 91.75 142 LYS B C 1
ATOM 2745 O O . LYS B 1 142 ? 12.695 -17.391 3.674 1 91.75 142 LYS B O 1
ATOM 2750 N N . TYR B 1 143 ? 11.562 -16.969 5.527 1 97.31 143 TYR B N 1
ATOM 2751 C CA . TYR B 1 143 ? 10.477 -16.234 4.891 1 97.31 143 TYR B CA 1
ATOM 2752 C C . TYR B 1 143 ? 10.641 -14.734 5.109 1 97.31 143 TYR B C 1
ATOM 2754 O O . TYR B 1 143 ? 11.461 -14.305 5.922 1 97.31 143 TYR B O 1
ATOM 2762 N N . LEU B 1 144 ? 9.938 -13.93 4.34 1 97.31 144 LEU B N 1
ATOM 2763 C CA . LEU B 1 144 ? 10.07 -12.477 4.363 1 97.31 144 LEU B CA 1
ATOM 2764 C C . LEU B 1 144 ? 9.75 -11.922 5.75 1 97.31 144 LEU B C 1
ATOM 2766 O O . LEU B 1 144 ? 10.336 -10.93 6.176 1 97.31 144 LEU B O 1
ATOM 2770 N N . ALA B 1 145 ? 8.812 -12.555 6.469 1 92.38 145 ALA B N 1
ATOM 2771 C CA . ALA B 1 145 ? 8.438 -12.125 7.809 1 92.38 145 ALA B CA 1
ATOM 2772 C C . ALA B 1 145 ? 9.25 -12.859 8.875 1 92.38 145 ALA B C 1
ATOM 2774 O O . ALA B 1 145 ? 9.055 -12.641 10.07 1 92.38 145 ALA B O 1
ATOM 2775 N N . GLY B 1 146 ? 10.102 -13.719 8.492 1 89.31 146 GLY B N 1
ATOM 2776 C CA . GLY B 1 146 ? 10.898 -14.492 9.43 1 89.31 146 GLY B CA 1
ATOM 2777 C C . GLY B 1 146 ? 10.719 -15.992 9.266 1 89.31 146 GLY B C 1
ATOM 2778 O O . GLY B 1 146 ? 10.977 -16.547 8.195 1 89.31 146 GLY B O 1
ATOM 2779 N N . ALA B 1 147 ? 10.133 -16.625 10.234 1 79.94 147 ALA B N 1
ATOM 2780 C CA . ALA B 1 147 ? 10.297 -18.078 10.219 1 79.94 147 ALA B CA 1
ATOM 2781 C C . ALA B 1 147 ? 9.094 -18.766 9.578 1 79.94 147 ALA B C 1
ATOM 2783 O O . ALA B 1 147 ? 9.164 -19.922 9.188 1 79.94 147 ALA B O 1
ATOM 2784 N N . LYS B 1 148 ? 8.078 -18.094 9.359 1 93.5 148 LYS B N 1
ATOM 2785 C CA . LYS B 1 148 ? 6.914 -18.781 8.805 1 93.5 148 LYS B CA 1
ATOM 2786 C C . LYS B 1 148 ? 6.395 -18.078 7.559 1 93.5 148 LYS B C 1
ATOM 2788 O O . LYS B 1 148 ? 6.617 -16.875 7.387 1 93.5 148 LYS B O 1
ATOM 2793 N N . LEU B 1 149 ? 5.727 -18.875 6.723 1 97.62 149 LEU B N 1
ATOM 2794 C CA . LEU B 1 149 ? 5.07 -18.359 5.531 1 97.62 149 LEU B CA 1
ATOM 2795 C C . LEU B 1 149 ? 4.082 -17.25 5.895 1 97.62 149 LEU B C 1
ATOM 2797 O O . LEU B 1 149 ? 3.328 -17.375 6.859 1 97.62 149 LEU B O 1
ATOM 2801 N N . SER B 1 150 ? 4.145 -16.156 5.223 1 98.19 150 SER B N 1
ATOM 2802 C CA . SER B 1 150 ? 3.197 -15.07 5.402 1 98.19 150 SER B CA 1
ATOM 2803 C C . SER B 1 150 ? 2.629 -14.609 4.062 1 98.19 150 SER B C 1
ATOM 2805 O O . SER B 1 150 ? 3.07 -15.062 3.006 1 98.19 150 SER B O 1
ATOM 2807 N N . TYR B 1 151 ? 1.724 -13.641 4.066 1 98.31 151 TYR B N 1
ATOM 2808 C CA . TYR B 1 151 ? 1.098 -13.125 2.857 1 98.31 151 TYR B CA 1
ATOM 2809 C C . TYR B 1 151 ? 2.119 -12.422 1.973 1 98.31 151 TYR B C 1
ATOM 2811 O O . TYR B 1 151 ? 1.922 -12.297 0.762 1 98.31 151 TYR B O 1
ATOM 2819 N N . ALA B 1 152 ? 3.205 -11.898 2.631 1 98.69 152 ALA B N 1
ATOM 2820 C CA . ALA B 1 152 ? 4.234 -11.219 1.856 1 98.69 152 ALA B CA 1
ATOM 2821 C C . ALA B 1 152 ? 4.93 -12.18 0.896 1 98.69 152 ALA B C 1
ATOM 2823 O O . ALA B 1 152 ? 5.234 -11.812 -0.243 1 98.69 152 ALA B O 1
ATOM 2824 N N . ASP B 1 153 ? 5.188 -13.398 1.369 1 98.81 153 ASP B N 1
ATOM 2825 C CA . ASP B 1 153 ? 5.781 -14.406 0.497 1 98.81 153 ASP B CA 1
ATOM 2826 C C . ASP B 1 153 ? 4.859 -14.727 -0.677 1 98.81 153 ASP B C 1
ATOM 2828 O O . ASP B 1 153 ? 5.316 -14.852 -1.815 1 98.81 153 ASP B O 1
ATOM 2832 N N . LEU B 1 154 ? 3.635 -14.844 -0.387 1 98.88 154 LEU B N 1
ATOM 2833 C CA . LEU B 1 154 ? 2.646 -15.141 -1.42 1 98.88 154 LEU B CA 1
ATOM 2834 C C . LEU B 1 154 ? 2.537 -13.992 -2.414 1 98.88 154 LEU B C 1
ATOM 2836 O O . LEU B 1 154 ? 2.404 -14.219 -3.619 1 98.88 154 LEU B O 1
ATOM 2840 N N . ALA B 1 155 ? 2.543 -12.789 -1.933 1 98.81 155 ALA B N 1
ATOM 2841 C CA . ALA B 1 155 ? 2.443 -11.617 -2.793 1 98.81 155 ALA B CA 1
ATOM 2842 C C . 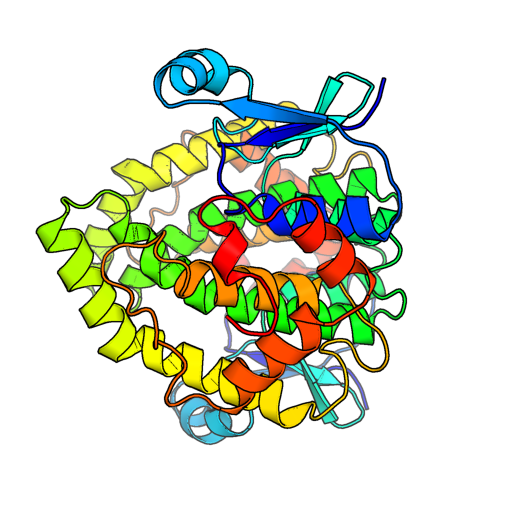ALA B 1 155 ? 3.605 -11.555 -3.779 1 98.81 155 ALA B C 1
ATOM 2844 O O . ALA B 1 155 ? 3.402 -11.336 -4.977 1 98.81 155 ALA B O 1
ATOM 2845 N N . LEU B 1 156 ? 4.84 -11.711 -3.273 1 98.69 156 LEU B N 1
ATOM 2846 C CA . LEU B 1 156 ? 5.996 -11.703 -4.164 1 98.69 156 LEU B CA 1
ATOM 2847 C C . LEU B 1 156 ? 5.922 -12.859 -5.152 1 98.69 156 LEU B C 1
ATOM 2849 O O . LEU B 1 156 ? 6.16 -12.68 -6.348 1 98.69 156 LEU B O 1
ATOM 2853 N N . PHE B 1 157 ? 5.574 -14.039 -4.664 1 98.56 157 PHE B N 1
ATOM 2854 C CA . PHE B 1 157 ? 5.453 -15.227 -5.504 1 98.56 157 PHE B CA 1
ATOM 2855 C C . PHE B 1 157 ? 4.465 -14.984 -6.637 1 98.56 157 PHE B C 1
ATOM 2857 O O . PHE B 1 157 ? 4.777 -15.227 -7.805 1 98.56 157 PHE B O 1
ATOM 2864 N N . VAL B 1 158 ? 3.287 -14.484 -6.297 1 98.56 158 VAL B N 1
ATOM 2865 C CA . VAL B 1 158 ? 2.229 -14.266 -7.277 1 98.56 158 VAL B CA 1
ATOM 2866 C C . VAL B 1 158 ? 2.672 -13.219 -8.297 1 98.56 158 VAL B C 1
ATOM 2868 O O . VAL B 1 158 ? 2.479 -13.398 -9.5 1 98.56 158 VAL B O 1
ATOM 2871 N N . SER B 1 159 ? 3.219 -12.172 -7.797 1 98.19 159 SER B N 1
ATOM 2872 C CA . SER B 1 159 ? 3.662 -11.109 -8.688 1 98.19 159 SER B CA 1
ATOM 2873 C C . SER B 1 159 ? 4.738 -11.602 -9.648 1 98.19 159 SER B C 1
ATOM 2875 O O . SER B 1 159 ? 4.664 -11.359 -10.859 1 98.19 159 SER B O 1
ATOM 2877 N N . PHE B 1 160 ? 5.742 -12.297 -9.117 1 97.5 160 PHE B N 1
ATOM 2878 C CA . PHE B 1 160 ? 6.828 -12.812 -9.945 1 97.5 160 PHE B CA 1
ATOM 2879 C C . PHE B 1 160 ? 6.297 -13.805 -10.977 1 97.5 160 PHE B C 1
ATOM 2881 O O . PHE B 1 160 ? 6.715 -13.789 -12.133 1 97.5 160 PHE B O 1
ATOM 2888 N N . SER B 1 161 ? 5.422 -14.664 -10.57 1 97.69 161 SER B N 1
ATOM 2889 C CA . SER B 1 161 ? 4.824 -15.633 -11.484 1 97.69 161 SER B CA 1
ATOM 2890 C C . SER B 1 161 ? 3.996 -14.938 -12.562 1 97.69 161 SER B C 1
ATOM 2892 O O . SER B 1 161 ? 4.02 -15.336 -13.727 1 97.69 161 SER B O 1
ATOM 2894 N N . THR B 1 162 ? 3.297 -13.906 -12.18 1 97.06 162 THR B N 1
ATOM 2895 C CA . THR B 1 162 ? 2.508 -13.133 -13.133 1 97.06 162 THR B CA 1
ATOM 2896 C C . THR B 1 162 ? 3.406 -12.477 -14.172 1 97.06 162 THR B C 1
ATOM 2898 O O . THR B 1 162 ? 3.08 -12.461 -15.359 1 97.06 162 THR B O 1
ATOM 2901 N N . MET B 1 163 ? 4.539 -11.961 -13.742 1 96.19 163 MET B N 1
ATOM 2902 C CA . MET B 1 163 ? 5.461 -11.273 -14.641 1 96.19 163 MET B CA 1
ATOM 2903 C C . MET B 1 163 ? 5.941 -12.211 -15.742 1 96.19 163 MET B C 1
ATOM 2905 O O . MET B 1 163 ? 6.137 -11.781 -16.875 1 96.19 163 MET B O 1
ATOM 2909 N N . ILE B 1 164 ? 6.039 -13.5 -15.461 1 95.38 164 ILE B N 1
ATOM 2910 C CA . ILE B 1 164 ? 6.719 -14.367 -16.422 1 95.38 164 ILE B CA 1
ATOM 2911 C C . ILE B 1 164 ? 5.715 -15.328 -17.047 1 95.38 164 ILE B C 1
ATOM 2913 O O . ILE B 1 164 ? 6.09 -16.188 -17.844 1 95.38 164 ILE B O 1
ATOM 2917 N N . CYS B 1 165 ? 4.434 -15.242 -16.703 1 95.94 165 CYS B N 1
ATOM 2918 C CA . CYS B 1 165 ? 3.465 -16.234 -17.156 1 95.94 165 CYS B CA 1
ATOM 2919 C C . CYS B 1 165 ? 2.961 -15.922 -18.562 1 95.94 165 CYS B C 1
ATOM 2921 O O . CYS B 1 165 ? 2.189 -16.688 -19.141 1 95.94 165 CYS B O 1
ATOM 2923 N N . GLY B 1 166 ? 3.275 -14.758 -19.094 1 94.12 166 GLY B N 1
ATOM 2924 C CA . GLY B 1 166 ? 2.879 -14.398 -20.453 1 94.12 166 GLY B CA 1
ATOM 2925 C C . GLY B 1 166 ? 1.659 -13.5 -20.5 1 94.12 166 GLY B C 1
ATOM 2926 O O . GLY B 1 166 ? 1.212 -13.102 -21.578 1 94.12 166 GLY B O 1
ATOM 2927 N N . GLN B 1 167 ? 1.179 -13.141 -19.359 1 91.94 167 GLN B N 1
ATOM 2928 C CA . GLN B 1 167 ? -0.001 -12.289 -19.266 1 91.94 1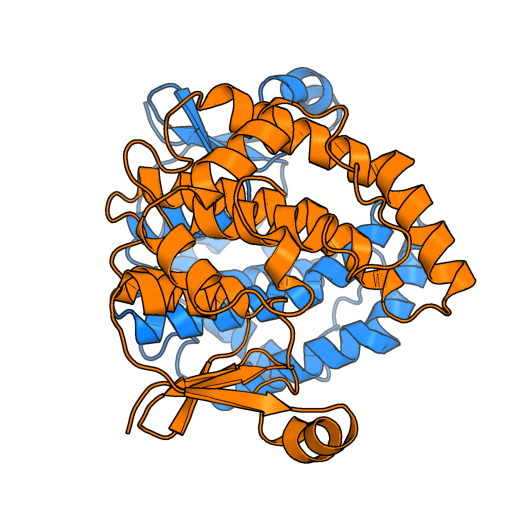67 GLN B CA 1
ATOM 2929 C C . GLN B 1 167 ? 0.323 -10.852 -19.672 1 91.94 167 GLN B C 1
ATOM 2931 O O . GLN B 1 167 ? -0.541 -10.141 -20.172 1 91.94 167 GLN B O 1
ATOM 2936 N N . LEU B 1 168 ? 1.532 -10.438 -19.484 1 94.38 168 LEU B N 1
ATOM 2937 C CA . LEU B 1 168 ? 1.934 -9.055 -19.719 1 94.38 168 LEU B CA 1
ATOM 2938 C C . LEU B 1 168 ? 2.789 -8.945 -20.984 1 94.38 168 LEU B C 1
ATOM 2940 O O . LEU B 1 168 ? 3.953 -9.352 -20.984 1 94.38 168 LEU B O 1
ATOM 2944 N N . ASP B 1 169 ? 2.23 -8.328 -21.953 1 94.69 169 ASP B N 1
ATOM 2945 C CA . ASP B 1 169 ? 2.951 -8.141 -23.203 1 94.69 169 ASP B CA 1
ATOM 2946 C C . ASP B 1 169 ? 4.242 -7.352 -22.984 1 94.69 169 ASP B C 1
ATOM 2948 O O . ASP B 1 169 ? 4.262 -6.391 -22.219 1 94.69 169 ASP B O 1
ATOM 2952 N N . GLY B 1 170 ? 5.281 -7.82 -23.609 1 95.12 170 GLY B N 1
ATOM 2953 C CA . GLY B 1 170 ? 6.523 -7.07 -23.562 1 95.12 170 GLY B CA 1
ATOM 2954 C C . GLY B 1 170 ? 7.426 -7.469 -22.422 1 95.12 170 GLY B C 1
ATOM 2955 O O . GLY B 1 170 ? 8.586 -7.062 -22.359 1 95.12 170 GLY B O 1
ATOM 2956 N N . ILE B 1 171 ? 6.926 -8.234 -21.5 1 96.44 171 ILE B N 1
ATOM 2957 C CA . ILE B 1 171 ? 7.742 -8.758 -20.406 1 96.44 171 ILE B CA 1
ATOM 2958 C C . ILE B 1 171 ? 8.25 -10.156 -20.766 1 96.44 171 ILE B C 1
ATOM 2960 O O . ILE B 1 171 ? 7.453 -11.07 -21.016 1 96.44 171 ILE B O 1
ATOM 2964 N N . PRO B 1 172 ? 9.539 -10.328 -20.812 1 95.56 172 PRO B N 1
ATOM 2965 C CA . PRO B 1 172 ? 10.078 -11.625 -21.234 1 95.56 172 PRO B CA 1
ATOM 2966 C C . PRO B 1 172 ? 9.797 -12.734 -20.219 1 95.56 172 PRO B C 1
ATOM 2968 O O . PRO B 1 172 ? 9.828 -12.492 -19 1 95.56 172 PRO B O 1
ATOM 2971 N N . LYS B 1 173 ? 9.602 -13.961 -20.625 1 94 173 LYS B N 1
ATOM 2972 C CA . LYS B 1 173 ? 9.32 -15.109 -19.781 1 94 173 LYS B CA 1
ATOM 2973 C C . LYS B 1 173 ? 10.539 -15.477 -18.938 1 94 173 LYS B C 1
ATOM 2975 O O . LYS B 1 173 ? 10.414 -16.156 -17.906 1 94 173 LYS B O 1
ATOM 2980 N N . ASP B 1 174 ? 11.68 -15.086 -19.375 1 95.06 174 ASP B N 1
ATOM 2981 C CA . ASP B 1 174 ? 12.914 -15.359 -18.641 1 95.06 174 ASP B CA 1
ATOM 2982 C C . ASP B 1 174 ? 13.398 -14.125 -17.891 1 95.06 174 ASP B C 1
ATOM 2984 O O . ASP B 1 174 ? 14.602 -13.914 -17.75 1 95.06 174 ASP B O 1
ATOM 2988 N N . LEU B 1 175 ? 12.469 -13.258 -17.484 1 96.44 175 LEU B N 1
ATOM 2989 C CA . LEU B 1 175 ? 12.742 -11.984 -16.828 1 96.44 175 LEU B CA 1
ATOM 2990 C C . LEU B 1 175 ? 13.742 -12.172 -15.688 1 96.44 175 LEU B C 1
ATOM 2992 O O . LEU B 1 175 ? 14.586 -11.305 -15.445 1 96.44 175 LEU B O 1
ATOM 2996 N N . PHE B 1 176 ? 13.688 -13.32 -15 1 96.31 176 PHE B N 1
ATOM 2997 C CA . PHE B 1 176 ? 14.453 -13.492 -13.766 1 96.31 176 PHE B CA 1
ATOM 2998 C C . PHE B 1 176 ? 15.742 -14.258 -14.039 1 96.31 176 PHE B C 1
ATOM 3000 O O . PHE B 1 176 ? 16.406 -14.727 -13.102 1 96.31 176 PHE B O 1
ATOM 3007 N N . LYS B 1 177 ? 16.109 -14.453 -15.273 1 95.06 177 LYS B N 1
ATOM 3008 C CA . LYS B 1 177 ? 17.312 -15.203 -15.648 1 95.06 177 LYS B CA 1
ATOM 3009 C C . LYS B 1 177 ? 18.547 -14.648 -14.953 1 95.06 177 LYS B C 1
ATOM 3011 O O . LYS B 1 177 ? 19.438 -15.406 -14.555 1 95.06 177 LYS B O 1
ATOM 3016 N N . ASN B 1 178 ? 18.609 -13.312 -14.773 1 95.81 178 ASN B N 1
ATOM 3017 C CA . ASN B 1 178 ? 19.781 -12.672 -14.156 1 95.81 178 ASN B CA 1
ATOM 3018 C C . ASN B 1 178 ? 19.531 -12.352 -12.688 1 95.81 178 ASN B C 1
ATOM 3020 O O . ASN B 1 178 ? 20.25 -11.562 -12.086 1 95.81 178 ASN B O 1
ATOM 3024 N N . TYR B 1 179 ? 18.5 -12.914 -12.141 1 97.44 179 TYR B N 1
ATOM 3025 C CA . TYR B 1 179 ? 18.109 -12.727 -10.742 1 97.44 179 TYR B CA 1
ATOM 3026 C C . TYR B 1 179 ? 17.891 -14.07 -10.062 1 97.44 179 TYR B C 1
ATOM 3028 O O . TYR B 1 179 ? 16.766 -14.438 -9.742 1 97.44 179 TYR B O 1
ATOM 3036 N N . PRO B 1 180 ? 18.984 -14.734 -9.742 1 96.5 180 PRO B N 1
ATOM 3037 C CA . PRO B 1 180 ? 18.891 -16.109 -9.25 1 96.5 180 PRO B CA 1
ATOM 3038 C C . PRO B 1 180 ? 18.156 -16.219 -7.914 1 96.5 180 PRO B C 1
ATOM 3040 O O . PRO B 1 180 ? 17.484 -17.219 -7.652 1 96.5 180 PRO B O 1
ATOM 3043 N N . ALA B 1 181 ? 18.328 -15.227 -7.035 1 97.38 181 ALA B N 1
ATOM 3044 C CA . ALA B 1 181 ? 17.625 -15.281 -5.75 1 97.38 181 ALA B CA 1
ATOM 3045 C C . ALA B 1 181 ? 16.125 -15.195 -5.938 1 97.38 181 ALA B C 1
ATOM 3047 O O . ALA B 1 181 ? 15.367 -15.883 -5.25 1 97.38 181 ALA B O 1
ATOM 3048 N N . LEU B 1 182 ? 15.688 -14.344 -6.875 1 97.38 182 LEU B N 1
ATOM 3049 C CA . LEU B 1 182 ? 14.258 -14.227 -7.145 1 97.38 182 LEU B CA 1
ATOM 3050 C C . LEU B 1 182 ? 13.711 -15.523 -7.723 1 97.38 182 LEU B C 1
ATOM 3052 O O . LEU B 1 182 ? 12.617 -15.961 -7.348 1 97.38 182 LEU B O 1
ATOM 3056 N N . LYS B 1 183 ? 14.461 -16.062 -8.641 1 95.12 183 LYS B N 1
ATOM 3057 C CA . LYS B 1 183 ? 14.055 -17.328 -9.25 1 95.12 183 LYS B CA 1
ATOM 3058 C C . LYS B 1 183 ? 13.93 -18.422 -8.203 1 95.12 183 LYS B C 1
ATOM 3060 O O . LYS B 1 183 ? 12.938 -19.156 -8.172 1 95.12 183 LYS B O 1
ATOM 3065 N N . ALA B 1 184 ? 14.922 -18.547 -7.363 1 95.5 184 ALA B N 1
ATOM 3066 C CA . ALA B 1 184 ? 14.93 -19.562 -6.316 1 95.5 184 ALA B CA 1
ATOM 3067 C C . ALA B 1 184 ? 13.789 -19.344 -5.328 1 95.5 184 ALA B C 1
ATOM 3069 O O . ALA B 1 184 ? 13.156 -20.297 -4.875 1 95.5 184 ALA B O 1
ATOM 3070 N N . PHE B 1 185 ? 13.594 -18.109 -4.949 1 97 185 PHE B N 1
ATOM 3071 C CA . PHE B 1 185 ? 12.523 -17.75 -4.027 1 97 185 PHE B CA 1
ATOM 3072 C C . PHE B 1 185 ? 11.172 -18.172 -4.582 1 97 185 PHE B C 1
ATOM 3074 O O . PHE B 1 185 ? 10.375 -18.812 -3.883 1 97 185 PHE B O 1
ATOM 3081 N N . ARG B 1 186 ? 10.867 -17.797 -5.855 1 96.81 186 ARG B N 1
ATOM 3082 C CA . ARG B 1 186 ? 9.602 -18.141 -6.492 1 96.81 186 ARG B CA 1
ATOM 3083 C C . ARG B 1 186 ? 9.375 -19.641 -6.488 1 96.81 186 ARG B C 1
ATOM 3085 O O . ARG B 1 186 ? 8.289 -20.109 -6.164 1 96.81 186 ARG B O 1
ATOM 3092 N N . SER B 1 187 ? 10.406 -20.359 -6.859 1 95.44 187 SER B N 1
ATOM 3093 C CA . SER B 1 187 ? 10.312 -21.812 -6.898 1 95.44 187 SER B CA 1
ATOM 3094 C C . SER B 1 187 ? 10.055 -22.391 -5.512 1 95.44 187 SER B C 1
ATOM 3096 O O . SER B 1 187 ? 9.25 -23.312 -5.363 1 95.44 187 SER B O 1
ATOM 3098 N N . ARG B 1 188 ? 10.75 -21.906 -4.543 1 95.88 188 ARG B N 1
ATOM 3099 C CA . ARG B 1 188 ? 10.586 -22.375 -3.172 1 95.88 188 ARG B CA 1
ATOM 3100 C C . ARG B 1 188 ? 9.156 -22.156 -2.688 1 95.88 188 ARG B C 1
ATOM 3102 O O . ARG B 1 188 ? 8.547 -23.062 -2.105 1 95.88 188 ARG B O 1
ATOM 3109 N N . ILE B 1 189 ? 8.625 -21 -2.889 1 97.75 189 ILE B N 1
ATOM 3110 C CA . ILE B 1 189 ? 7.27 -20.703 -2.428 1 97.75 189 ILE B CA 1
ATOM 3111 C C . ILE B 1 189 ? 6.266 -21.547 -3.207 1 97.75 189 ILE B C 1
ATOM 3113 O O . ILE B 1 189 ? 5.258 -21.984 -2.65 1 97.75 189 ILE B O 1
ATOM 3117 N N . ALA B 1 190 ? 6.508 -21.797 -4.488 1 97.31 190 ALA B N 1
ATOM 3118 C CA . ALA B 1 190 ? 5.629 -22.625 -5.316 1 97.31 190 ALA B CA 1
ATOM 3119 C C . ALA B 1 190 ? 5.508 -24.031 -4.75 1 97.31 190 ALA B C 1
ATOM 3121 O O . ALA B 1 190 ? 4.508 -24.719 -4.98 1 97.31 190 ALA B O 1
ATOM 3122 N N . THR B 1 191 ? 6.492 -24.453 -3.992 1 96.69 191 THR B N 1
ATOM 3123 C CA . THR B 1 191 ? 6.527 -25.812 -3.496 1 96.69 191 THR B CA 1
ATOM 3124 C C . THR B 1 191 ? 5.91 -25.906 -2.104 1 96.69 191 THR B C 1
ATOM 3126 O O . THR B 1 191 ? 5.734 -27 -1.563 1 96.69 191 THR B O 1
ATOM 3129 N N . GLU B 1 192 ? 5.672 -24.734 -1.48 1 97.12 192 GLU B N 1
ATOM 3130 C CA . GLU B 1 192 ? 4.961 -24.766 -0.205 1 97.12 192 GLU B CA 1
ATOM 3131 C C . GLU B 1 192 ? 3.678 -25.594 -0.308 1 97.12 192 GLU B C 1
ATOM 3133 O O . GLU B 1 192 ? 2.932 -25.469 -1.281 1 97.12 192 GLU B O 1
ATOM 3138 N N . PRO B 1 193 ? 3.354 -26.453 0.638 1 96.62 193 PRO B N 1
ATOM 3139 C CA . PRO B 1 193 ? 2.248 -27.406 0.531 1 96.62 193 PRO B CA 1
ATOM 3140 C C . PRO B 1 193 ? 0.924 -26.734 0.163 1 96.62 193 PRO B C 1
ATOM 3142 O O . PRO B 1 193 ? 0.228 -27.203 -0.746 1 96.62 193 PRO B O 1
ATOM 3145 N N . GLY B 1 194 ? 0.535 -25.703 0.817 1 97.25 194 GLY B N 1
ATOM 3146 C CA . GLY B 1 194 ? -0.713 -25.016 0.518 1 97.25 194 GLY B CA 1
ATOM 3147 C C . GLY B 1 194 ? -0.729 -24.375 -0.858 1 97.25 194 GLY B C 1
ATOM 3148 O O . GLY B 1 194 ? -1.762 -24.375 -1.532 1 97.25 194 GLY B O 1
ATOM 3149 N N . VAL B 1 195 ? 0.393 -23.844 -1.315 1 98.19 195 VAL B N 1
ATOM 3150 C CA . VAL B 1 195 ? 0.512 -23.219 -2.627 1 98.19 195 VAL B CA 1
ATOM 3151 C C . VAL B 1 195 ? 0.451 -24.281 -3.719 1 98.19 195 VAL B C 1
ATOM 3153 O O . VAL B 1 195 ? -0.301 -24.141 -4.688 1 98.19 195 VAL B O 1
ATOM 3156 N N . LYS B 1 196 ? 1.218 -25.312 -3.504 1 96.69 196 LYS B N 1
ATOM 3157 C CA . LYS B 1 196 ? 1.241 -26.406 -4.461 1 96.69 196 LYS B CA 1
ATOM 3158 C C . LYS B 1 196 ? -0.146 -27.031 -4.629 1 96.69 196 LYS B C 1
ATOM 3160 O O . LYS B 1 196 ? -0.586 -27.281 -5.75 1 96.69 196 LYS B O 1
ATOM 3165 N N . ALA B 1 197 ? -0.806 -27.281 -3.525 1 96.94 197 ALA B N 1
ATOM 3166 C CA . ALA B 1 197 ? -2.148 -27.859 -3.566 1 96.94 197 ALA B CA 1
ATOM 3167 C C . ALA B 1 197 ? -3.098 -26.969 -4.375 1 96.94 197 ALA B C 1
ATOM 3169 O O . ALA B 1 197 ? -3.939 -27.484 -5.117 1 96.94 197 ALA B O 1
ATOM 3170 N N . PHE B 1 198 ? -3.023 -25.672 -4.172 1 97.75 198 PHE B N 1
ATOM 3171 C CA . PHE B 1 198 ? -3.875 -24.719 -4.883 1 97.75 198 PHE B CA 1
ATOM 3172 C C . PHE B 1 198 ? -3.67 -24.828 -6.387 1 97.75 198 PHE B C 1
ATOM 3174 O O . PHE B 1 198 ? -4.637 -24.922 -7.148 1 97.75 198 PHE B O 1
ATOM 3181 N N . TYR B 1 199 ? -2.404 -24.875 -6.832 1 96.94 199 TYR B N 1
ATOM 3182 C CA . TYR B 1 199 ? -2.141 -24.828 -8.266 1 96.94 199 TYR B CA 1
ATOM 3183 C C . TYR B 1 199 ? -2.254 -26.219 -8.891 1 96.94 199 TYR B C 1
ATOM 3185 O O . TYR B 1 199 ? -2.338 -26.344 -10.109 1 96.94 199 TYR B O 1
ATOM 3193 N N . ASP B 1 200 ? -2.211 -27.266 -8.109 1 94.69 200 ASP B N 1
ATOM 3194 C CA . ASP B 1 200 ? -2.561 -28.594 -8.609 1 94.69 200 ASP B CA 1
ATOM 3195 C C . ASP B 1 200 ? -4.02 -28.656 -9.055 1 94.69 200 ASP B C 1
ATOM 3197 O O . ASP B 1 200 ? -4.363 -29.359 -10 1 94.69 200 ASP B O 1
ATOM 3201 N N . LYS B 1 201 ? -4.812 -27.844 -8.367 1 94.31 201 LYS B N 1
ATOM 3202 C CA . LYS B 1 201 ? -6.242 -27.828 -8.656 1 94.31 201 LYS B CA 1
ATOM 3203 C C . LYS B 1 201 ? -6.582 -26.75 -9.68 1 94.31 201 LYS B C 1
ATOM 3205 O O . LYS B 1 201 ? -7.629 -26.812 -10.328 1 94.31 201 LYS B O 1
ATOM 3210 N N . ASN B 1 202 ? -5.707 -25.719 -9.695 1 92.56 202 ASN B N 1
ATOM 3211 C CA . ASN B 1 202 ? -5.906 -24.578 -10.586 1 92.56 202 ASN B CA 1
ATOM 3212 C C . ASN B 1 202 ? -4.711 -24.375 -11.516 1 92.56 202 ASN B C 1
ATOM 3214 O O . ASN B 1 202 ? -3.914 -23.453 -11.312 1 92.56 202 ASN B O 1
ATOM 3218 N N . SER B 1 203 ? -4.535 -25.094 -12.555 1 85.31 203 SER B N 1
ATOM 3219 C CA . SER B 1 203 ? -3.301 -25.094 -13.336 1 85.31 203 SER B CA 1
ATOM 3220 C C . SER B 1 203 ? -3.562 -24.688 -14.781 1 85.31 203 SER B C 1
ATOM 3222 O O . SER B 1 203 ? -2.662 -24.75 -15.625 1 85.31 203 SER B O 1
ATOM 3224 N N . GLU B 1 204 ? -4.684 -24.25 -15.008 1 88.19 204 GLU B N 1
ATOM 3225 C CA . GLU B 1 204 ? -5 -23.922 -16.391 1 88.19 204 GLU B CA 1
ATOM 3226 C C . GLU B 1 204 ? -4.562 -22.5 -16.75 1 88.19 204 GLU B C 1
ATOM 3228 O O . GLU B 1 204 ? -4.383 -21.672 -15.859 1 88.19 204 GLU B O 1
ATOM 3233 N N . GLY B 1 205 ? -4.336 -22.312 -18.031 1 92.56 205 GLY B N 1
ATOM 3234 C CA . GLY B 1 205 ? -4 -20.984 -18.547 1 92.56 205 GLY B CA 1
ATOM 3235 C C . GLY B 1 205 ? -2.717 -20.438 -17.953 1 92.56 205 GLY B C 1
ATOM 3236 O O . GLY B 1 205 ? -1.69 -21.109 -17.938 1 92.56 205 GLY B O 1
ATOM 3237 N N . PHE B 1 206 ? -2.785 -19.203 -17.562 1 95.12 206 PHE B N 1
ATOM 3238 C CA . PHE B 1 206 ? -1.612 -18.5 -17.047 1 95.12 206 PHE B CA 1
ATOM 3239 C C . PHE B 1 206 ? -1.087 -19.172 -15.781 1 95.12 206 PHE B C 1
ATOM 3241 O O . PHE B 1 206 ? 0.105 -19.078 -15.477 1 95.12 206 PHE B O 1
ATOM 3248 N N . ARG B 1 207 ? -1.944 -19.875 -15.07 1 96.19 207 ARG B N 1
ATOM 3249 C CA . ARG B 1 207 ? -1.584 -20.469 -13.781 1 96.19 207 ARG B CA 1
ATOM 3250 C C . ARG B 1 207 ? -0.616 -21.625 -13.961 1 96.19 207 ARG B C 1
ATOM 3252 O O . ARG B 1 207 ? -0.005 -22.094 -13 1 96.19 207 ARG B O 1
ATOM 3259 N N . ALA B 1 208 ? -0.518 -22.094 -15.156 1 93.44 208 ALA B N 1
ATOM 3260 C CA . ALA B 1 208 ? 0.458 -23.141 -15.422 1 93.44 208 ALA B CA 1
ATOM 3261 C C . ALA B 1 208 ? 1.867 -22.688 -15.047 1 93.44 208 ALA B C 1
ATOM 3263 O O . ALA B 1 208 ? 2.684 -23.5 -14.594 1 93.44 208 ALA B O 1
ATOM 3264 N N . ALA B 1 209 ? 2.107 -21.422 -15.164 1 94 209 ALA B N 1
ATOM 3265 C CA . ALA B 1 209 ? 3.428 -20.859 -14.914 1 94 209 ALA B CA 1
ATOM 3266 C C . ALA B 1 209 ? 3.662 -20.656 -13.414 1 94 209 ALA B C 1
ATOM 3268 O O . ALA B 1 209 ? 4.77 -20.328 -12.992 1 94 209 ALA B O 1
ATOM 3269 N N . PHE B 1 210 ? 2.662 -20.859 -12.633 1 96.75 210 PHE B N 1
ATOM 3270 C CA . PHE B 1 210 ? 2.777 -20.641 -11.195 1 96.75 210 PHE B CA 1
ATOM 3271 C C . PHE B 1 210 ? 3.281 -21.906 -10.492 1 96.75 210 PHE B C 1
ATOM 3273 O O . PHE B 1 210 ? 3.654 -21.859 -9.32 1 96.75 210 PHE B O 1
ATOM 3280 N N . LYS B 1 211 ? 3.389 -22.969 -11.156 1 93.19 211 LYS B N 1
ATOM 3281 C CA . LYS B 1 211 ? 3.887 -24.219 -10.602 1 93.19 211 LYS B CA 1
ATOM 3282 C C . LYS B 1 211 ? 5.402 -24.188 -10.43 1 93.19 211 LYS B C 1
ATOM 3284 O O . LYS B 1 211 ? 6.086 -23.375 -11.062 1 93.19 211 LYS B O 1
ATOM 3289 N N . PRO B 1 212 ? 5.988 -24.891 -9.438 1 84.31 212 PRO B N 1
ATOM 3290 C CA . PRO B 1 212 ? 7.414 -24.828 -9.109 1 84.31 212 PRO B CA 1
ATOM 3291 C C . PRO B 1 212 ? 8.312 -24.953 -10.336 1 84.31 212 PRO B C 1
ATOM 3293 O O . PRO B 1 212 ? 9.336 -24.266 -10.43 1 84.31 212 PRO B O 1
ATOM 3296 N N . ASP B 1 213 ? 8.125 -25.812 -11.25 1 73.94 213 ASP B N 1
ATOM 3297 C CA . ASP B 1 213 ? 9.07 -26.172 -12.305 1 73.94 213 ASP B CA 1
ATOM 3298 C C . ASP B 1 213 ? 8.766 -25.406 -13.594 1 73.94 213 ASP B C 1
ATOM 3300 O O . ASP B 1 213 ? 9.234 -25.797 -14.672 1 73.94 213 ASP B O 1
ATOM 3304 N N . ALA B 1 214 ? 8.172 -24.297 -13.25 1 70.25 214 ALA B N 1
ATOM 3305 C CA . ALA B 1 214 ? 7.875 -23.547 -14.469 1 70.25 214 ALA B CA 1
ATOM 3306 C C . ALA B 1 214 ? 9 -22.578 -14.812 1 70.25 214 ALA B C 1
ATOM 3308 O O . ALA B 1 214 ? 9.703 -22.109 -13.922 1 70.25 214 ALA B O 1
#

Foldseek 3Di:
DFKEWEEAPDCPLCVLLVLLCQLLVGDYYYDHDDPVRLVVCQVVAPNSDDGWIADPVGDIDHDSVVSNQVSQVSSVQQDPDPQLNVQLVVLLVLVCVLVVQLVVLPPDPQVSSLVSVLVCCVPVNVVSLVVNLVLLVVLPPDESSGNDHHSSLVSLLSSVLLQQLPVGHNRHNCNCVVRVSSLVSNLVVLPPPSNVVVCVVVCPRSSVSSHNVD/DFKEWEEAPDCPLCVLLVLLCQLLVGDYYYDHDDPVRLVVCQVVAPNSDDGWIADPVGDIDHDSVVSNQVSQVSSVQQDPPPQLNVQLVVLLVLVCVLVVQLVVLPPDPQVSSLVSVLVCCVPVNVVSLVVNLVLLVVLPPDESSGNDHHSSLVSLLSSVLLLQLPPGHNRHNCNCVVRVSSLVSNLVVLPPPSNVVVCVVVCPRSSVSSHNVD

Radius of gyration: 21.12 Å; Cα contacts (8 Å, |Δi|>4): 664; chains: 2; bounding box: 50×56×53 Å

Nearest PDB structures (foldseek):
  8bhz-assembly1_A-2  TM=8.641E-01  e=1.281E-10  Schistosoma haematobium
  2f8f-assembly1_A  TM=8.641E-01  e=1.486E-10  Schistosoma haematobium
  2hnl-assembly1_B  TM=8.305E-01  e=9.068E-11  Onchocerca volvulus
  1gsq-assembly1_A  TM=8.379E-01  e=9.068E-11  Todarodes pacificus
  5b7c-assembly1_A-2  TM=8.245E-01  e=2.317E-10  Octopus vulgaris

Organism: Chlamydomonas reinhardtii (NCBI:txid3055)

Sequence (428 aa):
MSLKIHYFPVPGRAEVARLCLSIGNIPYEDVIYTGATFGEAKPKFPFGQVPVLEFPDGKMLAQSGAIDRYTAKLAGLYPEDPIQAAFADQAVFLLNDFTDLFSSSYSLPLEEKIKARQDMLAGKGGEKLKLLEKLVASIGDKYLAGAKLSYADLALFVSFSTMICGQLDGIPKDLFKNYPALKAFRSRIATEPGVKAFYDKNSEGFRAAFKPDAMSLKIHYFPVPGRAEVARLCLSIGNIPYEDVIYTGATFGEAKPKFPFGQVPVLEFPDGKMLAQSGAIDRYTAKLAGLYPEDPIQAAFADQAVFLLNDFTDLFSSSYSLPLEEKIKARQDMLAGKGGEKLKLLEKLVASIGDKYLAGAKLSYADLALFVSFSTMICGQLDGIPKDLFKNYPALKAFRSRIATEPGVKAFYDKNSEGFRAAFKPDA

Solvent-accessible surface area (backbone atoms only — not comparable to full-atom values): 22306 Å² total; per-residue (Å²): 118,61,38,31,41,37,35,55,90,58,60,75,74,46,35,49,31,52,50,27,25,54,58,42,70,45,74,65,42,81,46,72,40,48,80,77,55,35,69,74,47,28,81,78,34,97,79,52,57,70,35,29,42,30,42,59,88,65,54,72,43,46,44,46,71,19,44,32,52,41,31,11,49,77,34,68,22,45,58,80,52,59,68,34,31,27,45,20,38,24,53,44,52,54,49,46,62,42,60,56,71,51,59,78,37,72,81,44,56,69,70,58,20,26,51,49,45,41,53,35,42,74,42,67,39,40,56,41,50,50,52,50,29,50,54,48,49,73,45,60,90,50,33,71,43,38,90,47,81,30,49,39,49,43,43,53,36,51,52,56,30,46,49,36,35,63,78,41,73,53,45,52,66,62,68,47,70,90,30,62,45,48,46,50,48,39,31,53,54,22,59,36,67,55,49,34,56,51,39,74,76,46,42,62,76,59,39,44,40,50,42,46,91,88,117,61,38,29,41,36,36,54,92,59,60,76,73,46,35,48,31,51,50,27,24,54,58,42,71,46,75,65,42,81,44,71,39,47,80,76,56,36,69,75,47,28,80,77,33,96,79,52,59,70,35,28,42,29,42,58,87,64,53,71,42,45,44,46,71,19,43,33,53,40,30,12,49,77,35,68,22,45,58,82,52,62,68,33,30,26,44,19,38,23,53,43,51,54,49,45,62,41,60,55,72,51,59,79,38,73,83,42,56,67,73,59,19,25,52,48,44,42,53,35,44,74,42,67,40,40,55,41,49,50,51,50,30,51,54,48,47,72,45,60,90,50,33,72,44,36,89,48,81,32,48,40,49,45,44,52,34,50,51,56,30,47,50,35,32,63,78,43,72,54,45,53,66,63,69,46,72,90,30,62,44,49,47,51,49,39,30,54,54,22,60,36,66,56,51,34,56,51,39,72,76,47,43,63,76,58,38,44,39,52,42,44,91,89

InterPro domains:
  IPR004045 Glutathione S-transferase, N-terminal [PF02798] (5-72)
  IPR004045 Glutathione S-transferase, N-terminal [PS50404] (1-79)
  IPR004046 Glutathione S-transferase, C-terminal [PF14497] (105-201)
  IPR010987 Glutathione S-transferase, C-terminal-like [PS50405] (81-214)
  IPR036249 Thioredoxin-like superfamily [SSF52833] (1-73)
  IPR036282 Glutathione S-transferase, C-terminal domain superfamily [SSF47616] (76-203)
  IPR040079 Glutathione transferase family [SFLDS00019] (2-202)
  IPR050213 Glutathione S-transferase superfamily [PTHR11571] (2-202)

Secondary structure (DSSP, 8-state):
--EEEEE-SSSGGGHHHHHHHHHTT--EEEEE--HHHHHHHGGGSTTS-S-EEEPTTS-EEE-HHHHHHHHHHHHT-S-SSHHHHHHHHHHHHHHHHHHGGGGGGTTS-HHHHHHHHHHHHHTHHHHHHHHHHHHHHHHTTSBTTBSS--HHHHHHHHHHHHHHTT-STT--TTTTTT-HHHHHHHHHHHTSHHHHHHHHHS-SGGGGGGSTT-/--EEEEE-SSSGGGHHHHHHHHHTT--EEEEE--HHHHHHHGGGSTTS-S-EEEPTTS-EEE-HHHHHHHHHHHHT-S-SSHHHHHHHHHHHHHHHHHHGGGGGGTTS-HHHHHHHHHHHHHTHHHHHHHHHHHHHHHHTTSBTTBSS--HHHHHHHHHHHHHHTT-STT--TTTTTT-HHHHHHHHHHHTSHHHHHHHHHS-SGGGGGGSTT-

pLDDT: mean 95.75, std 4.19, range [69.62, 98.88]